Protein AF-W0J1B0-F1 (afdb_monomer)

Structure (mmCIF, N/CA/C/O backbone):
data_AF-W0J1B0-F1
#
_entry.id   AF-W0J1B0-F1
#
loop_
_atom_site.group_PDB
_atom_site.id
_atom_site.type_symbol
_atom_site.label_atom_id
_atom_site.label_alt_id
_atom_site.label_comp_id
_atom_site.label_asym_id
_atom_site.label_entity_id
_atom_site.label_seq_id
_atom_site.pdbx_PDB_ins_code
_atom_site.Cartn_x
_atom_site.Cartn_y
_atom_site.Cartn_z
_atom_site.occupancy
_atom_site.B_iso_or_equiv
_atom_site.auth_seq_id
_atom_site.auth_comp_id
_atom_site.auth_asym_id
_atom_site.auth_atom_id
_atom_site.pdbx_PDB_model_num
ATOM 1 N N . MET A 1 1 ? 92.805 -15.193 -66.911 1.00 45.81 1 MET A N 1
ATOM 2 C CA . MET A 1 1 ? 91.972 -14.082 -67.416 1.00 45.81 1 MET A CA 1
ATOM 3 C C . MET A 1 1 ? 90.665 -14.656 -67.928 1.00 45.81 1 MET A C 1
ATOM 5 O O . MET A 1 1 ? 90.678 -15.283 -68.974 1.00 45.81 1 MET A O 1
ATOM 9 N N . ASN A 1 2 ? 89.613 -14.556 -67.113 1.00 39.78 2 ASN A N 1
ATOM 10 C CA . ASN A 1 2 ? 88.198 -14.383 -67.475 1.00 39.78 2 ASN A CA 1
ATOM 11 C C . ASN A 1 2 ? 87.396 -14.529 -66.177 1.00 39.78 2 ASN A C 1
ATOM 13 O O . ASN A 1 2 ? 87.256 -15.621 -65.632 1.00 39.78 2 ASN A O 1
ATOM 17 N N . ALA A 1 3 ? 87.004 -13.378 -65.630 1.00 42.06 3 ALA A N 1
ATOM 18 C CA . ALA A 1 3 ? 86.254 -13.245 -64.393 1.00 42.06 3 ALA A CA 1
ATOM 19 C C . ALA A 1 3 ? 84.793 -13.644 -64.641 1.00 42.06 3 ALA A C 1
ATOM 21 O O . ALA A 1 3 ? 84.142 -13.102 -65.529 1.00 42.06 3 ALA A O 1
ATOM 22 N N . ILE A 1 4 ? 84.306 -14.613 -63.869 1.00 48.19 4 ILE A N 1
ATOM 23 C CA . ILE A 1 4 ? 82.907 -15.039 -63.855 1.00 48.19 4 ILE A CA 1
ATOM 24 C C . ILE A 1 4 ? 82.183 -14.146 -62.844 1.00 48.19 4 ILE A C 1
ATOM 26 O O . ILE A 1 4 ? 82.417 -14.251 -61.641 1.00 48.19 4 ILE A O 1
ATOM 30 N N . GLU A 1 5 ? 81.340 -13.243 -63.343 1.00 52.22 5 GLU A N 1
ATOM 31 C CA . GLU A 1 5 ? 80.458 -12.395 -62.540 1.00 52.22 5 GLU A CA 1
ATOM 32 C C . GLU A 1 5 ? 79.390 -13.234 -61.826 1.00 52.22 5 GLU A C 1
ATOM 34 O O . GLU A 1 5 ? 78.579 -13.937 -62.432 1.00 52.22 5 GLU A O 1
ATOM 39 N N . THR A 1 6 ? 79.383 -13.142 -60.501 1.00 53.94 6 THR A N 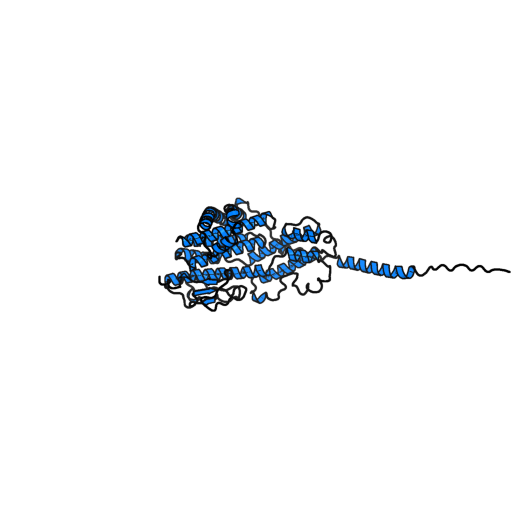1
ATOM 40 C CA . THR A 1 6 ? 78.366 -13.699 -59.611 1.00 53.94 6 THR A CA 1
ATOM 41 C C . THR A 1 6 ? 77.122 -12.805 -59.588 1.00 53.94 6 THR A C 1
ATOM 43 O O . THR A 1 6 ? 77.156 -11.706 -59.039 1.00 53.94 6 THR A O 1
ATOM 46 N N . LEU A 1 7 ? 76.007 -13.294 -60.137 1.00 49.06 7 LEU A N 1
ATOM 47 C CA . LEU A 1 7 ? 74.674 -12.686 -60.007 1.00 49.06 7 LEU A CA 1
ATOM 48 C C . LEU A 1 7 ? 74.146 -12.777 -58.554 1.00 49.06 7 LEU A C 1
ATOM 50 O O . LEU A 1 7 ? 74.234 -13.846 -57.941 1.00 49.06 7 LEU A O 1
ATOM 54 N N . PRO A 1 8 ? 73.530 -11.714 -58.000 1.00 56.38 8 PRO A N 1
ATOM 55 C CA . PRO A 1 8 ? 72.967 -11.737 -56.654 1.00 56.38 8 PRO A CA 1
ATOM 56 C C . PRO A 1 8 ? 71.632 -12.501 -56.613 1.00 56.38 8 PRO A C 1
ATOM 58 O O . PRO A 1 8 ? 70.676 -12.184 -57.320 1.00 56.38 8 PRO A O 1
ATOM 61 N N . ARG A 1 9 ? 71.539 -13.509 -55.735 1.00 53.06 9 ARG A N 1
ATOM 62 C CA . ARG A 1 9 ? 70.280 -14.195 -55.401 1.00 53.06 9 ARG A CA 1
ATOM 63 C C . ARG A 1 9 ? 69.380 -13.252 -54.591 1.00 53.06 9 ARG A C 1
ATOM 65 O O . ARG A 1 9 ? 69.665 -12.966 -53.433 1.00 53.06 9 ARG A O 1
ATOM 72 N N . HIS A 1 10 ? 68.276 -12.797 -55.180 1.00 54.66 10 HIS A N 1
ATOM 73 C CA . HIS A 1 10 ? 67.232 -12.060 -54.463 1.00 54.66 10 HIS A CA 1
ATOM 74 C C . HIS A 1 10 ? 66.500 -12.952 -53.434 1.00 54.66 10 HIS A C 1
ATOM 76 O O . HIS A 1 10 ? 66.081 -14.059 -53.783 1.00 54.66 10 HIS A O 1
ATOM 82 N N . PRO A 1 11 ? 66.236 -12.472 -52.202 1.00 54.06 11 PRO A N 1
ATOM 83 C CA . PRO A 1 11 ? 65.431 -13.185 -51.219 1.00 54.06 11 PRO A CA 1
ATOM 84 C C . PRO A 1 11 ? 63.942 -12.928 -51.496 1.00 54.06 11 PRO A C 1
ATOM 86 O O . PRO A 1 11 ? 63.328 -12.032 -50.925 1.00 54.06 11 PRO A O 1
ATOM 89 N N . ARG A 1 12 ? 63.336 -13.697 -52.405 1.00 53.62 12 ARG A N 1
ATOM 90 C CA . ARG A 1 12 ? 61.883 -13.668 -52.661 1.00 53.62 12 ARG A CA 1
ATOM 91 C C . ARG A 1 12 ? 61.229 -14.976 -52.213 1.00 53.62 12 ARG A C 1
ATOM 93 O O . ARG A 1 12 ? 60.823 -15.772 -53.049 1.00 53.62 12 ARG A O 1
ATOM 100 N N . SER A 1 13 ? 61.133 -15.221 -50.903 1.00 54.44 13 SER A N 1
ATOM 101 C CA . SER A 1 13 ? 60.263 -16.303 -50.386 1.00 54.44 13 SER A CA 1
ATOM 102 C C . SER A 1 13 ? 59.858 -16.227 -48.903 1.00 54.44 13 SER A C 1
ATOM 104 O O . SER A 1 13 ? 59.058 -17.057 -48.476 1.00 54.44 13 SER A O 1
ATOM 106 N N . SER A 1 14 ? 60.308 -15.247 -48.104 1.00 53.47 14 SER A N 1
ATOM 107 C CA . SER A 1 14 ? 59.916 -15.172 -46.680 1.00 53.47 14 SER A CA 1
ATOM 108 C C . SER A 1 14 ? 58.614 -14.400 -46.418 1.00 53.47 14 SER A C 1
ATOM 110 O O . SER A 1 14 ? 57.889 -14.742 -45.489 1.00 53.47 14 SER A O 1
ATOM 112 N N . LEU A 1 15 ? 58.262 -13.421 -47.259 1.00 50.72 15 LEU A N 1
ATOM 113 C CA . LEU A 1 15 ? 57.068 -12.576 -47.077 1.00 50.72 15 LEU A CA 1
ATOM 114 C C . LEU A 1 15 ? 55.738 -13.293 -47.380 1.00 50.72 15 LEU A C 1
ATOM 116 O O . LEU A 1 15 ? 54.710 -12.944 -46.815 1.00 50.72 15 LEU A O 1
ATOM 120 N N . LEU A 1 16 ? 55.743 -14.337 -48.215 1.00 49.34 16 LEU A N 1
ATOM 121 C CA . LEU A 1 16 ? 54.530 -15.099 -48.552 1.00 49.34 16 LEU A CA 1
ATOM 122 C C . LEU A 1 16 ? 54.163 -16.177 -47.513 1.00 49.34 16 LEU A C 1
ATOM 124 O O . LEU A 1 16 ? 53.033 -16.656 -47.522 1.00 49.34 16 LEU A O 1
ATOM 128 N N . ARG A 1 17 ? 55.064 -16.540 -46.583 1.00 54.94 17 ARG A N 1
ATOM 129 C CA . ARG A 1 17 ? 54.768 -17.528 -45.520 1.00 54.94 17 ARG A CA 1
ATOM 130 C C . ARG A 1 17 ? 54.099 -16.931 -44.277 1.00 54.94 17 ARG A C 1
ATOM 132 O O . ARG A 1 17 ? 53.454 -17.669 -43.543 1.00 54.94 17 ARG A O 1
ATOM 139 N N . THR A 1 18 ? 54.213 -15.624 -44.046 1.00 55.19 18 THR A N 1
ATOM 140 C CA . THR A 1 18 ? 53.651 -14.943 -42.862 1.00 55.19 18 THR A CA 1
ATOM 141 C C . THR A 1 18 ? 52.314 -14.245 -43.127 1.00 55.19 18 THR A C 1
ATOM 143 O O . THR A 1 18 ? 51.514 -14.107 -42.205 1.00 55.19 18 THR A O 1
ATOM 146 N N . VAL A 1 19 ? 52.018 -13.870 -44.376 1.00 56.88 19 VAL A N 1
ATOM 147 C CA . VAL A 1 19 ? 50.752 -13.199 -44.739 1.00 56.88 19 VAL A CA 1
ATOM 148 C C . VAL A 1 19 ? 49.554 -14.163 -44.727 1.00 56.88 19 VAL A C 1
ATOM 150 O O . VAL A 1 19 ? 48.464 -13.772 -44.315 1.00 56.88 19 VAL A O 1
ATOM 153 N N . GLY A 1 20 ? 49.747 -15.437 -45.090 1.00 72.44 20 GLY A N 1
ATOM 154 C CA . GLY A 1 20 ? 48.679 -16.452 -45.091 1.00 72.44 20 GLY A CA 1
ATOM 155 C C . GLY A 1 20 ? 48.056 -16.725 -43.708 1.00 72.44 20 GLY A C 1
ATOM 156 O O . GLY A 1 20 ? 46.835 -16.647 -43.577 1.00 72.44 20 GLY A O 1
ATOM 157 N N . PRO A 1 21 ? 48.858 -16.988 -42.655 1.00 82.69 21 PRO A N 1
ATOM 158 C CA . PRO A 1 21 ? 48.343 -17.217 -41.303 1.00 82.69 21 PRO A CA 1
ATOM 159 C C . PRO A 1 21 ? 47.672 -15.983 -40.689 1.00 82.69 21 PRO A C 1
ATOM 161 O O . PRO A 1 21 ? 46.614 -16.105 -40.080 1.00 82.69 21 PRO A O 1
ATOM 164 N N . ALA A 1 22 ? 48.248 -14.789 -40.875 1.00 76.38 22 ALA A N 1
ATOM 165 C CA . ALA A 1 22 ? 47.693 -13.550 -40.330 1.00 76.38 22 ALA A CA 1
ATOM 166 C C . ALA A 1 22 ? 46.339 -13.191 -40.966 1.00 76.38 22 ALA A C 1
ATOM 168 O O . ALA A 1 22 ? 45.399 -12.842 -40.253 1.00 76.38 22 ALA A O 1
ATOM 169 N N . ALA A 1 23 ? 46.208 -13.343 -42.289 1.00 80.06 23 ALA A N 1
ATOM 170 C CA . ALA A 1 23 ? 44.937 -13.158 -42.988 1.00 80.06 23 ALA A CA 1
ATOM 171 C C . ALA A 1 23 ? 43.889 -14.203 -42.563 1.00 80.06 23 ALA A C 1
ATOM 173 O O . ALA A 1 23 ? 42.721 -13.862 -42.378 1.00 80.06 23 ALA A O 1
ATOM 174 N N . GLY A 1 24 ? 44.308 -15.456 -42.343 1.00 83.69 24 GLY A N 1
ATOM 175 C CA . GLY A 1 24 ? 43.445 -16.510 -41.806 1.00 83.69 24 GLY A CA 1
ATOM 176 C C . GLY A 1 24 ? 42.923 -16.191 -40.402 1.00 83.69 24 GLY A C 1
ATOM 177 O O . GLY A 1 24 ? 41.724 -16.298 -40.158 1.00 83.69 24 GLY A O 1
ATOM 178 N N . ILE A 1 25 ? 43.793 -15.729 -39.498 1.00 86.69 25 ILE A N 1
ATOM 179 C CA . ILE A 1 25 ? 43.406 -15.303 -38.143 1.00 86.69 25 ILE A CA 1
ATOM 180 C C . ILE A 1 25 ? 42.449 -14.109 -38.207 1.00 86.69 25 ILE A C 1
ATOM 182 O O . ILE A 1 25 ? 41.410 -14.134 -37.554 1.00 86.69 25 ILE A O 1
ATOM 186 N N . ALA A 1 26 ? 42.744 -13.096 -39.027 1.00 83.81 26 ALA A N 1
ATOM 187 C CA . ALA A 1 26 ? 41.877 -11.928 -39.182 1.00 83.81 26 ALA A CA 1
ATOM 188 C C . ALA A 1 26 ? 40.477 -12.305 -39.696 1.00 83.81 26 ALA A C 1
ATOM 190 O O . ALA A 1 26 ? 39.480 -11.798 -39.185 1.00 83.81 26 ALA A O 1
ATOM 191 N N . LEU A 1 27 ? 40.388 -13.234 -40.655 1.00 85.25 27 LEU A N 1
ATOM 192 C CA . LEU A 1 27 ? 39.114 -13.749 -41.155 1.00 85.25 27 LEU A CA 1
ATOM 193 C C . LEU A 1 27 ? 38.345 -14.518 -40.073 1.00 85.25 27 LEU A C 1
ATOM 195 O O . LEU A 1 27 ? 37.147 -14.302 -39.918 1.00 85.25 27 LEU A O 1
ATOM 199 N N . ILE A 1 28 ? 39.018 -15.377 -39.299 1.00 86.75 28 ILE A N 1
ATOM 200 C CA . ILE A 1 28 ? 38.398 -16.099 -38.177 1.00 86.75 28 ILE A CA 1
ATOM 201 C C . ILE A 1 28 ? 37.880 -15.109 -37.128 1.00 86.75 28 ILE A C 1
ATOM 203 O O . ILE A 1 28 ? 36.744 -15.243 -36.684 1.00 86.75 28 ILE A O 1
ATOM 207 N N . CYS A 1 29 ? 38.661 -14.084 -36.775 1.00 84.00 29 CYS A N 1
ATOM 208 C CA . CYS A 1 29 ? 38.230 -13.029 -35.861 1.00 84.00 29 CYS A CA 1
ATOM 209 C C . CYS A 1 29 ? 37.027 -12.250 -36.414 1.00 84.00 29 CYS A C 1
ATOM 211 O O . CYS A 1 29 ? 36.074 -12.016 -35.678 1.00 84.00 29 CYS A O 1
ATOM 213 N N . ALA A 1 30 ? 37.023 -11.892 -37.701 1.00 83.94 30 ALA A N 1
ATOM 214 C CA . ALA A 1 30 ? 35.901 -11.196 -38.332 1.00 83.94 30 ALA A CA 1
ATOM 215 C C . ALA A 1 30 ? 34.628 -12.057 -38.363 1.00 83.94 30 ALA A C 1
ATOM 217 O O . ALA A 1 30 ? 33.548 -11.572 -38.033 1.00 83.94 30 ALA A O 1
ATOM 218 N N . LEU A 1 31 ? 34.746 -13.346 -38.697 1.00 86.56 31 LEU A N 1
ATOM 219 C CA . LEU A 1 31 ? 33.632 -14.295 -38.660 1.00 86.56 31 LEU A CA 1
ATOM 220 C C . LEU A 1 31 ? 33.129 -14.529 -37.233 1.00 86.56 31 LEU A C 1
ATOM 222 O O . LEU A 1 31 ? 31.922 -14.623 -37.036 1.00 86.56 31 LEU A O 1
ATOM 226 N N . ALA A 1 32 ? 34.023 -14.576 -36.241 1.00 81.56 32 ALA A N 1
ATOM 227 C CA . ALA A 1 32 ? 33.654 -14.671 -34.832 1.00 81.56 32 ALA A CA 1
ATOM 228 C C . ALA A 1 32 ? 32.904 -13.417 -34.361 1.00 81.56 32 ALA A C 1
ATOM 230 O O . ALA A 1 32 ? 31.859 -13.546 -33.733 1.00 81.56 32 ALA A O 1
ATOM 231 N N . VAL A 1 33 ? 33.364 -12.214 -34.732 1.00 81.88 33 VAL A N 1
ATOM 232 C CA . VAL A 1 33 ? 32.655 -10.955 -34.447 1.00 81.88 33 VAL A CA 1
ATOM 233 C C . VAL A 1 33 ? 31.291 -10.938 -35.129 1.00 81.88 33 VAL A C 1
ATOM 235 O O . VAL A 1 33 ? 30.307 -10.612 -34.477 1.00 81.88 33 VAL A O 1
ATOM 238 N N . LEU A 1 34 ? 31.191 -11.341 -36.400 1.00 83.25 34 LEU A N 1
ATOM 239 C CA . LEU A 1 34 ? 29.909 -11.421 -37.106 1.00 83.25 34 LEU A CA 1
ATOM 240 C C . LEU A 1 34 ? 28.963 -12.439 -36.462 1.00 83.25 34 LEU A C 1
ATOM 242 O O . LEU A 1 34 ? 27.782 -12.155 -36.277 1.00 83.25 34 LEU A O 1
ATOM 246 N N . PHE A 1 35 ? 29.474 -13.610 -36.087 1.00 83.81 35 PHE A N 1
ATOM 247 C CA . PHE A 1 35 ? 28.700 -14.640 -35.403 1.00 83.81 35 PHE A CA 1
ATOM 248 C C . PHE A 1 35 ? 28.202 -14.151 -34.036 1.00 83.81 35 PHE A C 1
ATOM 250 O O . PHE A 1 35 ? 27.013 -14.268 -33.750 1.00 83.81 35 PHE A O 1
ATOM 257 N N . TRP A 1 36 ? 29.066 -13.525 -33.233 1.00 81.25 36 TRP A N 1
ATOM 258 C CA . TRP A 1 36 ? 28.705 -12.966 -31.927 1.00 81.25 36 TRP A CA 1
ATOM 259 C C . TRP A 1 36 ? 27.876 -11.685 -32.016 1.00 81.25 36 TRP A C 1
ATOM 261 O O . TRP A 1 36 ? 27.152 -11.384 -31.076 1.00 81.25 36 TRP A O 1
ATOM 271 N N . SER A 1 37 ? 27.917 -10.962 -33.136 1.00 83.81 37 SER A N 1
ATOM 272 C CA . SER A 1 37 ? 27.082 -9.778 -33.382 1.00 83.81 37 SER A CA 1
ATOM 273 C C . SER A 1 37 ? 25.622 -10.106 -33.689 1.00 83.81 37 SER A C 1
ATOM 275 O O . SER A 1 37 ? 24.792 -9.200 -33.720 1.00 83.81 37 SER A O 1
ATOM 277 N N . ARG A 1 38 ? 25.292 -11.382 -33.937 1.00 85.75 38 ARG A N 1
ATOM 278 C CA . ARG A 1 38 ? 23.906 -11.795 -34.170 1.00 85.75 38 ARG A CA 1
ATOM 279 C C . ARG A 1 38 ? 23.091 -11.607 -32.894 1.00 85.75 38 ARG A C 1
ATOM 281 O O . ARG A 1 38 ? 23.412 -12.181 -31.850 1.00 85.75 38 ARG A O 1
ATOM 288 N N . ASP A 1 39 ? 22.050 -10.796 -33.012 1.00 87.62 39 ASP A N 1
ATOM 289 C CA . ASP A 1 39 ? 20.997 -10.678 -32.011 1.00 87.62 39 ASP A CA 1
ATOM 290 C C . ASP A 1 39 ? 19.987 -11.825 -32.177 1.00 87.62 39 ASP A C 1
ATOM 292 O O . ASP A 1 39 ? 19.938 -12.502 -33.211 1.00 87.62 39 ASP A O 1
ATOM 296 N N . GLU A 1 40 ? 19.198 -12.056 -31.140 1.00 87.38 40 GLU A N 1
ATOM 297 C CA . GLU A 1 40 ? 18.112 -13.025 -31.151 1.00 87.38 40 GLU A CA 1
ATOM 298 C C . GLU A 1 40 ? 16.935 -12.534 -32.008 1.00 87.38 40 GLU A C 1
ATOM 300 O O . GLU A 1 40 ? 16.801 -11.353 -32.340 1.00 87.38 40 GLU A O 1
ATOM 305 N N . VAL A 1 41 ? 16.046 -13.457 -32.377 1.00 84.19 41 VAL A N 1
ATOM 306 C CA . VAL A 1 41 ? 14.774 -13.087 -33.003 1.00 84.19 41 VAL A CA 1
ATOM 307 C C . VAL A 1 41 ? 13.876 -12.490 -31.922 1.00 84.19 41 VAL A C 1
ATOM 309 O O . VAL A 1 41 ? 13.729 -13.075 -30.850 1.00 84.19 41 VAL A O 1
ATOM 312 N N . SER A 1 42 ? 13.276 -11.331 -32.205 1.00 74.69 42 SER A N 1
ATOM 313 C CA . SER A 1 42 ? 12.291 -10.720 -31.308 1.00 74.69 42 SER A CA 1
ATOM 314 C C . SER A 1 42 ? 11.128 -11.680 -31.087 1.00 74.69 42 SER A C 1
ATOM 316 O O . SER A 1 42 ? 10.462 -12.062 -32.054 1.00 74.69 42 SER A O 1
ATOM 318 N N . GLY A 1 43 ? 10.832 -12.005 -29.830 1.00 74.44 43 GLY A N 1
ATOM 319 C CA . GLY A 1 43 ? 9.480 -12.413 -29.480 1.00 74.44 43 GLY A CA 1
ATOM 320 C C . GLY A 1 43 ? 8.548 -11.227 -29.724 1.00 74.44 43 GLY A C 1
ATOM 321 O O . GLY A 1 43 ? 8.876 -10.093 -29.381 1.00 74.44 43 GLY A O 1
ATOM 322 N N . ASN A 1 44 ? 7.425 -11.445 -30.402 1.00 80.88 44 ASN A N 1
ATOM 323 C CA . ASN A 1 44 ? 6.308 -10.513 -30.306 1.00 80.88 44 ASN A CA 1
ATOM 324 C C . ASN A 1 44 ? 5.537 -10.911 -29.046 1.00 80.88 44 ASN A C 1
ATOM 326 O O . ASN A 1 44 ? 5.139 -12.071 -28.958 1.00 80.88 44 ASN A O 1
ATOM 330 N N . HIS A 1 45 ? 5.337 -9.978 -28.114 1.00 87.50 45 HIS A N 1
ATOM 331 C CA . HIS A 1 45 ? 4.730 -10.241 -26.803 1.00 87.50 45 HIS A CA 1
ATOM 332 C C . HIS A 1 45 ? 3.379 -9.522 -26.623 1.00 87.50 45 HIS A C 1
ATOM 334 O O . HIS A 1 45 ? 3.237 -8.668 -25.738 1.00 87.50 45 HIS A O 1
ATOM 340 N N . PRO A 1 46 ? 2.363 -9.796 -27.469 1.00 88.38 46 PRO A N 1
ATOM 341 C CA . PRO A 1 46 ? 1.056 -9.144 -27.367 1.00 88.38 46 PRO A CA 1
ATOM 342 C C . PRO A 1 46 ? 0.345 -9.434 -26.036 1.00 88.38 46 PRO A C 1
ATOM 344 O O . PRO A 1 46 ? -0.466 -8.628 -25.589 1.00 88.38 46 PRO A O 1
ATOM 347 N N . GLU A 1 47 ? 0.664 -10.545 -25.372 1.00 89.19 47 GLU A N 1
ATOM 348 C CA . GLU A 1 47 ? 0.150 -10.926 -24.053 1.00 89.19 47 GLU A CA 1
ATOM 349 C C . GLU A 1 47 ? 0.589 -9.984 -22.920 1.00 89.19 47 GLU A C 1
ATOM 351 O O . GLU A 1 47 ? -0.081 -9.903 -21.885 1.00 89.19 47 GLU A O 1
ATOM 356 N N . LEU A 1 48 ? 1.695 -9.258 -23.113 1.00 91.12 48 LEU A N 1
ATOM 357 C CA . LEU A 1 48 ? 2.219 -8.277 -22.162 1.00 91.12 48 LEU A CA 1
ATOM 358 C C . LEU A 1 48 ? 1.718 -6.856 -22.444 1.00 91.12 48 LEU A C 1
ATOM 360 O O . LEU A 1 48 ? 1.943 -5.953 -21.636 1.00 91.12 48 LEU A O 1
ATOM 364 N N . ALA A 1 49 ? 1.033 -6.636 -23.568 1.00 88.94 49 ALA A N 1
ATOM 365 C CA . ALA A 1 49 ? 0.505 -5.328 -23.917 1.00 88.94 49 ALA A CA 1
ATOM 366 C C . ALA A 1 49 ? -0.637 -4.934 -22.968 1.00 88.94 49 ALA A C 1
ATOM 368 O O . ALA A 1 49 ? -1.649 -5.625 -22.846 1.00 88.94 49 ALA A O 1
ATOM 369 N N . VAL A 1 50 ? -0.497 -3.775 -22.322 1.00 91.06 50 VAL A N 1
ATOM 370 C CA . VAL A 1 50 ? -1.541 -3.198 -21.470 1.00 91.06 50 VAL A CA 1
ATOM 371 C C . VAL A 1 50 ? -2.072 -1.932 -22.119 1.00 91.06 50 VAL A C 1
ATOM 373 O O . VAL A 1 50 ? -1.431 -0.883 -22.065 1.00 91.06 50 VAL A O 1
ATOM 376 N N . ALA A 1 51 ? -3.267 -2.015 -22.703 1.00 91.62 51 ALA A N 1
ATOM 377 C CA . ALA A 1 51 ? -3.940 -0.838 -23.236 1.00 91.62 51 ALA A CA 1
ATOM 378 C C . ALA A 1 51 ? -4.250 0.158 -22.095 1.00 91.62 51 ALA A C 1
ATOM 380 O O . ALA A 1 51 ? -4.837 -0.255 -21.077 1.00 91.62 51 ALA A O 1
ATOM 381 N N . PRO A 1 52 ? -3.853 1.439 -22.231 1.00 93.06 52 PRO A N 1
ATOM 382 C CA . PRO A 1 52 ? -4.234 2.472 -21.283 1.00 93.06 52 PRO A CA 1
ATOM 383 C C . PRO A 1 52 ? -5.732 2.753 -21.404 1.00 93.06 52 PRO A C 1
ATOM 385 O O . PRO A 1 52 ? -6.304 2.716 -22.493 1.00 93.06 52 PRO A O 1
ATOM 388 N N . LEU A 1 53 ? -6.363 3.068 -20.280 1.00 93.25 53 LEU A N 1
ATOM 389 C CA . LEU A 1 53 ? -7.644 3.756 -20.297 1.00 93.25 53 LEU A CA 1
ATOM 390 C C . LEU A 1 53 ? -7.395 5.202 -20.734 1.00 93.25 53 LEU A C 1
ATOM 392 O O . LEU A 1 53 ? -6.394 5.810 -20.359 1.00 93.25 53 LEU A O 1
ATOM 396 N N . THR A 1 54 ? -8.321 5.771 -21.493 1.00 95.06 54 THR A N 1
ATOM 397 C CA . THR A 1 54 ? -8.271 7.179 -21.909 1.00 95.06 54 THR A CA 1
ATOM 398 C C . THR A 1 54 ? -9.474 7.944 -21.351 1.00 95.06 54 THR A C 1
ATOM 400 O O . THR A 1 54 ? -10.298 8.414 -22.134 1.00 95.06 54 THR A O 1
ATOM 403 N N . PRO A 1 55 ? -9.648 8.009 -20.015 1.00 96.25 55 PRO A N 1
ATOM 404 C CA . PRO A 1 55 ? -10.726 8.791 -19.425 1.00 96.25 55 PRO A CA 1
ATOM 405 C C . PRO A 1 55 ? -10.464 10.288 -19.605 1.00 96.25 55 PRO A C 1
ATOM 407 O O . PRO A 1 55 ? -9.309 10.727 -19.623 1.00 96.25 55 PRO A O 1
ATOM 410 N N . GLU A 1 56 ? -11.535 11.077 -19.646 1.00 97.50 56 GLU A N 1
ATOM 411 C CA . GLU A 1 56 ? -11.420 12.529 -19.525 1.00 97.50 56 GLU A CA 1
ATOM 412 C C . GLU A 1 56 ? -10.739 12.893 -18.190 1.00 97.50 56 GLU A C 1
ATOM 414 O O . GLU A 1 56 ? -10.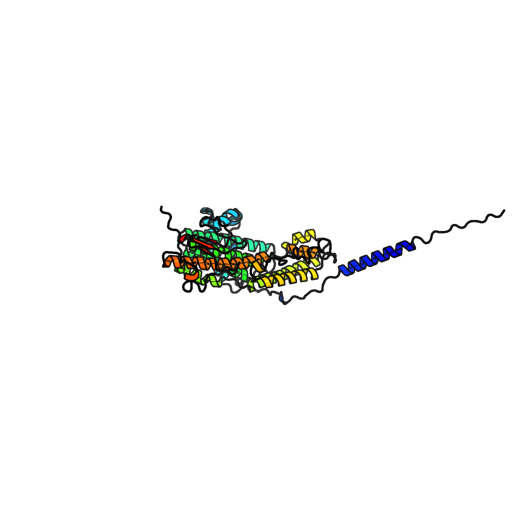979 12.229 -17.175 1.00 97.50 56 GLU A O 1
ATOM 419 N N . PRO A 1 57 ? -9.912 13.956 -18.115 1.00 97.12 57 PRO A N 1
ATOM 420 C CA . PRO A 1 57 ? -9.210 14.315 -16.878 1.00 97.12 57 PRO A CA 1
ATOM 421 C C . PRO A 1 57 ? -10.137 14.508 -15.664 1.00 97.12 57 PRO A C 1
ATOM 423 O O . PRO A 1 57 ? -9.760 14.195 -14.534 1.00 97.12 57 PRO A O 1
ATOM 426 N N . ALA A 1 58 ? -11.365 14.987 -15.890 1.00 97.06 58 ALA A N 1
ATOM 427 C CA . ALA A 1 58 ? -12.396 15.156 -14.862 1.00 97.06 58 ALA A CA 1
ATOM 428 C C . ALA A 1 58 ? -13.003 13.830 -14.359 1.00 97.06 58 ALA A C 1
ATOM 430 O O . ALA A 1 58 ? -13.602 13.798 -13.285 1.00 97.06 58 ALA A O 1
ATOM 431 N N . GLU A 1 59 ? -12.839 12.742 -15.110 1.00 97.69 59 GLU A N 1
ATOM 432 C CA . GLU A 1 59 ? -13.336 11.393 -14.813 1.00 97.69 59 GLU A CA 1
ATOM 433 C C . GLU A 1 59 ? -12.221 10.431 -14.373 1.00 97.69 59 GLU A C 1
ATOM 435 O O . GLU A 1 59 ? -12.485 9.270 -14.058 1.00 97.69 59 GLU A O 1
ATOM 440 N N . ASN A 1 60 ? -10.971 10.904 -14.335 1.00 98.25 60 ASN A N 1
ATOM 441 C CA . ASN A 1 60 ? -9.816 10.128 -13.907 1.00 98.25 60 ASN A CA 1
ATOM 442 C C . ASN A 1 60 ? -9.513 10.359 -12.418 1.00 98.25 60 ASN A C 1
ATOM 444 O O . ASN A 1 60 ? -8.995 11.411 -12.037 1.00 98.25 60 ASN A O 1
ATOM 448 N N . ALA A 1 61 ? -9.776 9.353 -11.585 1.00 98.38 61 ALA A N 1
ATOM 449 C CA . ALA A 1 61 ? -9.493 9.350 -10.152 1.00 98.38 61 ALA A CA 1
ATOM 450 C C . ALA A 1 61 ? -8.044 9.751 -9.849 1.00 98.38 61 ALA A C 1
ATOM 452 O O . ALA A 1 61 ? -7.825 10.612 -9.005 1.00 98.38 61 ALA A O 1
ATOM 453 N N . PHE A 1 62 ? -7.064 9.207 -10.580 1.00 98.31 62 PHE A N 1
ATOM 454 C CA . PHE A 1 62 ? -5.646 9.521 -10.381 1.00 98.31 62 PHE A CA 1
ATOM 455 C C . PHE A 1 62 ? -5.367 11.025 -10.539 1.00 98.31 62 PHE A C 1
ATOM 457 O O . PHE A 1 62 ? -4.726 11.639 -9.690 1.00 98.31 62 PHE A O 1
ATOM 464 N N . VAL A 1 63 ? -5.915 11.651 -11.586 1.00 98.19 63 VAL A N 1
ATOM 465 C CA . VAL A 1 63 ? -5.764 13.099 -11.818 1.00 98.19 63 VAL A CA 1
ATOM 466 C C . VAL A 1 63 ? -6.437 13.904 -10.707 1.00 98.19 63 VAL A C 1
ATOM 468 O O . VAL A 1 63 ? -5.876 14.887 -10.225 1.00 98.19 63 VAL A O 1
ATOM 471 N N . GLN A 1 64 ? -7.619 13.482 -10.256 1.00 98.50 64 GLN A N 1
ATOM 472 C CA . GLN A 1 64 ? -8.318 14.160 -9.163 1.00 98.50 64 GLN A CA 1
ATOM 473 C C . GLN A 1 64 ? -7.599 13.997 -7.812 1.00 98.50 64 GLN A C 1
ATOM 475 O O . GLN A 1 64 ? -7.574 14.936 -7.018 1.00 98.50 64 GLN A O 1
ATOM 480 N N . MET A 1 65 ? -6.923 12.872 -7.574 1.00 98.56 65 MET A N 1
ATOM 481 C CA . MET A 1 65 ? -6.048 12.691 -6.411 1.00 98.56 65 MET A CA 1
ATOM 482 C C . MET A 1 65 ? -4.844 13.635 -6.444 1.00 98.56 65 MET A C 1
ATOM 484 O O . MET A 1 65 ? -4.484 14.198 -5.413 1.00 98.56 65 MET A O 1
ATOM 488 N N . LEU A 1 66 ? -4.256 13.877 -7.620 1.00 98.25 66 LEU A N 1
ATOM 489 C CA . LEU A 1 66 ? -3.206 14.891 -7.772 1.00 98.25 66 LEU A CA 1
ATOM 490 C C . LEU A 1 66 ? -3.731 16.311 -7.524 1.00 98.25 66 LEU A C 1
ATOM 492 O O . LEU A 1 66 ? -3.026 17.159 -6.984 1.00 98.25 66 LEU A O 1
ATOM 496 N N . ASN A 1 67 ? -4.988 16.595 -7.867 1.00 97.81 67 ASN A N 1
ATOM 497 C CA . ASN A 1 67 ? -5.603 17.871 -7.496 1.00 97.81 67 ASN A CA 1
ATOM 498 C C . ASN A 1 67 ? -5.758 18.002 -5.974 1.00 97.81 67 ASN A C 1
ATOM 500 O O . ASN A 1 67 ? -5.488 19.072 -5.427 1.00 97.81 67 ASN A O 1
ATOM 504 N N . ALA A 1 68 ? -6.127 16.919 -5.285 1.00 98.25 68 ALA A N 1
ATOM 505 C CA . ALA A 1 68 ? -6.171 16.887 -3.826 1.00 98.25 68 ALA A CA 1
ATOM 506 C C . ALA A 1 68 ? -4.776 17.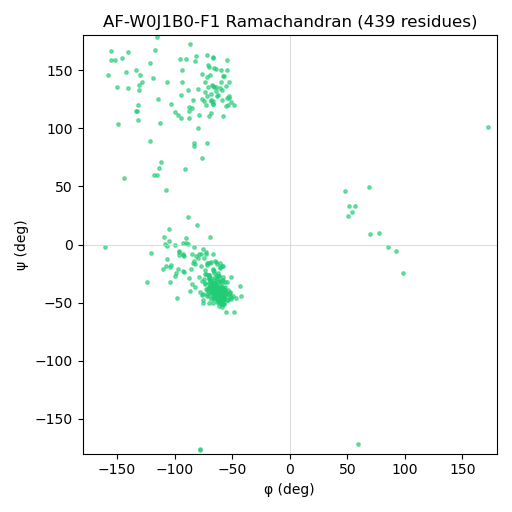077 -3.205 1.00 98.25 68 ALA A C 1
ATOM 508 O O . ALA A 1 68 ? -4.635 17.828 -2.241 1.00 98.25 68 ALA A O 1
ATOM 509 N N . SER A 1 69 ? -3.731 16.461 -3.771 1.00 98.06 69 SER A N 1
ATOM 510 C CA . SER A 1 69 ? -2.370 16.553 -3.226 1.00 98.06 69 SER A CA 1
ATOM 511 C C . SER A 1 69 ? -1.779 17.960 -3.298 1.00 98.06 69 SER A C 1
ATOM 513 O O . SER A 1 69 ? -1.038 18.362 -2.403 1.00 98.06 69 SER A O 1
ATOM 515 N N . ARG A 1 70 ? -2.167 18.751 -4.305 1.00 96.62 70 ARG A N 1
ATOM 516 C CA . ARG A 1 70 ? -1.767 20.162 -4.455 1.00 96.62 70 ARG A CA 1
ATOM 517 C C . ARG A 1 70 ? -2.278 21.070 -3.336 1.00 96.62 70 ARG A C 1
ATOM 519 O O . ARG A 1 70 ? -1.771 22.177 -3.192 1.00 96.62 70 ARG A O 1
ATOM 526 N N . MET A 1 71 ? -3.249 20.619 -2.540 1.00 97.12 71 MET A N 1
ATOM 527 C CA . MET A 1 71 ? -3.693 21.348 -1.347 1.00 97.12 71 MET A CA 1
ATOM 528 C C . MET A 1 71 ? -2.659 21.309 -0.216 1.00 97.12 71 MET A C 1
ATOM 530 O O . MET A 1 71 ? -2.774 22.089 0.727 1.00 97.12 71 MET A O 1
ATOM 534 N N . ILE A 1 72 ? -1.673 20.407 -0.282 1.00 97.62 72 ILE A N 1
ATOM 535 C CA . ILE A 1 72 ? -0.640 20.254 0.741 1.00 97.62 72 ILE A CA 1
ATOM 536 C C . ILE A 1 72 ? 0.617 21.024 0.315 1.00 97.62 72 ILE A C 1
ATOM 538 O O . ILE A 1 72 ? 1.283 20.615 -0.642 1.00 97.62 72 ILE A O 1
ATOM 542 N N . PRO A 1 73 ? 0.979 22.119 1.011 1.00 95.88 73 PRO A N 1
ATOM 543 C CA . PRO A 1 73 ? 2.184 22.877 0.696 1.00 95.88 73 PRO A CA 1
ATOM 544 C C . PRO A 1 73 ? 3.438 22.009 0.839 1.00 95.88 73 PRO A C 1
ATOM 546 O O . PRO A 1 73 ? 3.591 21.279 1.821 1.00 95.88 73 PRO A O 1
ATOM 549 N N . ALA A 1 74 ? 4.340 22.081 -0.143 1.00 94.81 74 ALA A N 1
ATOM 550 C CA . ALA A 1 74 ? 5.544 21.254 -0.159 1.00 94.81 74 ALA A CA 1
ATOM 551 C C . ALA A 1 74 ? 6.465 21.550 1.033 1.00 94.81 74 ALA A C 1
ATOM 553 O O . ALA A 1 74 ? 6.948 20.628 1.682 1.00 94.81 74 ALA A O 1
ATOM 554 N N . ASP A 1 75 ? 6.636 22.827 1.373 1.00 95.44 75 ASP A N 1
ATOM 555 C CA . ASP A 1 75 ? 7.448 23.298 2.497 1.00 95.44 75 ASP A CA 1
ATOM 556 C C . ASP A 1 75 ? 6.951 22.770 3.847 1.00 95.44 75 ASP A C 1
ATOM 558 O O . ASP A 1 75 ? 7.757 22.511 4.741 1.00 95.44 75 ASP A O 1
ATOM 562 N N . LEU A 1 76 ? 5.640 22.555 3.989 1.00 93.62 76 LEU A N 1
ATOM 563 C CA . LEU A 1 76 ? 5.053 22.043 5.222 1.00 93.62 76 LEU A CA 1
ATOM 564 C C . LEU A 1 76 ? 5.511 20.613 5.525 1.00 93.62 76 LEU A C 1
ATOM 566 O O . LEU A 1 76 ? 5.661 20.266 6.694 1.00 93.62 76 LEU A O 1
ATOM 570 N N . VAL A 1 77 ? 5.749 19.806 4.484 1.00 93.56 77 VAL A N 1
ATOM 571 C CA . VAL A 1 77 ? 6.178 18.410 4.631 1.00 93.56 77 VAL A CA 1
ATOM 572 C C . VAL A 1 77 ? 7.692 18.253 4.485 1.00 93.56 77 VAL A C 1
ATOM 574 O O . VAL A 1 77 ? 8.349 17.615 5.308 1.00 93.56 77 VAL A O 1
ATOM 577 N N . ASP A 1 78 ? 8.269 18.887 3.472 1.00 94.06 78 ASP A N 1
ATOM 578 C CA . ASP A 1 78 ? 9.656 18.657 3.072 1.00 94.06 78 ASP A CA 1
ATOM 579 C C . ASP A 1 78 ? 10.668 19.344 3.997 1.00 94.06 78 ASP A C 1
ATOM 581 O O . ASP A 1 78 ? 11.832 18.950 4.023 1.00 94.06 78 ASP A O 1
ATOM 585 N N . SER A 1 79 ? 10.246 20.336 4.792 1.00 93.12 79 SER A N 1
ATOM 586 C CA . SER A 1 79 ? 11.145 21.001 5.747 1.00 93.12 79 SER A CA 1
ATOM 587 C C . SER A 1 79 ? 11.528 20.103 6.927 1.00 93.12 79 SER A C 1
ATOM 589 O O . SER A 1 79 ? 12.580 20.303 7.525 1.00 93.12 79 SER A O 1
ATOM 591 N N . ASN A 1 80 ? 10.685 19.126 7.293 1.00 91.75 80 ASN A N 1
ATOM 592 C CA . ASN A 1 80 ? 10.903 18.257 8.457 1.00 91.75 80 ASN A CA 1
ATOM 593 C C . ASN A 1 80 ? 10.427 16.807 8.211 1.00 91.75 80 ASN A C 1
ATOM 595 O O . ASN A 1 80 ? 9.623 16.281 8.990 1.00 91.75 80 ASN A O 1
ATOM 599 N N . PRO A 1 81 ? 10.929 16.114 7.172 1.00 93.25 81 PRO A N 1
ATOM 600 C CA . PRO A 1 81 ? 10.372 14.837 6.725 1.00 93.25 81 PRO A CA 1
ATOM 601 C C . PRO A 1 81 ? 10.437 13.761 7.814 1.00 93.25 81 PRO A C 1
ATOM 603 O O . PRO A 1 81 ? 9.472 13.027 8.019 1.00 93.25 81 PRO A O 1
ATOM 606 N N . LYS A 1 82 ? 11.536 13.710 8.583 1.00 94.19 82 LYS A N 1
ATOM 607 C CA . LYS A 1 82 ? 11.692 12.731 9.667 1.00 94.19 82 LYS A CA 1
ATOM 608 C C . LYS A 1 82 ? 10.726 12.977 10.823 1.00 94.19 82 LYS A C 1
ATOM 610 O O . LYS A 1 82 ? 10.172 12.031 11.371 1.00 94.19 82 LYS A O 1
ATOM 615 N N . LYS A 1 83 ? 10.505 14.242 11.187 1.00 95.88 83 LYS A N 1
ATOM 616 C CA . LYS A 1 83 ? 9.562 14.603 12.252 1.00 95.88 83 LYS A CA 1
ATOM 617 C C . LYS A 1 83 ? 8.142 14.202 11.868 1.00 95.88 83 LYS A C 1
ATOM 619 O O . LYS A 1 83 ? 7.436 13.624 12.682 1.00 95.88 83 LYS A O 1
ATOM 624 N N . ILE A 1 84 ? 7.760 14.451 10.618 1.00 95.12 84 ILE A N 1
ATOM 625 C CA . ILE A 1 84 ? 6.433 14.106 10.100 1.00 95.12 84 ILE A CA 1
ATOM 626 C C . ILE A 1 84 ? 6.241 12.599 10.012 1.00 95.12 84 ILE A C 1
ATOM 628 O O . ILE A 1 84 ? 5.172 12.112 10.359 1.00 95.12 84 ILE A O 1
ATOM 632 N N . GLU A 1 85 ? 7.269 11.853 9.609 1.00 92.62 85 GLU A N 1
ATOM 633 C CA . GLU A 1 85 ? 7.241 10.391 9.664 1.00 92.62 85 GLU A CA 1
ATOM 634 C C . GLU A 1 85 ? 6.972 9.893 11.094 1.00 92.62 85 GLU A C 1
ATOM 636 O O . GLU A 1 85 ? 6.083 9.073 11.299 1.00 92.62 85 GLU A O 1
ATOM 641 N N . LEU A 1 86 ? 7.668 10.439 12.096 1.00 93.81 86 LEU A N 1
ATOM 642 C CA . LEU A 1 86 ? 7.450 10.076 13.500 1.00 93.81 86 LEU A CA 1
ATOM 643 C C . LEU A 1 86 ? 6.070 10.508 14.022 1.00 93.81 86 LEU A C 1
ATOM 645 O O . LEU A 1 86 ? 5.468 9.786 14.812 1.00 93.81 86 LEU A O 1
ATOM 649 N N . MET A 1 87 ? 5.548 11.655 13.581 1.00 95.19 87 MET A N 1
ATOM 650 C CA . MET A 1 87 ? 4.186 12.092 13.912 1.00 95.19 87 MET A CA 1
ATOM 651 C C . MET A 1 87 ? 3.125 11.181 13.288 1.00 95.19 87 MET A C 1
ATOM 653 O O . MET A 1 87 ? 2.143 10.854 13.949 1.00 95.19 87 MET A O 1
ATOM 657 N N . ALA A 1 88 ? 3.327 10.749 12.041 1.00 90.88 88 ALA A N 1
ATOM 658 C CA . ALA A 1 88 ? 2.433 9.831 11.336 1.00 90.88 88 ALA A CA 1
ATOM 659 C C . ALA A 1 88 ? 2.393 8.433 11.982 1.00 90.88 88 ALA A C 1
ATOM 661 O O . ALA A 1 88 ? 1.389 7.739 11.878 1.00 90.88 88 ALA A O 1
ATOM 662 N N . LEU A 1 89 ? 3.455 8.053 12.699 1.00 88.88 89 LEU A N 1
ATOM 663 C CA . LEU A 1 89 ? 3.533 6.831 13.507 1.00 88.88 89 LEU A CA 1
ATOM 664 C C . LEU A 1 89 ? 3.058 7.022 14.962 1.00 88.88 89 LEU A C 1
ATOM 666 O O . LEU A 1 89 ? 3.203 6.109 15.771 1.00 88.88 89 LEU A O 1
ATOM 670 N N . ASP A 1 90 ? 2.527 8.199 15.318 1.00 92.00 90 ASP A N 1
ATOM 671 C CA . ASP A 1 90 ? 2.117 8.549 16.688 1.00 92.00 90 ASP A CA 1
ATOM 672 C C . ASP A 1 90 ? 3.258 8.411 17.727 1.00 92.00 90 ASP A C 1
ATOM 674 O O . ASP A 1 90 ? 3.028 8.045 18.878 1.00 92.00 90 ASP A O 1
ATOM 67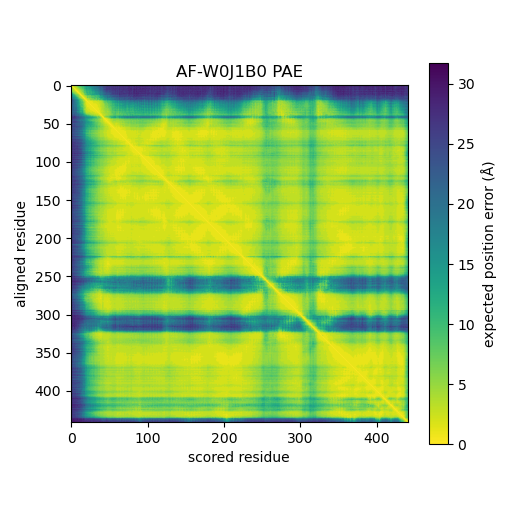8 N N . LEU A 1 91 ? 4.507 8.679 17.318 1.00 91.12 91 LEU A N 1
ATOM 679 C CA . LEU A 1 91 ? 5.706 8.584 18.173 1.00 91.12 91 LEU A CA 1
ATOM 680 C C . LEU A 1 91 ? 6.174 9.941 18.712 1.00 91.12 91 LEU A C 1
ATOM 682 O O . LEU A 1 91 ? 6.814 10.012 19.758 1.00 91.12 91 LEU A O 1
ATOM 686 N N . VAL A 1 92 ? 5.890 11.024 17.988 1.00 94.94 92 VAL A N 1
ATOM 687 C CA . VAL A 1 92 ? 6.261 12.398 18.357 1.00 94.94 92 VAL A CA 1
ATOM 688 C C . VAL A 1 92 ? 5.060 13.315 18.160 1.00 94.94 92 VAL A C 1
ATOM 690 O O . VAL A 1 92 ? 4.231 13.084 17.282 1.00 94.94 92 VAL A O 1
ATOM 693 N N . ARG A 1 93 ? 4.980 14.382 18.963 1.00 93.62 93 ARG A N 1
ATOM 694 C CA . ARG A 1 93 ? 3.955 15.423 18.844 1.00 93.62 93 ARG A CA 1
ATOM 695 C C . ARG A 1 93 ? 4.568 16.789 18.555 1.00 93.62 93 ARG A C 1
ATOM 697 O O . ARG A 1 93 ? 5.622 17.141 19.079 1.00 93.62 93 ARG A O 1
ATOM 704 N N . ASP A 1 94 ? 3.865 17.549 17.727 1.00 96.00 94 ASP A N 1
ATOM 705 C CA . ASP A 1 94 ? 4.098 18.966 17.461 1.00 96.00 94 ASP A CA 1
ATOM 706 C C . ASP A 1 94 ? 2.745 19.596 17.140 1.00 96.00 94 ASP A C 1
ATOM 708 O O . ASP A 1 94 ? 2.189 19.368 16.068 1.00 96.00 94 ASP A O 1
ATOM 712 N N . GLU A 1 95 ? 2.192 20.330 18.103 1.00 95.50 95 GLU A N 1
ATOM 713 C CA . GLU A 1 95 ? 0.828 20.855 18.019 1.00 95.50 95 GLU A CA 1
ATOM 714 C C . GLU A 1 95 ? 0.680 21.925 16.934 1.00 95.50 95 GLU A C 1
ATOM 716 O O . GLU A 1 95 ? -0.356 21.988 16.270 1.00 95.50 95 GLU A O 1
ATOM 721 N N . GLU A 1 96 ? 1.720 22.729 16.698 1.00 96.06 96 GLU A N 1
ATOM 722 C CA . GLU A 1 96 ? 1.699 23.760 15.662 1.00 96.06 96 GLU A CA 1
ATOM 723 C C . GLU A 1 96 ? 1.717 23.119 14.271 1.00 96.06 96 GLU A C 1
ATOM 725 O O . GLU A 1 96 ? 0.877 23.428 13.417 1.00 96.06 96 GLU A O 1
ATOM 730 N N . LEU A 1 97 ? 2.650 22.191 14.044 1.00 95.62 97 LEU A N 1
ATOM 731 C CA . LEU A 1 97 ? 2.767 21.497 12.767 1.00 95.62 97 LEU A CA 1
ATOM 732 C C . LEU A 1 97 ? 1.532 20.631 12.486 1.00 95.62 97 LEU A C 1
ATOM 734 O O . LEU A 1 97 ? 1.028 20.624 11.364 1.00 95.62 97 LEU A O 1
ATOM 738 N N . GLU A 1 98 ? 0.997 19.958 13.505 1.00 95.81 98 GLU A N 1
ATOM 739 C CA . GLU A 1 98 ? -0.243 19.183 13.422 1.00 95.81 98 GLU A CA 1
ATOM 740 C C . GLU A 1 98 ? -1.448 20.058 13.059 1.00 95.81 98 GLU A C 1
ATOM 742 O O . GLU A 1 98 ? -2.228 19.687 12.177 1.00 95.81 98 GLU A O 1
ATOM 747 N N . ALA A 1 99 ? -1.589 21.237 13.676 1.00 96.06 99 ALA A N 1
ATOM 748 C CA . ALA A 1 99 ? -2.659 22.177 13.355 1.00 96.06 99 ALA A CA 1
ATOM 749 C C . ALA A 1 99 ? -2.561 22.676 11.904 1.00 96.06 99 ALA A C 1
ATOM 751 O O . ALA A 1 99 ? -3.573 22.727 11.197 1.00 96.06 99 ALA A O 1
ATOM 752 N N . ARG A 1 100 ? -1.347 22.988 11.431 1.00 96.88 100 ARG A N 1
ATOM 753 C CA . ARG A 1 100 ? -1.095 23.416 10.044 1.00 96.88 100 ARG A CA 1
ATOM 754 C C . ARG A 1 100 ? -1.385 22.301 9.037 1.00 96.88 100 ARG A C 1
ATOM 756 O O . ARG A 1 100 ? -2.100 22.541 8.063 1.00 96.88 100 ARG A O 1
ATOM 763 N N . LEU A 1 101 ? -0.895 21.084 9.287 1.00 95.62 101 LEU A N 1
ATOM 764 C CA . LEU A 1 101 ? -1.162 19.909 8.447 1.00 95.62 101 LEU A CA 1
ATOM 765 C C . LEU A 1 101 ? -2.655 19.580 8.413 1.00 95.62 101 LEU A C 1
ATOM 767 O O . LEU A 1 101 ? -3.211 19.373 7.340 1.00 95.62 101 LEU A O 1
ATOM 771 N N . SER A 1 102 ? -3.335 19.631 9.559 1.00 95.12 102 SER A N 1
ATOM 772 C CA . SER A 1 102 ? -4.781 19.404 9.646 1.00 95.12 102 SER A CA 1
ATOM 773 C C . SER A 1 102 ? -5.590 20.485 8.924 1.00 95.12 102 SER A C 1
ATOM 775 O O . SER A 1 102 ? -6.640 20.202 8.343 1.00 95.12 102 SER A O 1
ATOM 777 N N . ALA A 1 103 ? -5.132 21.740 8.940 1.00 96.06 103 ALA A N 1
ATOM 778 C CA . ALA A 1 103 ? -5.777 22.816 8.198 1.00 96.06 103 ALA A CA 1
ATOM 779 C C . ALA A 1 103 ? -5.694 22.593 6.680 1.00 96.06 103 ALA A C 1
ATOM 781 O O . ALA A 1 103 ? -6.722 22.721 6.015 1.00 96.06 103 ALA A O 1
ATOM 782 N N . ALA A 1 104 ? -4.525 22.198 6.165 1.00 95.75 104 ALA A N 1
ATOM 783 C CA . ALA A 1 104 ? -4.321 21.876 4.751 1.00 95.75 104 ALA A CA 1
ATOM 784 C C . ALA A 1 104 ? -5.005 20.560 4.330 1.00 95.75 104 ALA A C 1
ATOM 786 O O . ALA A 1 104 ? -5.572 20.462 3.242 1.00 95.75 104 ALA A O 1
ATOM 787 N N . GLY A 1 105 ? -5.006 19.554 5.206 1.00 96.62 105 GLY A N 1
ATOM 788 C CA . GLY A 1 105 ? -5.564 18.232 4.932 1.00 96.62 105 GLY A CA 1
ATOM 789 C C . GLY A 1 105 ? -7.092 18.205 4.844 1.00 96.62 105 GLY A C 1
ATOM 790 O O . GLY A 1 105 ? -7.644 17.420 4.080 1.00 96.62 105 GLY A O 1
ATOM 791 N N . ARG A 1 106 ? -7.808 19.102 5.539 1.00 96.50 106 ARG A N 1
ATOM 792 C CA . ARG A 1 106 ? -9.284 19.180 5.481 1.00 96.50 106 ARG A CA 1
ATOM 793 C C . ARG A 1 106 ? -9.853 19.340 4.061 1.00 96.50 106 ARG A C 1
ATOM 795 O O . ARG A 1 106 ? -10.657 18.491 3.673 1.00 96.50 106 ARG A O 1
ATOM 802 N N . PRO A 1 107 ? -9.495 20.380 3.283 1.00 97.88 107 PRO A N 1
ATOM 803 C CA . PRO A 1 107 ? -9.952 20.486 1.898 1.00 97.88 107 PRO A CA 1
ATOM 804 C C . PRO A 1 107 ? -9.405 19.348 1.022 1.00 97.88 107 PRO A C 1
ATOM 806 O O . PRO A 1 107 ? -10.127 18.853 0.160 1.00 97.88 107 PRO A O 1
ATOM 809 N N . ALA A 1 108 ? -8.180 18.878 1.279 1.00 98.31 108 ALA A N 1
ATOM 810 C CA . ALA A 1 108 ? -7.580 17.769 0.541 1.00 98.31 108 ALA A CA 1
ATOM 811 C C . ALA A 1 108 ? -8.378 16.460 0.693 1.00 98.31 108 ALA A C 1
ATOM 813 O O . ALA A 1 108 ? -8.643 15.788 -0.297 1.00 98.31 108 ALA A O 1
ATOM 814 N N . ALA A 1 109 ? -8.830 16.130 1.905 1.00 98.38 109 ALA A N 1
ATOM 815 C CA . ALA A 1 109 ? -9.641 14.947 2.187 1.00 98.38 109 ALA A CA 1
ATOM 816 C C . ALA A 1 109 ? -11.004 14.990 1.474 1.00 98.38 109 ALA A C 1
ATOM 818 O O . ALA A 1 109 ? -11.473 13.971 0.971 1.00 98.38 109 ALA A O 1
ATOM 819 N N . LEU A 1 110 ? -11.631 16.168 1.381 1.00 98.12 110 LEU A N 1
ATOM 820 C CA . LEU A 1 110 ? -12.882 16.335 0.633 1.00 98.12 110 LEU A CA 1
ATOM 821 C C . LEU A 1 110 ? -12.675 16.094 -0.867 1.00 98.12 110 LEU A C 1
ATOM 823 O O . LEU A 1 110 ? -13.452 15.369 -1.484 1.00 98.12 110 LEU A O 1
ATOM 827 N N . LEU A 1 111 ? -11.611 16.660 -1.442 1.00 98.31 111 LEU A N 1
ATOM 828 C CA . LEU A 1 111 ? -11.256 16.428 -2.844 1.00 98.31 111 LEU A CA 1
ATOM 829 C C . LEU A 1 111 ? -10.880 14.968 -3.102 1.00 98.31 111 LEU A C 1
ATOM 831 O O . LEU A 1 111 ? -11.270 14.416 -4.126 1.00 98.31 111 LEU A O 1
ATOM 835 N N . LEU A 1 112 ? -10.174 14.331 -2.165 1.00 98.44 112 LEU A N 1
ATOM 836 C CA . LEU A 1 112 ? -9.825 12.919 -2.254 1.00 98.44 112 LEU A CA 1
ATOM 837 C C . LEU A 1 112 ? -11.081 12.047 -2.289 1.00 98.44 112 LEU A C 1
ATOM 839 O O . LEU A 1 112 ? -11.194 11.194 -3.159 1.00 98.44 112 LEU A O 1
ATOM 843 N N . LYS A 1 113 ? -12.068 12.316 -1.427 1.00 98.38 113 LYS A N 1
ATOM 844 C CA . LYS A 1 113 ? -13.359 11.618 -1.463 1.00 98.38 113 LYS A CA 1
ATOM 845 C C . LYS A 1 113 ? -14.050 11.756 -2.824 1.00 98.38 113 LYS A C 1
ATOM 847 O O . LYS A 1 113 ? -14.451 10.757 -3.408 1.00 98.38 113 LYS A O 1
ATOM 852 N N . LEU A 1 114 ? -14.106 12.970 -3.374 1.00 97.94 114 LEU A N 1
ATOM 853 C CA . LEU A 1 114 ? -14.661 13.204 -4.714 1.00 97.94 114 LEU A CA 1
ATOM 854 C C . LEU A 1 114 ? -13.856 12.507 -5.823 1.00 97.94 114 LEU A C 1
ATOM 856 O O . LEU A 1 114 ? -14.425 12.157 -6.859 1.00 97.94 114 LEU A O 1
ATOM 860 N N . ALA A 1 115 ? -12.546 12.321 -5.637 1.00 98.25 115 ALA A N 1
ATOM 861 C CA . ALA A 1 115 ? -11.683 11.599 -6.566 1.00 98.25 115 ALA A CA 1
ATOM 862 C C . ALA A 1 115 ? -11.982 10.090 -6.589 1.00 98.25 115 ALA A C 1
ATOM 864 O O . ALA A 1 115 ? -11.885 9.470 -7.647 1.00 98.25 115 ALA A O 1
ATOM 865 N N . LEU A 1 116 ? -12.381 9.502 -5.458 1.00 98.06 116 LEU A N 1
ATOM 866 C CA . LEU A 1 116 ? -12.737 8.079 -5.372 1.00 98.06 116 LEU A CA 1
ATOM 867 C C . LEU A 1 116 ? -14.057 7.755 -6.075 1.00 98.06 116 LEU A C 1
ATOM 869 O O . LEU A 1 116 ? -14.213 6.667 -6.615 1.00 98.06 116 LEU A O 1
ATOM 873 N N . GLU A 1 117 ? -14.956 8.733 -6.178 1.00 97.56 117 GLU A N 1
ATOM 874 C CA . GLU A 1 117 ? -16.221 8.606 -6.913 1.00 97.56 117 GLU A CA 1
ATOM 875 C C . GLU A 1 117 ? -16.041 8.607 -8.445 1.00 97.56 117 GLU A C 1
ATOM 877 O O . GLU A 1 117 ? -17.005 8.418 -9.189 1.00 97.56 117 GLU A O 1
ATOM 882 N N . ARG A 1 118 ? -14.824 8.848 -8.954 1.00 97.94 118 ARG A N 1
ATOM 883 C CA . ARG A 1 118 ? -14.570 8.895 -10.400 1.00 97.94 118 ARG A CA 1
ATOM 884 C C . ARG A 1 118 ? -14.594 7.486 -11.006 1.00 97.94 118 ARG A C 1
ATOM 886 O O . ARG A 1 118 ? -14.009 6.571 -10.424 1.00 97.94 118 ARG A O 1
ATOM 893 N N . PRO A 1 119 ? -15.178 7.296 -12.204 1.00 96.31 119 PRO A N 1
ATOM 894 C CA . PRO A 1 119 ? -15.415 5.968 -12.774 1.00 96.31 119 PRO A CA 1
ATOM 895 C C . PRO A 1 119 ? -14.130 5.232 -13.177 1.00 96.31 119 PRO A C 1
ATOM 897 O O . PRO A 1 119 ? -14.060 4.008 -13.061 1.00 96.31 119 PRO A O 1
ATOM 900 N N . ALA A 1 120 ? -13.085 5.955 -13.585 1.00 96.38 120 ALA A N 1
ATOM 901 C CA . ALA A 1 120 ? -11.819 5.377 -14.023 1.00 96.38 120 ALA A CA 1
ATOM 902 C C . ALA A 1 120 ? -10.644 5.869 -13.174 1.00 96.38 120 ALA A C 1
ATOM 904 O O . ALA A 1 120 ? -10.686 6.954 -12.603 1.00 96.38 120 ALA A O 1
ATOM 905 N N . SER A 1 121 ? -9.567 5.089 -13.132 1.00 97.00 121 SER A N 1
ATOM 906 C CA . SER A 1 121 ? -8.279 5.490 -12.564 1.00 97.00 121 SER A CA 1
ATOM 907 C C . SER A 1 121 ? -7.196 5.103 -13.567 1.00 97.00 121 SER A C 1
ATOM 909 O O . SER A 1 121 ? -7.037 3.923 -13.870 1.00 97.00 121 SER A O 1
ATOM 911 N N . GLN A 1 122 ? -6.502 6.089 -14.137 1.00 97.44 122 GLN A N 1
ATOM 912 C CA . GLN A 1 122 ? -5.380 5.866 -15.051 1.00 97.44 122 GLN A CA 1
ATOM 913 C C . GLN A 1 122 ? -4.192 6.736 -14.639 1.00 97.44 122 GLN A C 1
ATOM 915 O O . GLN A 1 122 ? -4.189 7.946 -14.875 1.00 97.44 122 GLN A O 1
ATOM 920 N N . ALA A 1 123 ? -3.169 6.106 -14.073 1.00 96.81 123 ALA A N 1
ATOM 921 C CA . ALA A 1 123 ? -1.857 6.695 -13.873 1.00 96.81 123 ALA A CA 1
ATOM 922 C C . ALA A 1 123 ? -1.021 6.601 -15.161 1.00 96.81 123 ALA A C 1
ATOM 924 O O . ALA A 1 123 ? -1.265 5.741 -16.013 1.00 96.81 123 ALA A O 1
ATOM 925 N N . PRO A 1 124 ? -0.001 7.449 -15.330 1.00 94.12 124 PRO A N 1
ATOM 926 C CA . PRO A 1 124 ? 0.944 7.320 -16.431 1.00 94.12 124 PRO A CA 1
ATOM 927 C C . PRO A 1 124 ? 1.600 5.928 -16.483 1.00 94.12 124 PRO A C 1
ATOM 929 O O . PRO A 1 124 ? 2.056 5.392 -15.477 1.00 94.12 124 PRO A O 1
ATOM 932 N N . GLN A 1 125 ? 1.715 5.343 -17.677 1.00 90.12 125 GLN A N 1
ATOM 933 C CA . GLN A 1 125 ? 2.456 4.084 -17.881 1.00 90.12 125 GLN A CA 1
ATOM 934 C C . GLN A 1 125 ? 3.972 4.296 -18.051 1.00 90.12 125 GLN A C 1
ATOM 936 O O . GLN A 1 125 ? 4.720 3.341 -18.241 1.00 90.12 125 GLN A O 1
ATOM 941 N N . THR A 1 126 ? 4.439 5.547 -18.035 1.00 85.94 126 THR A N 1
ATOM 942 C CA . THR A 1 126 ? 5.861 5.899 -18.161 1.00 85.94 126 THR A CA 1
ATOM 943 C C . THR A 1 126 ? 6.262 6.814 -17.024 1.00 85.94 126 THR A C 1
ATOM 945 O O . THR A 1 126 ? 5.525 7.743 -16.703 1.00 85.94 126 THR A O 1
ATOM 948 N N . ILE A 1 127 ? 7.459 6.598 -16.483 1.00 84.25 127 ILE A N 1
ATOM 949 C CA . ILE A 1 127 ? 8.055 7.504 -15.505 1.00 84.25 127 ILE A CA 1
ATOM 950 C C . ILE A 1 127 ? 8.824 8.613 -16.224 1.00 84.25 127 ILE A C 1
ATOM 952 O O . ILE A 1 127 ? 9.811 8.369 -16.921 1.00 84.25 127 ILE A O 1
ATOM 956 N N . THR A 1 128 ? 8.376 9.842 -16.012 1.00 84.31 128 THR A N 1
ATOM 957 C CA . THR A 1 128 ? 9.032 11.098 -16.392 1.00 84.31 128 THR A CA 1
ATOM 958 C C . THR A 1 128 ? 9.381 11.907 -15.131 1.00 84.31 128 THR A C 1
ATOM 960 O O . THR A 1 128 ? 8.879 11.589 -14.047 1.00 84.31 128 THR A O 1
ATOM 963 N N . PRO A 1 129 ? 10.216 12.959 -15.226 1.00 84.38 129 PRO A N 1
ATOM 964 C CA . PRO A 1 129 ? 10.458 13.866 -14.101 1.00 84.38 129 PRO A CA 1
ATOM 965 C C . PRO A 1 129 ? 9.165 14.416 -13.479 1.00 84.38 129 PRO A C 1
ATOM 967 O O . PRO A 1 129 ? 9.038 14.417 -12.257 1.00 84.38 129 PRO A O 1
ATOM 970 N N . ASP A 1 130 ? 8.178 14.774 -14.304 1.00 86.44 130 ASP A N 1
ATOM 971 C CA . ASP A 1 130 ? 6.884 15.284 -13.831 1.00 86.44 130 ASP A CA 1
ATOM 972 C C . ASP A 1 130 ? 6.141 14.234 -13.002 1.00 86.44 130 ASP A C 1
ATOM 974 O O . ASP A 1 130 ? 5.712 14.512 -11.885 1.00 86.44 130 ASP A O 1
ATOM 978 N N . THR A 1 131 ? 6.095 12.984 -13.477 1.00 89.88 131 THR A N 1
ATOM 979 C CA . THR A 1 131 ? 5.437 11.903 -12.725 1.00 89.88 131 THR A CA 1
ATOM 980 C C . THR A 1 131 ? 6.133 11.577 -11.402 1.00 89.88 131 THR A C 1
ATOM 982 O O . THR A 1 131 ? 5.482 11.141 -10.455 1.00 89.88 131 THR A O 1
ATOM 985 N N . LEU A 1 132 ? 7.450 11.798 -11.297 1.00 89.56 132 LEU A N 1
ATOM 986 C CA . LEU A 1 132 ? 8.159 11.673 -10.019 1.00 89.56 132 LEU A CA 1
ATOM 987 C C . LEU A 1 132 ? 7.728 12.779 -9.048 1.00 89.56 132 LEU A C 1
ATOM 989 O O . LEU A 1 132 ? 7.536 12.502 -7.863 1.00 89.56 132 LEU A O 1
ATOM 993 N N . GLY A 1 133 ? 7.528 14.000 -9.550 1.00 93.12 133 GLY A N 1
ATOM 994 C CA . GLY A 1 133 ? 6.932 15.100 -8.789 1.00 93.12 133 GLY A CA 1
ATOM 995 C C . GLY A 1 133 ? 5.504 14.788 -8.333 1.00 93.12 133 GLY A C 1
ATOM 996 O O . GLY A 1 133 ? 5.166 15.022 -7.171 1.00 93.12 133 GLY A O 1
ATOM 997 N N . ASP A 1 134 ? 4.695 14.176 -9.200 1.00 95.06 134 ASP A N 1
ATOM 998 C CA . ASP A 1 134 ? 3.341 13.724 -8.871 1.00 95.06 134 ASP A CA 1
ATOM 999 C C . ASP A 1 134 ? 3.352 12.700 -7.728 1.00 95.06 134 ASP A C 1
ATOM 1001 O O . ASP A 1 134 ? 2.624 12.864 -6.747 1.00 95.06 134 ASP A O 1
ATOM 1005 N N . ILE A 1 135 ? 4.231 11.693 -7.786 1.00 95.38 135 ILE A N 1
ATOM 1006 C CA . ILE A 1 135 ? 4.389 10.699 -6.712 1.00 95.38 135 ILE A CA 1
ATOM 1007 C C . ILE A 1 135 ? 4.769 11.380 -5.395 1.00 95.38 135 ILE A C 1
ATOM 1009 O O . ILE A 1 135 ? 4.166 11.091 -4.363 1.00 95.38 135 ILE A O 1
ATOM 1013 N N . GLN A 1 136 ? 5.728 12.310 -5.411 1.00 95.38 136 GLN A N 1
ATOM 1014 C CA . GLN A 1 136 ? 6.098 13.062 -4.209 1.00 95.38 136 GLN A CA 1
ATOM 1015 C C . GLN A 1 136 ? 4.914 13.859 -3.653 1.00 95.38 136 GLN A C 1
ATOM 1017 O O . GLN A 1 136 ? 4.694 13.857 -2.445 1.00 95.38 136 GLN A O 1
ATOM 1022 N N . SER A 1 137 ? 4.108 14.488 -4.513 1.00 96.94 137 SER A N 1
ATOM 1023 C CA . SER A 1 137 ? 2.906 15.203 -4.076 1.00 96.94 137 SER A CA 1
ATOM 1024 C C . SER A 1 137 ? 1.910 14.271 -3.373 1.00 96.94 137 SER A C 1
ATOM 1026 O O . SER A 1 137 ? 1.423 14.603 -2.292 1.00 96.94 137 SER A O 1
ATOM 1028 N N . LEU A 1 138 ? 1.677 13.068 -3.914 1.00 98.06 138 LEU A N 1
ATOM 1029 C CA . LEU A 1 138 ? 0.824 12.056 -3.288 1.00 98.06 138 LEU A CA 1
ATOM 1030 C C . LEU A 1 138 ? 1.388 11.623 -1.929 1.00 98.06 138 LEU A C 1
ATOM 1032 O O . LEU A 1 138 ? 0.638 11.512 -0.967 1.00 98.06 138 LEU A O 1
ATOM 1036 N N . ARG A 1 139 ? 2.709 11.464 -1.794 1.00 96.69 139 ARG A N 1
ATOM 1037 C CA . ARG A 1 139 ? 3.338 11.158 -0.495 1.00 96.69 139 ARG A CA 1
ATOM 1038 C C . ARG A 1 139 ? 3.132 12.258 0.544 1.00 96.69 139 ARG A C 1
ATOM 1040 O O . ARG A 1 139 ? 2.920 11.954 1.715 1.00 96.69 139 ARG A O 1
ATOM 1047 N N . ARG A 1 140 ? 3.148 13.530 0.143 1.00 96.50 140 ARG A N 1
ATOM 1048 C CA . ARG A 1 140 ? 2.829 14.641 1.058 1.00 96.50 140 ARG A CA 1
ATOM 1049 C C . ARG A 1 140 ? 1.369 14.594 1.503 1.00 96.50 140 ARG A C 1
ATOM 1051 O O . ARG A 1 140 ? 1.098 14.772 2.689 1.00 96.50 140 ARG A O 1
ATOM 1058 N N . LEU A 1 141 ? 0.454 14.300 0.574 1.00 98.12 141 LEU A N 1
ATOM 1059 C CA . LEU A 1 141 ? -0.961 14.079 0.877 1.00 98.12 141 LEU A CA 1
ATOM 1060 C C . LEU A 1 141 ? -1.149 12.955 1.896 1.00 98.12 141 LEU A C 1
ATOM 1062 O O . LEU A 1 141 ? -1.790 13.177 2.918 1.00 98.12 141 LEU A O 1
ATOM 1066 N N . GLU A 1 142 ? -0.535 11.797 1.649 1.00 97.88 142 GLU A N 1
ATOM 1067 C CA . GLU A 1 142 ? -0.528 10.648 2.558 1.00 97.88 142 GLU A CA 1
ATOM 1068 C C . GLU A 1 142 ? -0.157 11.085 3.981 1.00 97.88 142 GLU A C 1
ATOM 1070 O O . GLU A 1 142 ? -0.953 10.934 4.903 1.00 97.88 142 GLU A O 1
ATOM 1075 N N . LYS A 1 143 ? 1.019 11.699 4.165 1.00 96.06 143 LYS A N 1
ATOM 1076 C CA . LYS A 1 143 ? 1.510 12.104 5.492 1.00 96.06 143 LYS A CA 1
ATOM 1077 C C . LYS A 1 143 ? 0.627 13.147 6.176 1.00 96.06 143 LYS A C 1
ATOM 1079 O O . LYS A 1 143 ? 0.395 13.043 7.379 1.00 96.06 143 LYS A O 1
ATOM 1084 N N . ALA A 1 144 ? 0.117 14.129 5.435 1.00 96.50 144 ALA A N 1
ATOM 1085 C CA . ALA A 1 144 ? -0.763 15.147 6.002 1.00 96.50 144 ALA A CA 1
ATOM 1086 C C . ALA A 1 144 ? -2.075 14.541 6.522 1.00 96.50 144 ALA A C 1
ATOM 1088 O O . ALA A 1 144 ? -2.504 14.864 7.632 1.00 96.50 144 ALA A O 1
ATOM 1089 N N . LEU A 1 145 ? -2.682 13.627 5.758 1.00 98.19 145 LEU A N 1
ATOM 1090 C CA . LEU A 1 145 ? -3.917 12.957 6.165 1.00 98.19 145 LEU A CA 1
ATOM 1091 C C . LEU A 1 145 ? -3.692 11.974 7.319 1.00 98.19 145 LEU A C 1
ATOM 1093 O O . LEU A 1 145 ? -4.559 11.873 8.186 1.00 98.19 145 LEU A O 1
ATOM 1097 N N . GLN A 1 146 ? -2.524 11.324 7.388 1.00 97.62 146 GLN A N 1
ATOM 1098 C CA . GLN A 1 146 ? -2.147 10.485 8.531 1.00 97.62 146 GLN A CA 1
ATOM 1099 C C . GLN A 1 146 ? -2.145 11.276 9.844 1.00 97.62 146 GLN A C 1
ATOM 1101 O O . GLN A 1 146 ? -2.835 10.927 10.804 1.00 97.62 146 GLN A O 1
ATOM 1106 N N . VAL A 1 147 ? -1.411 12.393 9.859 1.00 97.00 147 VAL A N 1
ATOM 1107 C CA . VAL A 1 147 ? -1.321 13.279 11.026 1.00 97.00 147 VAL A CA 1
ATOM 1108 C C . VAL A 1 147 ? -2.698 13.837 11.391 1.00 97.00 147 VAL A C 1
ATOM 1110 O O . VAL A 1 147 ? -3.062 13.856 12.565 1.00 97.00 147 VAL A O 1
ATOM 1113 N N . GLN A 1 148 ? -3.501 14.231 10.401 1.00 97.69 148 GLN A N 1
ATOM 1114 C CA . GLN A 1 148 ? -4.855 14.730 10.637 1.00 97.69 148 GLN A CA 1
ATOM 1115 C C . GLN A 1 148 ? -5.783 13.667 11.251 1.00 97.69 148 GLN A C 1
ATOM 1117 O O . GLN A 1 148 ? -6.573 13.994 12.139 1.00 97.69 148 GLN A O 1
ATOM 1122 N N . ALA A 1 149 ? -5.723 12.413 10.795 1.00 98.38 149 ALA A N 1
ATOM 1123 C CA . ALA A 1 149 ? -6.552 11.332 11.328 1.00 98.38 149 ALA A CA 1
ATOM 1124 C C . ALA A 1 149 ? -6.247 11.068 12.811 1.00 98.38 149 ALA A C 1
ATOM 1126 O O . ALA A 1 149 ? -7.167 10.983 13.629 1.00 98.38 149 ALA A O 1
ATOM 1127 N N . LEU A 1 150 ? -4.962 11.046 13.176 1.00 97.56 150 LEU A N 1
ATOM 1128 C CA . LEU A 1 150 ? -4.526 10.922 14.568 1.00 97.56 150 LEU A CA 1
ATOM 1129 C C . LEU A 1 150 ? -4.925 12.147 15.405 1.00 97.56 150 LEU A C 1
ATOM 1131 O O . LEU A 1 150 ? -5.462 11.991 16.500 1.00 97.56 150 LEU A O 1
ATOM 1135 N N . ALA A 1 151 ? -4.761 13.366 14.882 1.00 96.56 151 ALA A N 1
ATOM 1136 C CA . ALA A 1 151 ? -5.192 14.599 15.553 1.00 96.56 151 ALA A CA 1
ATOM 1137 C C . ALA A 1 151 ? -6.701 14.600 15.867 1.00 96.56 151 ALA A C 1
ATOM 1139 O O . ALA A 1 151 ? -7.143 14.998 16.952 1.00 96.56 151 ALA A O 1
ATOM 1140 N N . LEU A 1 152 ? -7.520 14.105 14.931 1.00 97.62 152 LEU A N 1
ATOM 1141 C CA . LEU A 1 152 ? -8.954 13.909 15.145 1.00 97.62 152 LEU A CA 1
ATOM 1142 C C . LEU A 1 152 ? -9.216 12.924 16.286 1.00 97.62 152 LEU A C 1
ATOM 1144 O O . LEU A 1 152 ? -10.029 13.215 17.162 1.00 97.62 152 LEU A O 1
ATOM 1148 N N . ALA A 1 153 ? -8.514 11.794 16.321 1.00 97.25 153 ALA A N 1
ATOM 1149 C CA . ALA A 1 153 ? -8.702 10.808 17.376 1.00 97.25 153 ALA A CA 1
ATOM 1150 C C . ALA A 1 153 ? -8.292 11.332 18.761 1.00 97.25 153 ALA A C 1
ATOM 1152 O O . ALA A 1 153 ? -9.066 11.205 19.712 1.00 97.25 153 ALA A O 1
ATOM 1153 N N . ARG A 1 154 ? -7.146 12.019 18.863 1.00 95.06 154 ARG A N 1
ATOM 1154 C CA . ARG A 1 154 ? -6.670 12.627 20.120 1.00 95.06 154 ARG A CA 1
ATOM 1155 C C . ARG A 1 154 ? -7.589 13.733 20.643 1.00 95.06 154 ARG A C 1
ATOM 1157 O O . ARG A 1 154 ? -7.729 13.885 21.850 1.00 95.06 154 ARG A O 1
ATOM 1164 N N . SER A 1 155 ? -8.265 14.467 19.758 1.00 95.75 155 SER A N 1
ATOM 1165 C CA . SER A 1 155 ? -9.259 15.488 20.136 1.00 95.75 155 SER A CA 1
ATOM 1166 C C . SER A 1 155 ? -10.643 14.916 20.495 1.00 95.75 155 SER A C 1
ATOM 1168 O O . SER A 1 155 ? -11.633 15.647 20.505 1.00 95.75 155 SER A O 1
ATOM 1170 N N . GLY A 1 156 ? -10.739 13.609 20.770 1.00 96.62 156 GLY A N 1
ATOM 1171 C CA . GLY A 1 156 ? -11.987 12.937 21.143 1.00 96.62 156 GLY A CA 1
ATOM 1172 C C . GLY A 1 156 ? -12.921 12.656 19.963 1.00 96.62 156 GLY A C 1
ATOM 1173 O O . GLY A 1 156 ? -14.063 12.255 20.159 1.00 96.62 156 GLY A O 1
ATOM 1174 N N . ARG A 1 157 ? -12.458 12.846 18.721 1.00 97.94 157 ARG A N 1
ATOM 1175 C CA . ARG A 1 157 ? -13.222 12.593 17.489 1.00 97.94 157 ARG A CA 1
ATOM 1176 C C . ARG A 1 157 ? -12.713 11.343 16.767 1.00 97.94 157 ARG A C 1
ATOM 1178 O O . ARG A 1 157 ? -12.516 11.371 15.550 1.00 97.94 157 ARG A O 1
ATOM 1185 N N . ALA A 1 158 ? -12.517 10.261 17.521 1.00 98.19 158 ALA A N 1
ATOM 1186 C CA . ALA A 1 158 ? -11.974 8.987 17.042 1.00 98.19 158 ALA A CA 1
ATOM 1187 C C . ALA A 1 158 ? -12.721 8.432 15.820 1.00 98.19 158 ALA A C 1
ATOM 1189 O O . ALA A 1 158 ? -12.070 8.069 14.848 1.00 98.19 158 ALA A O 1
ATOM 1190 N N . ASP A 1 159 ? -14.055 8.486 15.800 1.00 98.69 159 ASP A N 1
ATOM 1191 C CA . ASP A 1 159 ? -14.874 8.036 14.663 1.00 98.69 159 ASP A CA 1
ATOM 1192 C C . ASP A 1 159 ? -14.490 8.730 13.351 1.00 98.69 159 ASP A C 1
ATOM 1194 O O . ASP A 1 159 ? -14.310 8.086 12.325 1.00 98.69 159 ASP A O 1
ATOM 1198 N N . ARG A 1 160 ? -14.285 10.052 13.388 1.00 98.38 160 ARG A N 1
ATOM 1199 C CA . ARG A 1 160 ? -13.886 10.810 12.191 1.00 98.38 160 ARG A CA 1
ATOM 1200 C C . ARG A 1 160 ? -12.428 10.574 11.809 1.00 98.38 160 ARG A C 1
ATOM 1202 O O . ARG A 1 160 ? -12.091 10.703 10.637 1.00 98.38 160 ARG A O 1
ATOM 1209 N N . GLY A 1 161 ? -11.566 10.296 12.788 1.00 98.38 161 GLY A N 1
ATOM 1210 C CA . GLY A 1 161 ? -10.197 9.857 12.521 1.00 98.38 161 GLY A CA 1
ATOM 1211 C C . GLY A 1 161 ? -10.191 8.514 11.790 1.00 98.38 161 GLY A C 1
ATOM 1212 O O . GLY A 1 161 ? -9.485 8.365 10.798 1.00 98.38 161 GLY A O 1
ATOM 1213 N N . LEU A 1 162 ? -11.049 7.587 12.222 1.00 98.44 162 LEU A N 1
ATOM 1214 C CA . LEU A 1 162 ? -11.230 6.276 11.609 1.00 98.44 162 LEU A CA 1
ATOM 1215 C C . LEU A 1 162 ? -11.774 6.384 10.177 1.00 98.44 162 LEU A C 1
ATOM 1217 O O . LEU A 1 162 ? -11.206 5.786 9.268 1.00 98.44 162 LEU A O 1
ATOM 1221 N N . ASP A 1 163 ? -12.799 7.212 9.953 1.00 98.50 163 ASP A N 1
ATOM 1222 C CA . ASP A 1 163 ? -13.335 7.469 8.608 1.00 98.50 163 ASP A CA 1
ATOM 1223 C C . ASP A 1 163 ? -12.251 8.025 7.660 1.00 98.50 163 ASP A C 1
ATOM 1225 O O . ASP A 1 163 ? -12.178 7.640 6.493 1.00 98.50 163 ASP A O 1
ATOM 1229 N N . LEU A 1 164 ? -11.377 8.917 8.150 1.00 98.69 164 LEU A N 1
ATOM 1230 C CA . LEU A 1 164 ? -10.275 9.468 7.353 1.00 98.69 164 LEU A CA 1
ATOM 1231 C C . LEU A 1 164 ? -9.178 8.430 7.069 1.00 98.69 164 LEU A C 1
ATOM 1233 O O . LEU A 1 164 ? -8.608 8.427 5.979 1.00 98.69 164 LEU A O 1
ATOM 1237 N N . ALA A 1 165 ? -8.894 7.542 8.021 1.00 98.62 165 ALA A N 1
ATOM 1238 C CA . ALA A 1 165 ? -7.944 6.448 7.839 1.00 98.62 165 ALA A CA 1
ATOM 1239 C C . ALA A 1 165 ? -8.427 5.447 6.774 1.00 98.62 165 ALA A C 1
ATOM 1241 O O . ALA A 1 165 ? -7.652 5.045 5.906 1.00 98.62 165 ALA A O 1
ATOM 1242 N N . LEU A 1 166 ? -9.723 5.117 6.778 1.00 98.62 166 LEU A N 1
ATOM 1243 C CA . LEU A 1 166 ? -10.346 4.282 5.746 1.00 98.62 166 LEU A CA 1
ATOM 1244 C C . LEU A 1 166 ? -10.338 4.966 4.376 1.00 98.62 166 LEU A C 1
ATOM 1246 O O . LEU A 1 166 ? -10.010 4.321 3.386 1.00 98.62 166 LEU A O 1
ATOM 1250 N N . LEU A 1 167 ? -10.614 6.275 4.317 1.00 98.62 167 LEU A N 1
ATOM 1251 C CA . LEU A 1 167 ? -10.515 7.052 3.077 1.00 98.62 167 LEU A CA 1
ATOM 1252 C C . LEU A 1 167 ? -9.096 7.002 2.485 1.00 98.62 167 LEU A C 1
ATOM 1254 O O . LEU A 1 167 ? -8.928 6.886 1.271 1.00 98.62 167 LEU A O 1
ATOM 1258 N N . LEU A 1 168 ? -8.068 7.087 3.337 1.00 98.31 168 LEU A N 1
ATOM 1259 C CA . LEU A 1 168 ? -6.673 6.969 2.914 1.00 98.31 168 LEU A CA 1
ATOM 1260 C C . LEU A 1 168 ? -6.381 5.572 2.346 1.00 98.31 168 LEU A C 1
ATOM 1262 O O . LEU A 1 168 ? -5.747 5.457 1.297 1.00 98.31 168 LEU A O 1
ATOM 1266 N N . ALA A 1 169 ? -6.888 4.529 3.005 1.00 98.44 169 ALA A N 1
ATOM 1267 C CA . ALA A 1 169 ? -6.722 3.154 2.559 1.00 98.44 169 ALA A CA 1
ATOM 1268 C C . ALA A 1 169 ? -7.432 2.877 1.218 1.00 98.44 169 ALA A C 1
ATOM 1270 O O . ALA A 1 169 ? -6.848 2.276 0.315 1.00 98.44 169 ALA A O 1
ATOM 1271 N N . GLU A 1 170 ? -8.652 3.390 1.046 1.00 98.38 170 GLU A N 1
ATOM 1272 C CA . GLU A 1 170 ? -9.420 3.311 -0.202 1.00 98.38 170 GLU A CA 1
ATOM 1273 C C . GLU A 1 170 ? -8.716 4.051 -1.351 1.00 98.38 170 GLU A C 1
ATOM 1275 O O . GLU A 1 170 ? -8.648 3.557 -2.480 1.00 98.38 170 GLU A O 1
ATOM 1280 N N . ALA A 1 171 ? -8.095 5.199 -1.066 1.00 98.44 171 ALA A N 1
ATOM 1281 C CA . ALA A 1 171 ? -7.245 5.880 -2.035 1.00 98.44 171 ALA A CA 1
ATOM 1282 C C . ALA A 1 171 ? -6.024 5.053 -2.442 1.00 98.44 171 ALA A C 1
ATOM 1284 O O . ALA A 1 171 ? -5.685 5.027 -3.627 1.00 98.44 171 ALA A O 1
ATOM 1285 N N . GLY A 1 172 ? -5.408 4.332 -1.503 1.00 98.00 172 GLY A N 1
ATOM 1286 C CA . GLY A 1 172 ? -4.345 3.376 -1.806 1.00 98.00 172 GLY A CA 1
ATOM 1287 C C . GLY A 1 172 ? -4.797 2.297 -2.783 1.00 98.00 172 GLY A C 1
ATOM 1288 O O . GLY A 1 172 ? -4.200 2.141 -3.850 1.00 98.00 172 GLY A O 1
ATOM 1289 N N . ARG A 1 173 ? -5.928 1.648 -2.487 1.00 97.12 173 ARG A N 1
ATOM 1290 C CA . ARG A 1 173 ? -6.567 0.651 -3.360 1.00 97.12 173 ARG A CA 1
ATOM 1291 C C . ARG A 1 173 ? -6.813 1.202 -4.769 1.00 97.12 173 ARG A C 1
ATOM 1293 O O . ARG A 1 173 ? -6.422 0.595 -5.765 1.00 97.12 173 ARG A O 1
ATOM 1300 N N . ARG A 1 174 ? -7.376 2.407 -4.869 1.00 97.38 174 ARG A N 1
ATOM 1301 C CA . ARG A 1 174 ? -7.682 3.052 -6.155 1.00 97.38 174 ARG A CA 1
ATOM 1302 C C . ARG A 1 174 ? -6.435 3.472 -6.949 1.00 97.38 174 ARG A C 1
ATOM 1304 O O . ARG A 1 174 ? -6.481 3.516 -8.184 1.00 97.38 174 ARG A O 1
ATOM 1311 N N . LEU A 1 175 ? -5.325 3.777 -6.272 1.00 97.31 175 LEU A N 1
ATOM 1312 C CA . LEU A 1 175 ? -4.020 4.029 -6.896 1.00 97.31 175 LEU A CA 1
ATOM 1313 C C . LEU A 1 175 ? -3.386 2.743 -7.427 1.00 97.31 175 LEU A C 1
ATOM 1315 O O . LEU A 1 175 ? -2.806 2.757 -8.510 1.00 97.31 175 LEU A O 1
ATOM 1319 N N . GLU A 1 176 ? -3.515 1.625 -6.722 1.00 96.56 176 GLU A N 1
ATOM 1320 C CA . GLU A 1 176 ? -3.037 0.336 -7.226 1.00 96.56 176 GLU A CA 1
ATOM 1321 C C . GLU A 1 176 ? -3.773 -0.101 -8.496 1.00 96.56 176 GLU A C 1
ATOM 1323 O O . GLU A 1 176 ? -3.159 -0.619 -9.428 1.00 96.56 176 GLU A O 1
ATOM 1328 N N . GLU A 1 177 ? -5.072 0.187 -8.575 1.00 95.75 177 GLU A N 1
ATOM 1329 C CA . GLU A 1 177 ? -5.924 -0.091 -9.739 1.00 95.75 177 GLU A CA 1
ATOM 1330 C C . GLU A 1 177 ? -5.707 0.866 -10.910 1.00 95.75 177 GLU A C 1
ATOM 1332 O O . GLU A 1 177 ? -6.293 0.679 -11.976 1.00 95.75 177 GLU A O 1
ATOM 1337 N N . SER A 1 178 ? -4.854 1.881 -10.752 1.00 95.69 178 SER A N 1
ATOM 1338 C CA . SER A 1 178 ? -4.686 2.962 -11.727 1.00 95.69 178 SER A CA 1
ATOM 1339 C C . SER A 1 178 ? -4.022 2.541 -13.046 1.00 95.69 178 SER A C 1
ATOM 1341 O O . SER A 1 178 ? -3.691 3.393 -13.865 1.00 95.69 178 SER A O 1
ATOM 1343 N N . ARG A 1 179 ? -3.776 1.244 -13.276 1.00 94.38 179 ARG A N 1
ATOM 1344 C CA . ARG A 1 179 ? -3.134 0.698 -14.492 1.00 94.38 179 ARG A CA 1
ATOM 1345 C C . ARG A 1 179 ? -1.817 1.400 -14.862 1.00 94.38 179 ARG A C 1
ATOM 1347 O O . ARG A 1 179 ? -1.423 1.414 -16.032 1.00 94.38 179 ARG A O 1
ATOM 1354 N N . GLY A 1 180 ? -1.156 2.003 -13.876 1.00 94.00 180 GLY A N 1
ATOM 1355 C CA . GLY A 1 180 ? 0.201 2.514 -13.980 1.00 94.00 180 GLY A CA 1
ATOM 1356 C C . GLY A 1 180 ? 1.214 1.380 -13.887 1.00 94.00 180 GLY A C 1
ATOM 1357 O O . GLY A 1 180 ? 0.866 0.204 -13.802 1.00 94.00 180 GLY A O 1
ATOM 1358 N N . ASN A 1 181 ? 2.490 1.739 -13.906 1.00 93.94 181 ASN A N 1
ATOM 1359 C CA . ASN A 1 181 ? 3.560 0.790 -13.638 1.00 93.94 181 ASN A CA 1
ATOM 1360 C C . ASN A 1 181 ? 3.715 0.520 -12.121 1.00 93.94 181 ASN A C 1
ATOM 1362 O O . ASN A 1 181 ? 2.952 1.032 -11.295 1.00 93.94 181 ASN A O 1
ATOM 1366 N N . THR A 1 182 ? 4.710 -0.273 -11.718 1.00 95.50 182 THR A N 1
ATOM 1367 C CA . THR A 1 182 ? 4.840 -0.711 -10.315 1.00 95.50 182 THR A CA 1
ATOM 1368 C C . THR A 1 182 ? 5.194 0.393 -9.327 1.00 95.50 182 THR A C 1
ATOM 1370 O O . THR A 1 182 ? 4.993 0.219 -8.125 1.00 95.50 182 THR A O 1
ATOM 1373 N N . VAL A 1 183 ? 5.649 1.558 -9.795 1.00 94.69 183 VAL A N 1
ATOM 1374 C CA . VAL A 1 183 ? 5.875 2.720 -8.924 1.00 94.69 183 VAL A CA 1
ATOM 1375 C C . VAL A 1 183 ? 4.550 3.274 -8.390 1.00 94.69 183 VAL A C 1
ATOM 1377 O O . VAL A 1 183 ? 4.453 3.603 -7.206 1.00 94.69 183 VAL A O 1
ATOM 1380 N N . PHE A 1 184 ? 3.515 3.336 -9.231 1.00 96.12 184 PHE A N 1
ATOM 1381 C CA . PHE A 1 184 ? 2.184 3.780 -8.810 1.00 96.12 184 PHE A CA 1
ATOM 1382 C C . PHE A 1 184 ? 1.501 2.742 -7.927 1.00 96.12 184 PHE A C 1
ATOM 1384 O O . PHE A 1 184 ? 0.946 3.110 -6.895 1.00 96.12 184 PHE A O 1
ATOM 1391 N N . TRP A 1 185 ? 1.655 1.454 -8.251 1.00 96.62 185 TRP A N 1
ATOM 1392 C CA . TRP A 1 185 ? 1.210 0.372 -7.371 1.00 96.62 185 TRP A CA 1
ATOM 1393 C C . TRP A 1 185 ? 1.868 0.464 -5.985 1.00 96.62 185 TRP A C 1
ATOM 1395 O O . TRP A 1 185 ? 1.179 0.497 -4.975 1.00 96.62 185 TRP A O 1
ATOM 1405 N N . SER A 1 186 ? 3.191 0.651 -5.919 1.00 96.12 186 SER A N 1
ATOM 1406 C CA . SER A 1 186 ? 3.913 0.819 -4.642 1.00 96.12 186 SER A CA 1
ATOM 1407 C C . SER A 1 186 ? 3.494 2.076 -3.871 1.00 96.12 186 SER A C 1
ATOM 1409 O O . SER A 1 186 ? 3.624 2.145 -2.650 1.00 96.12 186 SER A O 1
ATOM 1411 N N . THR A 1 187 ? 3.047 3.112 -4.584 1.00 97.25 187 THR A N 1
ATOM 1412 C CA . THR A 1 187 ? 2.505 4.325 -3.962 1.00 97.25 187 THR A CA 1
ATOM 1413 C C . THR A 1 187 ? 1.134 4.047 -3.356 1.00 97.25 187 THR A C 1
ATOM 1415 O O . THR A 1 187 ? 0.904 4.442 -2.218 1.00 97.25 187 THR A O 1
ATOM 1418 N N . GLY A 1 188 ? 0.274 3.307 -4.060 1.00 97.50 188 GLY A N 1
ATOM 1419 C CA . GLY A 1 188 ? -1.008 2.848 -3.531 1.00 97.50 188 GLY A CA 1
ATOM 1420 C C . GLY A 1 188 ? -0.862 1.925 -2.316 1.00 97.50 188 GLY A C 1
ATOM 1421 O O . GLY A 1 188 ? -1.461 2.203 -1.279 1.00 97.50 188 GLY A O 1
ATOM 1422 N N . ASN A 1 189 ? 0.048 0.948 -2.383 1.00 95.75 189 ASN A N 1
ATOM 1423 C CA . ASN A 1 189 ? 0.369 0.037 -1.277 1.00 95.75 189 ASN A CA 1
ATOM 1424 C C . ASN A 1 189 ? 0.725 0.790 0.013 1.00 95.75 189 ASN A C 1
ATOM 1426 O O . ASN A 1 189 ? 0.312 0.413 1.104 1.00 95.75 189 ASN A O 1
ATOM 1430 N N . ALA A 1 190 ? 1.452 1.900 -0.098 1.00 95.31 190 ALA A N 1
ATOM 1431 C CA . ALA A 1 190 ? 1.830 2.675 1.072 1.00 95.31 190 ALA A CA 1
ATOM 1432 C C . ALA A 1 190 ? 0.718 3.581 1.624 1.00 95.31 190 ALA A C 1
ATOM 1434 O O . ALA A 1 190 ? 0.702 3.847 2.821 1.00 95.31 190 ALA A O 1
ATOM 1435 N N . PHE A 1 191 ? -0.218 4.041 0.788 1.00 97.94 191 PHE A N 1
ATOM 1436 C CA . PHE A 1 191 ? -1.452 4.676 1.266 1.00 97.94 191 PHE A CA 1
ATOM 1437 C C . PHE A 1 191 ? -2.318 3.670 2.033 1.00 97.94 191 PHE A C 1
ATOM 1439 O O . PHE A 1 191 ? -2.851 3.994 3.094 1.00 97.94 191 PHE A O 1
ATOM 1446 N N . LEU A 1 192 ? -2.423 2.446 1.511 1.00 97.00 192 LEU A N 1
ATOM 1447 C CA . LEU A 1 192 ? -3.158 1.349 2.133 1.00 97.00 192 LEU A CA 1
ATOM 1448 C C . LEU A 1 192 ? -2.547 0.945 3.484 1.00 97.00 192 LEU A C 1
ATOM 1450 O O . LEU A 1 192 ? -3.258 0.903 4.490 1.00 97.00 192 LEU A O 1
ATOM 1454 N N . ASP A 1 193 ? -1.231 0.737 3.535 1.00 95.50 193 ASP A N 1
ATOM 1455 C CA . ASP A 1 193 ? -0.484 0.468 4.772 1.00 95.50 193 ASP A CA 1
ATOM 1456 C C . ASP A 1 193 ? -0.638 1.612 5.791 1.00 95.50 193 ASP A C 1
ATOM 1458 O O . ASP A 1 193 ? -0.971 1.379 6.950 1.00 95.50 193 ASP A O 1
ATOM 1462 N N . ALA A 1 194 ? -0.505 2.868 5.356 1.00 96.44 194 ALA A N 1
ATOM 1463 C CA . ALA A 1 194 ? -0.713 4.029 6.218 1.00 96.44 194 ALA A CA 1
ATOM 1464 C C . ALA A 1 194 ? -2.129 4.086 6.818 1.00 96.44 194 ALA A C 1
ATOM 1466 O O . ALA A 1 194 ? -2.291 4.298 8.021 1.00 96.44 194 ALA A O 1
ATOM 1467 N N . GLY A 1 195 ? -3.160 3.906 5.987 1.00 98.12 195 GLY A N 1
ATOM 1468 C CA . GLY A 1 195 ? -4.553 3.949 6.430 1.00 98.12 195 GLY A CA 1
ATOM 1469 C C . GLY A 1 195 ? -4.876 2.836 7.425 1.00 98.12 195 GLY A C 1
ATOM 1470 O O . GLY A 1 195 ? -5.430 3.104 8.488 1.00 98.12 195 GLY A O 1
ATOM 1471 N N . THR A 1 196 ? -4.467 1.602 7.126 1.00 97.69 196 THR A N 1
ATOM 1472 C CA . THR A 1 196 ? -4.701 0.433 7.994 1.00 97.69 196 THR A CA 1
ATOM 1473 C C . THR A 1 196 ? -3.960 0.532 9.328 1.00 97.69 196 THR A C 1
ATOM 1475 O O . THR A 1 196 ? -4.572 0.332 10.374 1.00 97.69 196 THR A O 1
ATOM 1478 N N . ARG A 1 197 ? -2.700 0.980 9.339 1.00 96.44 197 ARG A N 1
ATOM 1479 C CA . ARG A 1 197 ? -1.966 1.237 10.592 1.00 96.44 197 ARG A CA 1
ATOM 1480 C C . ARG A 1 197 ? -2.636 2.290 11.469 1.00 96.44 197 ARG A C 1
ATOM 1482 O O . ARG A 1 197 ? -2.639 2.167 12.691 1.00 96.44 197 ARG A O 1
ATOM 1489 N N . ILE A 1 198 ? -3.214 3.336 10.879 1.00 98.00 198 ILE A N 1
ATOM 1490 C CA . ILE A 1 198 ? -3.951 4.334 11.666 1.00 98.00 198 ILE A CA 1
ATOM 1491 C C . ILE A 1 198 ? -5.255 3.762 12.204 1.00 98.00 198 ILE A C 1
ATOM 1493 O O . ILE A 1 198 ? -5.610 4.080 13.338 1.00 98.00 198 ILE A O 1
ATOM 1497 N N . VAL A 1 199 ? -5.955 2.918 11.440 1.00 98.50 199 VAL A N 1
ATOM 1498 C CA . VAL A 1 199 ? -7.106 2.173 11.970 1.00 98.50 199 VAL A CA 1
ATOM 1499 C C . VAL A 1 199 ? -6.684 1.394 13.217 1.00 98.50 199 VAL A C 1
ATOM 1501 O O . VAL A 1 199 ? -7.346 1.530 14.247 1.00 98.50 199 VAL A O 1
ATOM 1504 N N . ASP A 1 200 ? -5.561 0.671 13.163 1.00 97.81 200 ASP A N 1
ATOM 1505 C CA . ASP A 1 200 ? -5.033 -0.077 14.309 1.00 97.81 200 ASP A CA 1
ATOM 1506 C C . ASP A 1 200 ? -4.755 0.846 15.495 1.00 97.81 200 ASP A C 1
ATOM 1508 O O . ASP A 1 200 ? -5.248 0.609 16.593 1.00 97.81 200 ASP A O 1
ATOM 1512 N N . LEU A 1 201 ? -4.012 1.937 15.279 1.00 96.62 201 LEU A N 1
ATOM 1513 C CA . LEU A 1 201 ? -3.678 2.901 16.330 1.00 96.62 201 LEU A CA 1
ATOM 1514 C C . LEU A 1 201 ? -4.934 3.500 16.975 1.00 96.62 201 LEU A C 1
ATOM 1516 O O . LEU A 1 201 ? -5.009 3.588 18.203 1.00 96.62 201 LEU A O 1
ATOM 1520 N N . ILE A 1 202 ? -5.936 3.875 16.174 1.00 98.19 202 ILE A N 1
ATOM 1521 C CA . ILE A 1 202 ? -7.190 4.454 16.666 1.00 98.19 202 ILE A CA 1
ATOM 1522 C C . ILE A 1 202 ? -8.015 3.425 17.433 1.00 98.19 202 ILE A C 1
ATOM 1524 O O . ILE A 1 202 ? -8.478 3.723 18.536 1.00 98.19 202 ILE A O 1
ATOM 1528 N N . ALA A 1 203 ? -8.179 2.219 16.894 1.00 98.00 203 ALA A N 1
ATOM 1529 C CA . ALA A 1 203 ? -8.899 1.144 17.568 1.00 98.00 203 ALA A CA 1
ATOM 1530 C C . ALA A 1 203 ? -8.204 0.727 18.875 1.00 98.00 203 ALA A C 1
ATOM 1532 O O . ALA A 1 203 ? -8.882 0.450 19.869 1.00 98.00 203 ALA A O 1
ATOM 1533 N N . SER A 1 204 ? -6.867 0.742 18.886 1.00 96.31 204 SER A N 1
ATOM 1534 C CA . SER A 1 204 ? -6.040 0.349 20.022 1.00 96.31 204 SER A CA 1
ATOM 1535 C C . SER A 1 204 ? -6.001 1.376 21.151 1.00 96.31 204 SER A C 1
ATOM 1537 O O . SER A 1 204 ? -6.120 0.997 22.314 1.00 96.31 204 SER A O 1
ATOM 1539 N N . ARG A 1 205 ? -5.785 2.659 20.836 1.00 95.38 205 ARG A N 1
ATOM 1540 C CA . ARG A 1 205 ? -5.422 3.700 21.822 1.00 95.38 205 ARG A CA 1
ATOM 1541 C C . ARG A 1 205 ? -6.538 4.687 22.126 1.00 95.38 205 ARG A C 1
ATOM 1543 O O . ARG A 1 205 ? -6.476 5.402 23.124 1.00 95.38 205 ARG A O 1
ATOM 1550 N N . HIS A 1 206 ? -7.537 4.764 21.259 1.00 96.00 206 HIS A N 1
ATOM 1551 C CA . HIS A 1 206 ? -8.618 5.727 21.380 1.00 96.00 206 HIS A CA 1
ATOM 1552 C C . HIS A 1 206 ? -9.954 5.015 21.623 1.00 96.00 206 HIS A C 1
ATOM 1554 O O . HIS A 1 206 ? -10.039 3.787 21.729 1.00 96.00 206 HIS A O 1
ATOM 1560 N N . ALA A 1 207 ? -11.013 5.803 21.787 1.00 94.81 207 ALA A N 1
ATOM 1561 C CA . ALA A 1 207 ? -12.358 5.313 22.067 1.00 94.81 207 ALA A CA 1
ATOM 1562 C C . ALA A 1 207 ? -13.302 5.601 20.884 1.00 94.81 207 ALA A C 1
ATOM 1564 O O . ALA A 1 207 ? -14.198 6.435 21.025 1.00 94.81 207 ALA A O 1
ATOM 1565 N N . PRO A 1 208 ? -13.092 4.982 19.702 1.00 97.56 208 PRO A N 1
ATOM 1566 C CA . PRO A 1 208 ? -14.091 5.036 18.642 1.00 97.56 208 PRO A CA 1
ATOM 1567 C C . PRO A 1 208 ? -15.370 4.323 19.095 1.00 97.56 208 PRO A C 1
ATOM 1569 O O . PRO A 1 208 ? -15.325 3.384 19.894 1.00 97.56 208 PRO A O 1
ATOM 1572 N N . SER A 1 209 ? -16.510 4.761 18.573 1.00 98.44 209 SER A N 1
ATOM 1573 C CA . SER A 1 209 ? -17.789 4.107 18.825 1.00 98.44 209 SER A CA 1
ATOM 1574 C C . SER A 1 209 ? -17.830 2.706 18.210 1.00 98.44 209 SER A C 1
ATOM 1576 O O . SER A 1 209 ? -17.218 2.433 17.173 1.00 98.44 209 SER A O 1
ATOM 1578 N N . ASP A 1 210 ? -18.623 1.815 18.809 1.00 98.62 210 ASP A N 1
ATOM 1579 C CA . ASP A 1 210 ? -18.881 0.489 18.243 1.00 98.62 210 ASP A CA 1
ATOM 1580 C C . ASP A 1 210 ? -19.452 0.565 16.818 1.00 98.62 210 ASP A C 1
ATOM 1582 O O . ASP A 1 210 ? -19.208 -0.317 15.998 1.00 98.62 210 ASP A O 1
ATOM 1586 N N . GLU A 1 211 ? -20.231 1.604 16.508 1.00 98.62 211 GLU A N 1
ATOM 1587 C CA . GLU A 1 211 ? -20.772 1.805 15.165 1.00 98.62 211 GLU A CA 1
ATOM 1588 C C . GLU A 1 211 ? -19.655 2.105 14.159 1.00 98.62 211 GLU A C 1
ATOM 1590 O O . GLU A 1 211 ? -19.602 1.482 13.099 1.00 98.62 211 GLU A O 1
ATOM 1595 N N . ALA A 1 212 ? -18.726 3.000 14.508 1.00 98.62 212 ALA A N 1
ATOM 1596 C CA . ALA A 1 212 ? -17.575 3.313 13.668 1.00 98.62 212 ALA A CA 1
ATOM 1597 C C . ALA A 1 212 ? -16.673 2.087 13.459 1.00 98.62 212 ALA A C 1
ATOM 1599 O O . ALA A 1 212 ? -16.273 1.810 12.329 1.00 98.62 212 ALA A O 1
ATOM 1600 N N . LEU A 1 213 ? -16.427 1.302 14.512 1.00 98.75 213 LEU A N 1
ATOM 1601 C CA . LEU A 1 213 ? -15.671 0.051 14.419 1.00 98.75 213 LEU A CA 1
ATOM 1602 C C . LEU A 1 213 ? -16.360 -0.977 13.510 1.00 98.75 213 LEU A C 1
ATOM 1604 O O . LEU A 1 213 ? -15.698 -1.585 12.674 1.00 98.75 213 LEU A O 1
ATOM 1608 N N . ARG A 1 214 ? -17.687 -1.147 13.609 1.00 98.62 214 ARG A N 1
ATOM 1609 C CA . ARG A 1 214 ? -18.437 -2.047 12.710 1.00 98.62 214 ARG A CA 1
ATOM 1610 C C . ARG A 1 214 ? -18.390 -1.579 11.256 1.00 98.62 214 ARG A C 1
ATOM 1612 O O . ARG A 1 214 ? -18.233 -2.413 10.370 1.00 98.62 214 ARG A O 1
ATOM 1619 N N . ARG A 1 215 ? -18.487 -0.267 10.999 1.00 98.06 215 ARG A N 1
ATOM 1620 C CA . ARG A 1 215 ? -18.322 0.288 9.643 1.00 98.06 215 ARG A CA 1
ATOM 1621 C C . ARG A 1 215 ? -16.920 0.027 9.098 1.00 98.06 215 ARG A C 1
ATOM 1623 O O . ARG A 1 215 ? -16.801 -0.401 7.955 1.00 98.06 215 ARG A O 1
ATOM 1630 N N . ALA A 1 216 ? -15.883 0.231 9.912 1.00 98.25 216 ALA A N 1
ATOM 1631 C CA . ALA A 1 216 ? -14.511 -0.082 9.524 1.00 98.25 216 ALA A CA 1
ATOM 1632 C C . ALA A 1 216 ? -14.358 -1.567 9.187 1.00 98.25 216 ALA A C 1
ATOM 1634 O O . ALA A 1 216 ? -13.907 -1.897 8.095 1.00 98.25 216 ALA A O 1
ATOM 1635 N N . LEU A 1 217 ? -14.823 -2.456 10.068 1.00 98.25 217 LEU A N 1
ATOM 1636 C CA . LEU A 1 217 ? -14.747 -3.901 9.861 1.00 98.25 217 LEU A CA 1
ATOM 1637 C C . LEU A 1 217 ? -15.473 -4.357 8.588 1.00 98.25 217 LEU A C 1
ATOM 1639 O O . LEU A 1 217 ? -14.982 -5.232 7.884 1.00 98.25 217 LEU A O 1
ATOM 1643 N N . ALA A 1 218 ? -16.607 -3.732 8.259 1.00 98.00 218 ALA A N 1
ATOM 1644 C CA . ALA A 1 218 ? -17.340 -4.004 7.025 1.00 98.00 218 ALA A CA 1
ATOM 1645 C C . ALA A 1 218 ? -16.623 -3.493 5.760 1.00 98.00 218 ALA A C 1
ATOM 1647 O O . ALA A 1 218 ? -16.815 -4.058 4.684 1.00 98.00 218 ALA A O 1
ATOM 1648 N N . ALA A 1 219 ? -15.808 -2.439 5.869 1.00 97.31 219 ALA A N 1
ATOM 1649 C CA . ALA A 1 219 ? -15.082 -1.855 4.742 1.00 97.31 219 ALA A CA 1
ATOM 1650 C C . ALA A 1 219 ? -13.779 -2.606 4.411 1.00 97.31 219 ALA A C 1
ATOM 1652 O O . ALA A 1 219 ? -13.445 -2.752 3.233 1.00 97.31 219 ALA A O 1
ATOM 1653 N N . LEU A 1 220 ? -13.061 -3.113 5.423 1.00 97.50 220 LEU A N 1
ATOM 1654 C CA . LEU A 1 220 ? -11.737 -3.742 5.272 1.00 97.50 220 LEU A CA 1
ATOM 1655 C C . LEU A 1 220 ? -11.661 -4.849 4.198 1.00 97.50 220 LEU A C 1
ATOM 1657 O O . LEU A 1 220 ? -10.704 -4.822 3.421 1.00 97.50 220 LEU A O 1
ATOM 1661 N N . PRO A 1 221 ? -12.645 -5.765 4.048 1.00 95.75 221 PRO A N 1
ATOM 1662 C CA . PRO A 1 221 ? -12.574 -6.810 3.025 1.00 95.75 221 PRO A CA 1
ATOM 1663 C C . PRO A 1 221 ? -12.465 -6.270 1.593 1.00 95.75 221 PRO A C 1
ATOM 1665 O O . PRO A 1 221 ? -11.795 -6.876 0.759 1.00 95.75 221 PRO A O 1
ATOM 1668 N N . SER A 1 222 ? -13.084 -5.117 1.309 1.00 95.38 222 SER A N 1
ATOM 1669 C CA . SER A 1 222 ? -13.045 -4.484 -0.020 1.00 95.38 222 SER A CA 1
ATOM 1670 C C . SER A 1 222 ? -11.685 -3.871 -0.369 1.00 95.38 222 SER A C 1
ATOM 1672 O O . SER A 1 222 ? -11.409 -3.603 -1.535 1.00 95.38 222 SER A O 1
ATOM 1674 N N . LEU A 1 223 ? -10.816 -3.681 0.628 1.00 96.50 223 LEU A N 1
ATOM 1675 C CA . LEU A 1 223 ? -9.480 -3.117 0.446 1.00 96.50 223 LEU A CA 1
ATOM 1676 C C . LEU A 1 223 ? -8.441 -4.172 0.050 1.00 96.50 223 LEU A C 1
ATOM 1678 O O . LEU A 1 223 ? -7.313 -3.818 -0.290 1.00 96.50 223 LEU A O 1
ATOM 1682 N N . ARG A 1 224 ? -8.793 -5.464 0.083 1.00 93.81 224 ARG A N 1
ATOM 1683 C CA . ARG A 1 224 ? -7.874 -6.544 -0.284 1.00 93.81 224 ARG A CA 1
ATOM 1684 C C . ARG A 1 224 ? -7.568 -6.511 -1.780 1.00 93.81 224 ARG A C 1
ATOM 1686 O O . ARG A 1 224 ? -8.449 -6.621 -2.626 1.00 93.81 224 ARG A O 1
ATOM 1693 N N . THR A 1 225 ? -6.282 -6.420 -2.093 1.00 86.62 225 THR A N 1
ATOM 1694 C CA . THR A 1 225 ? -5.762 -6.404 -3.460 1.00 86.62 225 THR A CA 1
ATOM 1695 C C . THR A 1 225 ? -5.854 -7.759 -4.167 1.00 86.62 225 THR A C 1
ATOM 1697 O O . THR A 1 225 ? -5.323 -8.766 -3.690 1.00 86.62 225 THR A O 1
ATOM 1700 N N . ASP A 1 226 ? -6.453 -7.753 -5.363 1.00 90.12 226 ASP A N 1
ATOM 1701 C CA . ASP A 1 226 ? -6.426 -8.872 -6.311 1.00 90.12 226 ASP A CA 1
ATOM 1702 C C . ASP A 1 226 ? -4.998 -9.064 -6.873 1.00 90.12 226 ASP A C 1
ATOM 1704 O O . ASP A 1 226 ? -4.416 -8.088 -7.374 1.00 90.12 226 ASP A O 1
ATOM 1708 N N . PRO A 1 227 ? -4.439 -10.293 -6.857 1.00 93.50 227 PRO A N 1
ATOM 1709 C CA . PRO A 1 227 ? -3.191 -10.649 -7.545 1.00 93.50 227 PRO A CA 1
ATOM 1710 C C . PRO A 1 227 ? -3.068 -10.080 -8.969 1.00 93.50 227 PRO A C 1
ATOM 1712 O O . PRO A 1 227 ? -1.980 -9.668 -9.390 1.00 93.50 227 PRO A O 1
ATOM 1715 N N . ALA A 1 228 ? -4.182 -10.008 -9.705 1.00 95.12 228 ALA A N 1
ATOM 1716 C CA . ALA A 1 228 ? -4.232 -9.469 -11.058 1.00 95.12 228 ALA A CA 1
ATOM 1717 C C . ALA A 1 228 ? -3.827 -7.986 -11.135 1.00 95.12 228 ALA A C 1
ATOM 1719 O O . ALA A 1 228 ? -3.306 -7.549 -12.162 1.00 95.12 228 ALA A O 1
ATOM 1720 N N . THR A 1 229 ? -4.006 -7.216 -10.057 1.00 94.81 229 THR A N 1
ATOM 1721 C CA . THR A 1 229 ? -3.623 -5.796 -9.999 1.00 94.81 229 THR A CA 1
ATOM 1722 C C . THR A 1 229 ? -2.107 -5.630 -10.070 1.00 94.81 229 THR A C 1
ATOM 1724 O O . THR A 1 229 ? -1.602 -4.876 -10.904 1.00 94.81 229 THR A O 1
ATOM 1727 N N . LEU A 1 230 ? -1.364 -6.371 -9.239 1.00 95.81 230 LEU A N 1
ATOM 1728 C CA . LEU A 1 230 ? 0.099 -6.346 -9.276 1.00 95.81 230 LEU A CA 1
ATOM 1729 C C . LEU A 1 230 ? 0.611 -6.911 -10.607 1.00 95.81 230 LEU A C 1
ATOM 1731 O O . LEU A 1 230 ? 1.509 -6.327 -11.213 1.00 95.81 230 LEU A O 1
ATOM 1735 N N . ALA A 1 231 ? -0.002 -7.990 -11.108 1.00 95.88 231 ALA A N 1
ATOM 1736 C CA . ALA A 1 231 ? 0.336 -8.552 -12.414 1.00 95.88 231 ALA A CA 1
ATOM 1737 C C . ALA A 1 231 ? 0.191 -7.517 -13.541 1.00 95.88 231 ALA A C 1
ATOM 1739 O O . ALA A 1 231 ? 1.067 -7.396 -14.398 1.00 95.88 231 ALA A O 1
ATOM 1740 N N . LEU A 1 232 ? -0.894 -6.738 -13.524 1.00 95.31 232 LEU A N 1
ATOM 1741 C CA . LEU A 1 232 ? -1.131 -5.667 -14.485 1.00 95.31 232 LEU A CA 1
ATOM 1742 C C . LEU A 1 232 ? -0.059 -4.576 -14.392 1.00 95.31 232 LEU A C 1
ATOM 1744 O O . LEU A 1 232 ? 0.493 -4.184 -15.419 1.00 95.31 232 LEU A O 1
ATOM 1748 N N . ALA A 1 233 ? 0.280 -4.129 -13.179 1.00 95.75 233 ALA A N 1
ATOM 1749 C CA . ALA A 1 233 ? 1.322 -3.128 -12.964 1.00 95.75 233 ALA A CA 1
ATOM 1750 C C . ALA A 1 233 ? 2.705 -3.614 -13.436 1.00 95.75 233 ALA A C 1
ATOM 1752 O O . ALA A 1 233 ? 3.454 -2.850 -14.045 1.00 95.75 233 ALA A O 1
ATOM 1753 N N . MET A 1 234 ? 3.028 -4.893 -13.218 1.00 95.19 234 MET A N 1
ATOM 1754 C CA . MET A 1 234 ? 4.259 -5.518 -13.715 1.00 95.19 234 MET A CA 1
ATOM 1755 C C . MET A 1 234 ? 4.277 -5.619 -15.248 1.00 95.19 234 MET A C 1
ATOM 1757 O O . MET A 1 234 ? 5.314 -5.384 -15.863 1.00 95.19 234 MET A O 1
ATOM 1761 N N . ARG A 1 235 ? 3.138 -5.891 -15.898 1.00 95.19 235 ARG A N 1
ATOM 1762 C CA . ARG A 1 235 ? 3.032 -5.859 -17.370 1.00 95.19 235 ARG A CA 1
ATOM 1763 C C . ARG A 1 235 ? 3.184 -4.446 -17.938 1.00 95.19 235 ARG A C 1
ATOM 1765 O O . ARG A 1 235 ? 3.840 -4.273 -18.960 1.00 95.19 235 ARG A O 1
ATOM 1772 N N . CYS A 1 236 ? 2.673 -3.417 -17.258 1.00 93.75 236 CYS A N 1
ATOM 1773 C CA . CYS A 1 236 ? 2.917 -2.022 -17.647 1.00 93.75 236 CYS A CA 1
ATOM 1774 C C . CYS A 1 236 ? 4.417 -1.664 -17.677 1.00 93.75 236 CYS A C 1
ATOM 1776 O O . CYS A 1 236 ? 4.826 -0.812 -18.468 1.00 93.75 236 CYS A O 1
ATOM 1778 N N . GLU A 1 237 ? 5.253 -2.330 -16.872 1.00 92.94 237 GLU A N 1
ATOM 1779 C CA . GLU A 1 237 ? 6.707 -2.109 -16.868 1.00 92.94 237 GLU A CA 1
ATOM 1780 C C . GLU A 1 237 ? 7.378 -2.627 -18.141 1.00 92.94 237 GLU A C 1
ATOM 1782 O O . GLU A 1 237 ? 8.346 -2.022 -18.594 1.00 92.94 237 GLU A O 1
ATOM 1787 N N . TYR A 1 238 ? 6.832 -3.666 -18.785 1.00 92.19 238 TYR A N 1
ATOM 1788 C CA . TYR A 1 238 ? 7.326 -4.122 -20.087 1.00 92.19 238 TYR A CA 1
ATOM 1789 C C . TYR A 1 238 ? 7.187 -3.032 -21.156 1.00 92.19 238 TYR A C 1
ATOM 1791 O O . TYR A 1 238 ? 8.134 -2.769 -21.893 1.00 92.19 238 TYR A O 1
ATOM 1799 N N . ALA A 1 239 ? 6.056 -2.320 -21.201 1.00 87.38 239 ALA A N 1
ATOM 1800 C CA . ALA A 1 239 ? 5.871 -1.232 -22.161 1.00 87.38 239 ALA A CA 1
ATOM 1801 C C . ALA A 1 239 ? 6.884 -0.090 -21.945 1.00 87.38 239 ALA A C 1
ATOM 1803 O O . ALA A 1 239 ? 7.407 0.471 -22.910 1.00 87.38 239 ALA A O 1
ATOM 1804 N N . ALA A 1 240 ? 7.179 0.255 -20.687 1.00 86.31 240 ALA A N 1
ATOM 1805 C CA . ALA A 1 240 ? 8.222 1.228 -20.359 1.00 86.31 240 ALA A CA 1
ATOM 1806 C C . ALA A 1 240 ? 9.616 0.717 -20.748 1.00 86.31 240 ALA A C 1
ATOM 1808 O O . ALA A 1 240 ? 10.402 1.450 -21.351 1.00 86.31 240 ALA A O 1
ATOM 1809 N N . PHE A 1 241 ? 9.898 -0.551 -20.462 1.00 89.62 241 PHE A N 1
ATOM 1810 C CA . PHE A 1 241 ? 11.156 -1.202 -20.786 1.00 89.62 241 PHE A CA 1
ATOM 1811 C C . PHE A 1 241 ? 11.425 -1.277 -22.294 1.00 89.62 241 PHE A C 1
ATOM 1813 O O . PHE A 1 241 ? 12.504 -0.887 -22.738 1.00 89.62 241 PHE A O 1
ATOM 1820 N N . ALA A 1 242 ? 10.444 -1.696 -23.094 1.00 88.62 242 ALA A N 1
ATOM 1821 C CA . ALA A 1 242 ? 10.568 -1.782 -24.547 1.00 88.62 242 ALA A CA 1
ATOM 1822 C C . ALA A 1 242 ? 10.960 -0.425 -25.163 1.00 88.62 242 ALA A C 1
ATOM 1824 O O . ALA A 1 242 ? 11.854 -0.359 -26.007 1.00 88.62 242 ALA A O 1
ATOM 1825 N N . ARG A 1 243 ? 10.388 0.683 -24.659 1.00 84.56 243 ARG A N 1
ATOM 1826 C CA . ARG A 1 243 ? 10.783 2.047 -25.059 1.00 84.56 243 ARG A CA 1
ATOM 1827 C C . ARG A 1 243 ? 12.231 2.377 -24.688 1.00 84.56 243 ARG A C 1
ATOM 1829 O O . ARG A 1 243 ? 12.913 3.056 -25.452 1.00 84.56 243 ARG A O 1
ATOM 1836 N N . HIS A 1 244 ? 12.716 1.913 -23.535 1.00 84.19 244 HIS A N 1
ATOM 1837 C CA . HIS A 1 244 ? 14.117 2.089 -23.139 1.00 84.19 244 HIS A CA 1
ATOM 1838 C C . HIS A 1 244 ? 15.078 1.319 -24.049 1.00 84.19 244 HIS A C 1
ATOM 1840 O O . HIS A 1 244 ? 16.102 1.873 -24.449 1.00 84.19 244 HIS A O 1
ATOM 1846 N N . VAL A 1 245 ? 14.741 0.075 -24.398 1.00 86.62 245 VAL A N 1
ATOM 1847 C CA . VAL A 1 245 ? 15.523 -0.754 -25.326 1.00 86.62 245 VAL A CA 1
ATOM 1848 C C . VAL A 1 245 ? 15.575 -0.109 -26.713 1.00 86.62 245 VAL A C 1
ATOM 1850 O O . VAL A 1 245 ? 16.656 0.024 -27.289 1.00 86.62 245 VAL A O 1
ATOM 1853 N N . GLU A 1 246 ? 14.435 0.362 -27.222 1.00 85.44 246 GLU A N 1
ATOM 1854 C CA . GLU A 1 246 ? 14.359 1.056 -28.509 1.00 85.44 246 GLU A CA 1
ATOM 1855 C C . GLU A 1 246 ? 15.191 2.351 -28.513 1.00 85.44 246 GLU A C 1
ATOM 1857 O O . GLU A 1 246 ? 16.005 2.565 -29.416 1.00 85.44 246 GLU A O 1
ATOM 1862 N N . ALA A 1 247 ? 15.042 3.196 -27.487 1.00 81.00 247 ALA A N 1
ATOM 1863 C CA . ALA A 1 247 ? 15.788 4.449 -27.372 1.00 81.00 247 ALA A CA 1
ATOM 1864 C C . ALA A 1 247 ? 17.306 4.216 -27.291 1.00 81.00 247 ALA A C 1
ATOM 1866 O O . ALA A 1 247 ? 18.074 4.942 -27.928 1.00 81.00 247 ALA A O 1
ATOM 1867 N N . ALA A 1 248 ? 17.736 3.183 -26.557 1.00 79.00 248 ALA A N 1
ATOM 1868 C CA . ALA A 1 248 ? 19.139 2.788 -26.469 1.00 79.00 248 ALA A CA 1
ATOM 1869 C C . ALA A 1 248 ? 19.695 2.333 -27.829 1.00 79.00 248 ALA A C 1
ATOM 1871 O O . ALA A 1 248 ? 20.801 2.731 -28.191 1.00 79.00 248 ALA A O 1
ATOM 1872 N N . GLY A 1 249 ? 18.917 1.573 -28.609 1.00 78.06 249 GLY A N 1
ATOM 1873 C CA . GLY A 1 249 ? 19.319 1.115 -29.945 1.00 78.06 249 GLY A CA 1
ATOM 1874 C C . GLY A 1 249 ? 19.386 2.233 -30.987 1.00 78.06 249 GLY A C 1
ATOM 1875 O O . GLY A 1 249 ? 20.147 2.146 -31.944 1.00 78.06 249 GLY A O 1
ATOM 1876 N N . GLN A 1 250 ? 18.619 3.306 -30.789 1.00 78.88 250 GLN A N 1
ATOM 1877 C CA . GLN A 1 250 ? 18.610 4.485 -31.661 1.00 78.88 250 GLN A CA 1
ATOM 1878 C C . GLN A 1 250 ? 19.581 5.588 -31.200 1.00 78.88 250 GLN A C 1
ATOM 1880 O O . GLN A 1 250 ? 19.623 6.651 -31.821 1.00 78.88 250 GLN A O 1
ATOM 1885 N N . ASN A 1 251 ? 20.329 5.372 -30.110 1.00 69.00 251 ASN A N 1
ATOM 1886 C CA . ASN A 1 251 ? 21.189 6.372 -29.466 1.00 69.00 251 ASN A CA 1
ATOM 1887 C C . ASN A 1 251 ? 20.454 7.700 -29.159 1.00 69.00 251 ASN A C 1
ATOM 1889 O O . ASN A 1 251 ? 21.027 8.788 -29.247 1.00 69.00 251 ASN A O 1
ATOM 1893 N N . ARG A 1 252 ? 19.155 7.619 -28.842 1.00 64.56 252 ARG A N 1
ATOM 1894 C CA . ARG A 1 252 ? 18.302 8.766 -28.485 1.00 64.56 252 ARG A CA 1
ATOM 1895 C C . ARG A 1 252 ? 18.283 8.949 -26.980 1.00 64.56 252 ARG A C 1
ATOM 1897 O O . ARG A 1 252 ? 18.341 7.958 -26.267 1.00 64.56 252 ARG A O 1
ATOM 1904 N N . ALA A 1 253 ? 18.121 10.180 -26.493 1.00 59.12 253 ALA A N 1
ATOM 1905 C CA . ALA A 1 253 ? 17.940 10.440 -25.064 1.00 59.12 253 ALA A CA 1
ATOM 1906 C C . ALA A 1 253 ? 16.791 9.587 -24.492 1.00 59.12 253 ALA A C 1
ATOM 1908 O O . ALA A 1 253 ? 15.681 9.579 -25.024 1.00 59.12 253 ALA A O 1
ATOM 1909 N N . ALA A 1 254 ? 17.077 8.835 -23.434 1.00 58.44 254 ALA A N 1
ATOM 1910 C CA . ALA A 1 254 ? 16.127 7.962 -22.770 1.00 58.44 254 ALA A CA 1
ATOM 1911 C C . ALA A 1 254 ? 15.399 8.721 -21.647 1.00 58.44 254 ALA A C 1
ATOM 1913 O O . ALA A 1 254 ? 15.900 9.733 -21.149 1.00 58.44 254 ALA A O 1
ATOM 1914 N N . PRO A 1 255 ? 14.228 8.226 -21.208 1.00 58.06 255 PRO A N 1
ATOM 1915 C CA . PRO A 1 255 ? 13.523 8.767 -20.049 1.00 58.06 255 PRO A CA 1
ATOM 1916 C C . PRO A 1 255 ? 14.399 8.807 -18.785 1.00 58.06 255 PRO A C 1
ATOM 1918 O O . PRO A 1 255 ? 15.357 8.043 -18.654 1.00 58.06 255 PRO A O 1
ATOM 1921 N N . ALA A 1 256 ? 14.026 9.657 -17.822 1.00 57.56 256 ALA A N 1
ATOM 1922 C CA . ALA A 1 256 ? 14.835 10.068 -16.665 1.00 57.56 256 ALA A CA 1
ATOM 1923 C C . ALA A 1 256 ? 15.635 8.955 -15.955 1.00 57.56 256 ALA A C 1
ATOM 1925 O O . ALA A 1 256 ? 16.818 9.152 -15.681 1.00 57.56 256 ALA A O 1
ATOM 1926 N N . ARG A 1 257 ? 15.043 7.777 -15.701 1.00 54.47 257 ARG A N 1
ATOM 1927 C CA . ARG A 1 257 ? 15.726 6.643 -15.039 1.00 54.47 257 ARG A CA 1
ATOM 1928 C C . ARG A 1 257 ? 16.921 6.072 -15.816 1.00 54.47 257 ARG A C 1
ATOM 1930 O O . ARG A 1 257 ? 17.835 5.537 -15.201 1.00 54.47 257 ARG A O 1
ATOM 1937 N N . ALA A 1 258 ? 16.944 6.211 -17.139 1.00 56.53 258 ALA A N 1
ATOM 1938 C CA . ALA A 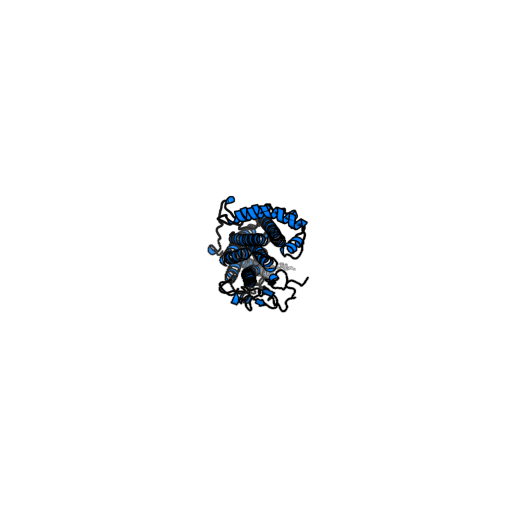1 258 ? 18.002 5.688 -18.004 1.00 56.53 258 ALA A CA 1
ATOM 1939 C C . ALA A 1 258 ? 19.083 6.731 -18.359 1.00 56.53 258 ALA A C 1
ATOM 1941 O O . ALA A 1 258 ? 20.096 6.373 -18.956 1.00 56.53 258 ALA A O 1
ATOM 1942 N N . SER A 1 259 ? 18.914 8.000 -17.967 1.00 59.78 259 SER A N 1
ATOM 1943 C CA . SER A 1 259 ? 19.862 9.093 -18.260 1.00 59.78 259 SER A CA 1
ATOM 1944 C C . SER A 1 259 ? 21.278 8.850 -17.707 1.00 59.78 259 SER A C 1
ATOM 1946 O O . SER A 1 259 ? 22.273 9.128 -18.380 1.00 59.78 259 SER A O 1
ATOM 1948 N N . LEU A 1 260 ? 21.385 8.251 -16.515 1.00 58.06 260 LEU A N 1
ATOM 1949 C CA . LEU A 1 260 ? 22.670 7.868 -15.923 1.00 58.06 260 LEU A CA 1
ATOM 1950 C C . LEU A 1 260 ? 23.340 6.737 -16.723 1.00 58.06 260 LEU A C 1
ATOM 1952 O O . LEU A 1 260 ? 24.543 6.776 -16.966 1.00 58.06 260 LEU A O 1
ATOM 1956 N N . TRP A 1 261 ? 22.554 5.760 -17.189 1.00 61.41 261 TRP A N 1
ATOM 1957 C CA . TRP A 1 261 ? 23.056 4.635 -17.982 1.00 61.41 261 TRP A CA 1
ATOM 1958 C C . TRP A 1 261 ? 23.512 5.052 -19.381 1.00 61.41 261 TRP A C 1
ATOM 1960 O O . TRP A 1 261 ? 24.509 4.547 -19.898 1.00 61.41 261 TRP A O 1
ATOM 1970 N N . GLN A 1 262 ? 22.823 6.012 -19.994 1.00 63.59 262 GLN A N 1
ATOM 1971 C CA . GLN A 1 262 ? 23.212 6.542 -21.297 1.00 63.59 262 GLN A CA 1
ATOM 1972 C C . GLN A 1 262 ? 24.566 7.230 -21.273 1.00 63.59 262 GLN A C 1
ATOM 1974 O O . GLN A 1 262 ? 25.365 7.009 -22.175 1.00 63.59 262 GLN A O 1
ATOM 1979 N N . SER A 1 263 ? 24.860 7.988 -20.217 1.00 65.19 263 SER A N 1
ATOM 1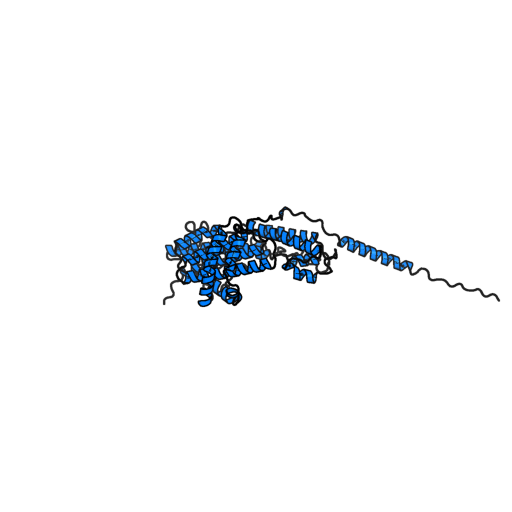980 C CA . SER A 1 263 ? 26.174 8.614 -20.047 1.00 65.19 263 SER A CA 1
ATOM 1981 C C . SER A 1 263 ? 27.310 7.582 -19.974 1.00 65.19 263 SER A C 1
ATOM 1983 O O . SER A 1 263 ? 28.413 7.859 -20.432 1.00 65.19 263 SER A O 1
ATOM 1985 N N . ILE A 1 264 ? 27.041 6.384 -19.437 1.00 62.00 264 ILE A N 1
ATOM 1986 C CA . ILE A 1 264 ? 28.028 5.301 -19.280 1.00 62.00 264 ILE A CA 1
ATOM 1987 C C . ILE A 1 264 ? 28.161 4.455 -20.559 1.00 62.00 264 ILE A C 1
ATOM 1989 O O . ILE A 1 264 ? 29.245 3.972 -20.872 1.00 62.00 264 ILE A O 1
ATOM 1993 N N . SER A 1 265 ? 27.070 4.270 -21.304 1.00 64.69 265 SER A N 1
ATOM 1994 C CA . SER A 1 265 ? 27.025 3.411 -22.501 1.00 64.69 265 SER A CA 1
ATOM 1995 C C . SER A 1 265 ? 27.220 4.160 -23.826 1.00 64.69 265 SER A C 1
ATOM 1997 O O . SER A 1 265 ? 27.343 3.521 -24.878 1.00 64.69 265 SER A O 1
ATOM 1999 N N . ALA A 1 266 ? 27.283 5.497 -23.790 1.00 66.06 266 ALA A N 1
ATOM 2000 C CA . ALA A 1 266 ? 27.499 6.345 -24.955 1.00 66.06 266 ALA A CA 1
ATOM 2001 C C . ALA A 1 266 ? 28.762 5.922 -25.728 1.00 66.06 266 ALA A C 1
ATOM 2003 O O . ALA A 1 266 ? 29.873 5.927 -25.204 1.00 66.06 266 ALA A O 1
ATOM 2004 N N . GLY A 1 267 ? 28.580 5.545 -26.996 1.00 64.31 267 GLY A N 1
ATOM 2005 C CA . GLY A 1 267 ? 29.660 5.149 -27.908 1.00 64.31 267 GLY A CA 1
ATOM 2006 C C . GLY A 1 267 ? 29.872 3.639 -28.052 1.00 64.31 267 GLY A C 1
ATOM 2007 O O . GLY A 1 267 ? 30.319 3.209 -29.112 1.00 64.31 267 GLY A O 1
ATOM 2008 N N . VAL A 1 268 ? 29.486 2.825 -27.061 1.00 68.88 268 VAL A N 1
ATOM 2009 C CA . VAL A 1 268 ? 29.581 1.349 -27.137 1.00 68.88 268 VAL A CA 1
ATOM 2010 C C . VAL A 1 268 ? 28.237 0.666 -27.388 1.00 68.88 268 VAL A C 1
ATOM 2012 O O . VAL A 1 268 ? 28.216 -0.457 -27.881 1.00 68.88 268 VAL A O 1
ATOM 2015 N N . SER A 1 269 ? 27.112 1.342 -27.132 1.00 70.62 269 SER A N 1
ATOM 2016 C CA . SER A 1 269 ? 25.758 0.831 -27.412 1.00 70.62 269 SER A CA 1
ATOM 2017 C C . SER A 1 269 ? 25.490 0.554 -28.896 1.00 70.62 269 SER A C 1
ATOM 2019 O O . SER A 1 269 ? 24.698 -0.324 -29.220 1.00 70.62 269 SER A O 1
ATOM 2021 N N . ASN A 1 270 ? 26.176 1.256 -29.803 1.00 72.25 270 ASN A N 1
ATOM 2022 C CA . ASN A 1 270 ? 26.061 1.041 -31.251 1.00 72.25 270 ASN A CA 1
ATOM 2023 C C . ASN A 1 270 ? 26.849 -0.180 -31.746 1.00 72.25 270 ASN A C 1
ATOM 2025 O O . ASN A 1 270 ? 26.757 -0.534 -32.919 1.00 72.25 270 ASN A O 1
ATOM 2029 N N . LEU A 1 271 ? 27.668 -0.796 -30.888 1.00 76.75 271 LEU A N 1
ATOM 2030 C CA . LEU A 1 271 ? 28.442 -1.976 -31.240 1.00 76.75 271 LEU A CA 1
ATOM 2031 C C . LEU A 1 271 ? 27.585 -3.229 -30.972 1.00 76.75 271 LEU A C 1
ATOM 2033 O O . LEU A 1 271 ? 27.318 -3.532 -29.806 1.00 76.75 271 LEU A O 1
ATOM 2037 N N . PRO A 1 272 ? 27.216 -4.009 -32.009 1.00 81.00 272 PRO A N 1
ATOM 2038 C CA . PRO A 1 272 ? 26.306 -5.159 -31.881 1.00 81.00 272 PRO A CA 1
ATOM 2039 C C . PRO A 1 272 ? 26.768 -6.257 -30.913 1.00 81.00 272 PRO A C 1
ATOM 2041 O O . PRO A 1 272 ? 25.986 -7.101 -30.488 1.00 81.00 272 PRO A O 1
ATOM 2044 N N . LEU A 1 273 ? 28.063 -6.280 -30.585 1.00 82.56 273 LEU A N 1
ATOM 2045 C CA . LEU A 1 273 ? 28.617 -7.203 -29.601 1.00 82.56 273 LEU A CA 1
ATOM 2046 C C . LEU A 1 273 ? 28.162 -6.848 -28.178 1.00 82.56 273 LEU A C 1
ATOM 2048 O O . LEU A 1 273 ? 27.845 -7.735 -27.391 1.00 82.56 273 LEU A O 1
ATOM 2052 N N . PHE A 1 274 ? 28.126 -5.557 -27.851 1.00 83.81 274 PHE A N 1
ATOM 2053 C CA . PHE A 1 274 ? 27.906 -5.078 -26.488 1.00 83.81 274 PHE A CA 1
ATOM 2054 C C . PHE A 1 274 ? 26.438 -4.796 -26.189 1.00 83.81 274 PHE A C 1
ATOM 2056 O O . PHE A 1 274 ? 26.056 -4.835 -25.020 1.00 83.81 274 PHE A O 1
ATOM 2063 N N . PHE A 1 275 ? 25.614 -4.548 -27.209 1.00 88.31 275 PHE A N 1
ATOM 2064 C CA . PHE A 1 275 ? 24.178 -4.356 -27.050 1.00 88.31 275 PHE A CA 1
ATOM 2065 C C . PHE A 1 275 ? 23.388 -5.200 -28.048 1.00 88.31 275 PHE A C 1
ATOM 2067 O O . PHE A 1 275 ? 23.519 -5.040 -29.260 1.00 88.31 275 PHE A O 1
ATOM 2074 N N . LYS A 1 276 ? 22.547 -6.079 -27.505 1.00 89.75 276 LYS A N 1
ATOM 2075 C CA . LYS A 1 276 ? 21.644 -6.966 -28.237 1.00 89.75 276 LYS A CA 1
ATOM 2076 C C . LYS A 1 276 ? 20.213 -6.673 -27.784 1.00 89.75 276 LYS A C 1
ATOM 2078 O O . LYS A 1 276 ? 19.773 -7.232 -26.772 1.00 89.75 276 LYS A O 1
ATOM 2083 N N . PRO A 1 277 ? 19.516 -5.721 -28.432 1.00 90.00 277 PRO A N 1
ATOM 2084 C CA . PRO A 1 277 ? 18.176 -5.297 -28.041 1.00 90.00 277 PRO A CA 1
ATOM 2085 C C . PRO A 1 277 ? 17.197 -6.454 -27.828 1.00 90.00 277 PRO A C 1
ATOM 2087 O O . PRO A 1 277 ? 16.487 -6.463 -26.826 1.00 90.00 277 PRO A O 1
ATOM 2090 N N . ARG A 1 278 ? 17.178 -7.450 -28.724 1.00 90.12 278 ARG A N 1
ATOM 2091 C CA . ARG A 1 278 ? 16.205 -8.553 -28.664 1.00 90.12 278 ARG A CA 1
ATOM 2092 C C . ARG A 1 278 ? 16.537 -9.554 -27.581 1.00 90.12 278 ARG A C 1
ATOM 2094 O O . ARG A 1 278 ? 15.652 -9.922 -26.818 1.00 90.12 278 ARG A O 1
ATOM 2101 N N . GLN A 1 279 ? 17.808 -9.911 -27.431 1.00 88.94 279 GLN A N 1
ATOM 2102 C CA . GLN A 1 279 ? 18.233 -10.706 -26.281 1.00 88.94 279 GLN A CA 1
ATOM 2103 C C . GLN A 1 279 ? 17.897 -10.002 -24.954 1.00 88.94 279 GLN A C 1
ATOM 2105 O O . GLN A 1 279 ? 17.430 -10.628 -24.007 1.00 88.94 279 GLN A O 1
ATOM 2110 N N . THR A 1 280 ? 18.105 -8.686 -24.881 1.00 89.69 280 THR A N 1
ATOM 2111 C CA . THR A 1 280 ? 17.779 -7.868 -23.699 1.00 89.69 280 THR A CA 1
ATOM 2112 C C . THR A 1 280 ? 16.280 -7.883 -23.391 1.00 89.69 280 THR A C 1
ATOM 2114 O O . THR A 1 280 ? 15.886 -8.018 -22.233 1.00 89.69 280 THR A O 1
ATOM 2117 N N . GLU A 1 281 ? 15.452 -7.792 -24.430 1.00 90.94 281 GLU A N 1
ATOM 2118 C CA . GLU A 1 281 ? 13.997 -7.917 -24.365 1.00 90.94 281 GLU A CA 1
ATOM 2119 C C . GLU A 1 281 ? 13.544 -9.292 -23.866 1.00 90.94 281 GLU A C 1
ATOM 2121 O O . GLU A 1 281 ? 12.837 -9.375 -22.860 1.00 90.94 281 GLU A O 1
ATOM 2126 N N . ASN A 1 282 ? 14.029 -10.365 -24.489 1.00 88.44 282 ASN A N 1
ATOM 2127 C CA . ASN A 1 282 ? 13.706 -11.741 -24.115 1.00 88.44 282 ASN A CA 1
ATOM 2128 C C . ASN A 1 282 ? 14.102 -12.049 -22.660 1.00 88.44 282 ASN A C 1
ATOM 2130 O O . ASN A 1 282 ? 13.359 -12.717 -21.940 1.00 88.44 282 ASN A O 1
ATOM 2134 N N . LEU A 1 283 ? 15.246 -11.527 -22.196 1.00 87.88 283 LEU A N 1
ATOM 2135 C CA . LEU A 1 283 ? 15.680 -11.653 -20.802 1.00 87.88 283 LEU A CA 1
ATOM 2136 C C . LEU A 1 283 ? 14.720 -10.953 -19.831 1.00 87.88 283 LEU A C 1
ATOM 2138 O O . LEU A 1 283 ? 14.391 -11.522 -18.789 1.00 87.88 283 LEU A O 1
ATOM 2142 N N . PHE A 1 284 ? 14.248 -9.746 -20.161 1.00 90.31 284 PHE A N 1
ATOM 2143 C CA . PHE A 1 284 ? 13.257 -9.047 -19.339 1.00 90.31 284 PHE A CA 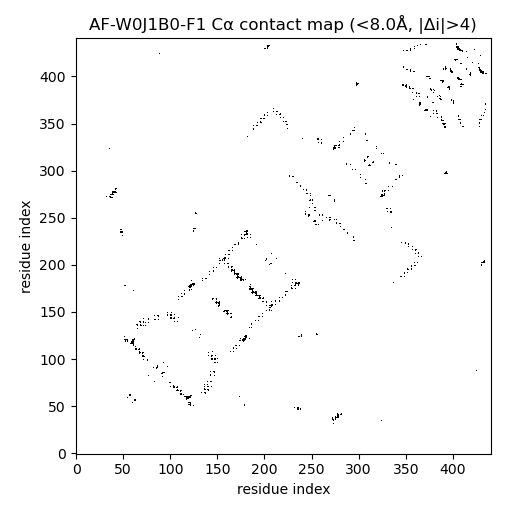1
ATOM 2144 C C . PHE A 1 284 ? 11.940 -9.818 -19.272 1.00 90.31 284 PHE A C 1
ATOM 2146 O O . PHE A 1 284 ? 11.386 -9.978 -18.187 1.00 90.31 284 PHE A O 1
ATOM 2153 N N . VAL A 1 285 ? 11.453 -10.324 -20.408 1.00 91.25 285 VAL A N 1
ATOM 2154 C CA . VAL A 1 285 ? 10.201 -11.090 -20.473 1.00 91.25 285 VAL A CA 1
ATOM 2155 C C . VAL A 1 285 ? 10.300 -12.381 -19.670 1.00 91.25 285 VAL A C 1
ATOM 2157 O O . VAL A 1 285 ? 9.434 -12.647 -18.842 1.00 91.25 285 VAL A O 1
ATOM 2160 N N . ALA A 1 286 ? 11.386 -13.142 -19.822 1.00 87.50 286 ALA A N 1
ATOM 2161 C CA . ALA A 1 286 ? 11.603 -14.356 -19.038 1.00 87.50 286 ALA A CA 1
ATOM 2162 C C . ALA A 1 286 ? 11.600 -14.072 -17.525 1.00 87.50 286 ALA A C 1
ATOM 2164 O O . ALA A 1 286 ? 11.051 -14.848 -16.737 1.00 87.50 286 ALA A O 1
ATOM 2165 N N . TYR A 1 287 ? 12.190 -12.943 -17.125 1.00 86.25 287 TYR A N 1
ATOM 2166 C CA . TYR A 1 287 ? 12.216 -12.496 -15.739 1.00 86.25 287 TYR A CA 1
ATOM 2167 C C . TYR A 1 287 ? 10.832 -12.046 -15.241 1.00 86.25 287 TYR A C 1
ATOM 2169 O O . TYR A 1 287 ? 10.408 -12.443 -14.154 1.00 86.25 287 TYR A O 1
ATOM 2177 N N . LEU A 1 288 ? 10.095 -11.280 -16.048 1.00 91.31 288 LEU A N 1
ATOM 2178 C CA . LEU A 1 288 ? 8.721 -10.872 -15.769 1.00 91.31 288 LEU A CA 1
ATOM 2179 C C . LEU A 1 288 ? 7.799 -12.090 -15.606 1.00 91.31 288 LEU A C 1
ATOM 2181 O O . LEU A 1 288 ? 7.126 -12.201 -14.585 1.00 91.31 288 LEU A O 1
ATOM 2185 N N . ASP A 1 289 ? 7.819 -13.035 -16.545 1.00 90.94 289 ASP A N 1
ATOM 2186 C CA . ASP A 1 289 ? 7.017 -14.263 -16.504 1.00 90.94 289 ASP A CA 1
ATOM 2187 C C . ASP A 1 289 ? 7.304 -15.109 -15.266 1.00 90.94 289 ASP A C 1
ATOM 2189 O O . ASP A 1 289 ? 6.397 -15.692 -14.666 1.00 90.94 289 ASP A O 1
ATOM 2193 N N . HIS A 1 290 ? 8.578 -15.200 -14.877 1.00 88.31 290 HIS A N 1
ATOM 2194 C CA . HIS A 1 290 ? 8.956 -15.880 -13.650 1.00 88.31 290 HIS A CA 1
ATOM 2195 C C . HIS A 1 290 ? 8.340 -15.201 -12.426 1.00 88.31 290 HIS A C 1
ATOM 2197 O O . HIS A 1 290 ? 7.692 -15.880 -11.630 1.00 88.31 290 HIS A O 1
ATOM 2203 N N . SER A 1 291 ? 8.459 -13.879 -12.308 1.00 90.50 291 SER A N 1
ATOM 2204 C CA . SER A 1 291 ? 7.894 -13.141 -11.178 1.00 90.50 291 SER A CA 1
ATOM 2205 C C . SER A 1 291 ? 6.365 -13.139 -11.156 1.00 90.50 291 SER A C 1
ATOM 2207 O O . SER A 1 291 ? 5.783 -13.228 -10.078 1.00 90.50 291 SER A O 1
ATOM 2209 N N . LEU A 1 292 ? 5.699 -13.111 -12.316 1.00 92.31 292 LEU A N 1
ATOM 2210 C CA . LEU A 1 292 ? 4.239 -13.221 -12.412 1.00 92.31 292 LEU A CA 1
ATOM 2211 C C . LEU A 1 292 ? 3.723 -14.542 -11.814 1.00 92.31 292 LEU A C 1
ATOM 2213 O O . LEU A 1 292 ? 2.692 -14.549 -11.146 1.00 92.31 292 LEU A O 1
ATOM 2217 N N . ARG A 1 293 ? 4.458 -15.651 -11.982 1.00 91.31 293 ARG A N 1
ATOM 2218 C CA . ARG A 1 293 ? 4.113 -16.951 -11.370 1.00 91.31 293 ARG A CA 1
ATOM 2219 C C . ARG A 1 293 ? 4.276 -16.980 -9.848 1.00 91.31 293 ARG A C 1
ATOM 2221 O O . ARG A 1 293 ? 3.756 -17.889 -9.208 1.00 91.31 293 ARG A O 1
ATOM 2228 N N . LEU A 1 294 ? 4.994 -16.017 -9.270 1.00 91.44 294 LEU A N 1
ATOM 2229 C CA . LEU A 1 294 ? 5.304 -15.967 -7.840 1.00 91.44 294 LEU A CA 1
ATOM 2230 C C . LEU A 1 294 ? 4.399 -15.018 -7.039 1.00 91.44 294 LEU A C 1
ATOM 2232 O O . LEU A 1 294 ? 4.569 -14.935 -5.821 1.00 91.44 294 LEU A O 1
ATOM 2236 N N . ILE A 1 295 ? 3.445 -14.326 -7.680 1.00 91.50 295 ILE A N 1
ATOM 2237 C CA . ILE A 1 295 ? 2.627 -13.273 -7.046 1.00 91.50 295 ILE A CA 1
ATOM 2238 C C . ILE A 1 295 ? 1.971 -13.729 -5.737 1.00 91.50 295 ILE A C 1
ATOM 2240 O O . ILE A 1 295 ? 2.100 -13.029 -4.733 1.00 91.50 295 ILE A O 1
ATOM 2244 N N . ASP A 1 296 ? 1.379 -14.923 -5.713 1.00 86.00 296 ASP A N 1
ATOM 2245 C CA . ASP A 1 296 ? 0.753 -15.497 -4.509 1.00 86.00 296 ASP A CA 1
ATOM 2246 C C . ASP A 1 296 ? 1.525 -16.685 -3.924 1.00 86.00 296 ASP A C 1
ATOM 2248 O O . ASP A 1 296 ? 1.062 -17.349 -2.998 1.00 86.00 296 ASP A O 1
ATOM 2252 N N . ALA A 1 297 ? 2.711 -16.979 -4.459 1.00 87.31 297 ALA A N 1
ATOM 2253 C CA . ALA A 1 297 ? 3.544 -18.036 -3.910 1.00 87.31 297 ALA A CA 1
ATOM 2254 C C . ALA A 1 297 ? 4.012 -17.636 -2.491 1.00 87.31 297 ALA A C 1
ATOM 2256 O O . ALA A 1 297 ? 4.438 -16.488 -2.322 1.00 87.31 297 ALA A O 1
ATOM 2257 N N . PRO A 1 298 ? 3.976 -18.535 -1.485 1.00 81.25 298 PRO A N 1
ATOM 2258 C CA . PRO A 1 298 ? 4.422 -18.236 -0.120 1.00 81.25 298 PRO A CA 1
ATOM 2259 C C . PRO A 1 298 ? 5.852 -17.690 -0.081 1.00 81.25 298 PRO A C 1
ATOM 2261 O O . PRO A 1 298 ? 6.675 -18.089 -0.910 1.00 81.25 298 PRO A O 1
ATOM 2264 N N . VAL A 1 299 ? 6.197 -16.847 0.900 1.00 81.88 299 VAL A N 1
ATOM 2265 C CA . VAL A 1 299 ? 7.552 -16.261 0.990 1.00 81.88 299 VAL A CA 1
ATOM 2266 C C . VAL A 1 299 ? 8.640 -17.340 1.031 1.00 81.88 299 VAL A C 1
ATOM 2268 O O . VAL A 1 299 ? 9.651 -17.220 0.338 1.00 81.88 299 VAL A O 1
ATOM 2271 N N . SER A 1 300 ? 8.401 -18.445 1.742 1.00 76.81 300 SER A N 1
ATOM 2272 C CA . SER A 1 300 ? 9.318 -19.592 1.826 1.00 76.81 300 SER A CA 1
ATOM 2273 C C . SER A 1 300 ? 9.658 -20.201 0.458 1.00 76.81 300 SER A C 1
ATOM 2275 O O . SER A 1 300 ? 10.813 -20.543 0.201 1.00 76.81 300 SER A O 1
ATOM 2277 N N . SER A 1 301 ? 8.688 -20.256 -0.459 1.00 73.94 301 SER A N 1
ATOM 2278 C CA . SER A 1 301 ? 8.855 -20.805 -1.814 1.00 73.94 301 SER A CA 1
ATOM 2279 C C . SER A 1 301 ? 9.670 -19.912 -2.760 1.00 73.94 301 SER A C 1
ATOM 2281 O O . SER A 1 301 ? 10.018 -20.335 -3.861 1.00 73.94 301 SER A O 1
ATOM 2283 N N . ARG A 1 302 ? 9.995 -18.681 -2.340 1.00 75.38 302 ARG A N 1
ATOM 2284 C CA . ARG A 1 302 ? 10.758 -17.700 -3.131 1.00 75.38 302 ARG A CA 1
ATOM 2285 C C . ARG A 1 302 ? 12.264 -17.763 -2.861 1.00 75.38 302 ARG A C 1
ATOM 2287 O O . ARG A 1 302 ? 13.043 -17.124 -3.566 1.00 75.38 302 ARG A O 1
ATOM 2294 N N . THR A 1 303 ? 12.692 -18.529 -1.857 1.00 63.53 303 THR A N 1
ATOM 2295 C CA . THR A 1 303 ? 14.109 -18.686 -1.510 1.00 63.53 303 THR A CA 1
ATOM 2296 C C . THR A 1 303 ? 14.868 -19.418 -2.627 1.00 63.53 303 THR A C 1
ATOM 2298 O O . THR A 1 303 ? 14.494 -20.505 -3.055 1.00 63.53 303 THR A O 1
ATOM 2301 N N . GLY A 1 304 ? 15.932 -18.800 -3.151 1.00 58.66 304 GLY A N 1
ATOM 2302 C CA . GLY A 1 304 ? 16.799 -19.402 -4.177 1.00 58.66 304 GLY A CA 1
ATOM 2303 C C . GLY A 1 304 ? 16.341 -19.247 -5.634 1.00 58.66 304 GLY A C 1
ATOM 2304 O O . GLY A 1 304 ? 17.073 -19.650 -6.538 1.00 58.66 304 GLY A O 1
ATOM 2305 N N . ALA A 1 305 ? 15.187 -18.627 -5.895 1.00 57.19 305 ALA A N 1
ATOM 2306 C CA . ALA A 1 305 ? 14.858 -18.181 -7.243 1.00 57.19 305 ALA A CA 1
ATOM 2307 C C . ALA A 1 305 ? 15.863 -17.092 -7.676 1.00 57.19 305 ALA A C 1
ATOM 2309 O O . ALA A 1 305 ? 16.173 -16.207 -6.878 1.00 57.19 305 ALA A O 1
ATOM 2310 N N . PRO A 1 306 ? 16.416 -17.114 -8.899 1.00 55.34 306 PRO A N 1
ATOM 2311 C CA . PRO A 1 306 ? 17.246 -16.020 -9.378 1.00 55.34 306 PRO A CA 1
ATOM 2312 C C . PRO A 1 306 ? 16.361 -14.808 -9.669 1.00 55.34 306 PRO A C 1
ATOM 2314 O O . PRO A 1 306 ? 15.880 -14.609 -10.781 1.00 55.34 306 PRO A O 1
ATOM 2317 N N . ILE A 1 307 ? 16.123 -13.995 -8.641 1.00 56.66 307 ILE A N 1
ATOM 2318 C CA . ILE A 1 307 ? 15.202 -12.855 -8.714 1.00 56.66 307 ILE A CA 1
ATOM 2319 C C . ILE A 1 307 ? 15.912 -11.578 -9.202 1.00 56.66 307 ILE A C 1
ATOM 2321 O O . ILE A 1 307 ? 15.511 -10.468 -8.890 1.00 56.66 307 ILE A O 1
ATOM 2325 N N . HIS A 1 308 ? 17.019 -11.708 -9.934 1.00 61.66 308 HIS A N 1
ATOM 2326 C CA . HIS A 1 308 ? 17.644 -10.585 -10.628 1.00 61.66 308 HIS A CA 1
ATOM 2327 C C . HIS A 1 308 ? 18.522 -11.108 -11.771 1.00 61.66 308 HIS A C 1
ATOM 2329 O O . HIS A 1 308 ? 19.201 -12.121 -11.575 1.00 61.66 308 HIS A O 1
ATOM 2335 N N . PRO A 1 309 ? 18.632 -10.393 -12.906 1.00 54.69 309 PRO A N 1
ATOM 2336 C CA . PRO A 1 309 ? 19.556 -10.741 -13.993 1.00 54.69 309 PRO A CA 1
ATOM 2337 C C . PRO A 1 309 ? 21.010 -10.971 -13.537 1.00 54.69 309 PRO A C 1
ATOM 2339 O O . PRO A 1 309 ? 21.751 -11.741 -14.137 1.00 54.69 309 PRO A O 1
ATOM 2342 N N . HIS A 1 310 ? 21.429 -10.326 -12.444 1.00 55.25 310 HIS A N 1
ATOM 2343 C CA . HIS A 1 310 ? 22.770 -10.484 -11.863 1.00 55.25 310 HIS A CA 1
ATOM 2344 C C . HIS A 1 310 ? 22.933 -11.703 -10.950 1.00 55.25 310 HIS A C 1
ATOM 2346 O O . HIS A 1 310 ? 24.063 -12.092 -10.651 1.00 55.25 310 HIS A O 1
ATOM 2352 N N . HIS A 1 311 ? 21.825 -12.285 -10.496 1.00 53.16 311 HIS A N 1
ATOM 2353 C CA . HIS A 1 311 ? 21.794 -13.416 -9.574 1.00 53.16 311 HIS A CA 1
ATOM 2354 C C . HIS A 1 311 ? 21.364 -14.718 -10.249 1.00 53.16 311 HIS A C 1
ATOM 2356 O O . HIS A 1 311 ? 21.338 -15.744 -9.577 1.00 53.16 311 HIS A O 1
ATOM 2362 N N . ASP A 1 312 ? 21.077 -14.715 -11.556 1.00 54.31 312 ASP A N 1
ATOM 2363 C CA . ASP A 1 312 ? 20.917 -15.961 -12.301 1.00 54.31 312 ASP A CA 1
ATOM 2364 C C . ASP A 1 312 ? 22.272 -16.681 -12.401 1.00 54.31 312 ASP A C 1
ATOM 2366 O O . ASP A 1 312 ? 23.180 -16.180 -13.070 1.00 54.31 312 ASP A O 1
ATOM 2370 N N . PRO A 1 313 ? 22.454 -17.858 -11.772 1.00 47.62 313 PRO A N 1
ATOM 2371 C CA . PRO A 1 313 ? 23.688 -18.628 -11.895 1.00 47.62 313 PRO A CA 1
ATOM 2372 C C . PRO A 1 313 ? 23.980 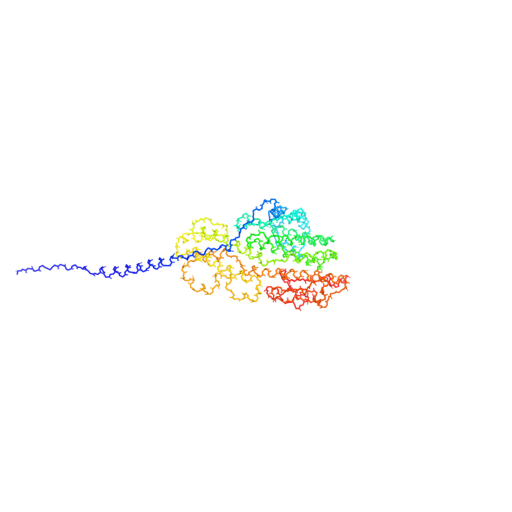-19.056 -13.345 1.00 47.62 313 PRO A C 1
ATOM 2374 O O . PRO A 1 313 ? 25.140 -19.302 -13.675 1.00 47.62 313 PRO A O 1
ATOM 2377 N N . ARG A 1 314 ? 22.976 -19.075 -14.239 1.00 49.47 314 ARG A N 1
ATOM 2378 C CA . ARG A 1 314 ? 23.169 -19.258 -15.689 1.00 49.47 314 ARG A CA 1
ATOM 2379 C C . ARG A 1 314 ? 23.859 -18.053 -16.335 1.00 49.47 314 ARG A C 1
ATOM 2381 O O . ARG A 1 314 ? 24.627 -18.234 -17.278 1.00 49.47 314 ARG A O 1
ATOM 2388 N N . LEU A 1 315 ? 23.643 -16.851 -15.796 1.00 50.53 315 LEU A N 1
ATOM 2389 C CA . LEU A 1 315 ? 24.295 -15.604 -16.215 1.00 50.53 315 LEU A CA 1
ATOM 2390 C C . LEU A 1 315 ? 25.595 -15.318 -15.408 1.00 50.53 315 LEU A C 1
ATOM 2392 O O . LEU A 1 315 ? 26.509 -14.642 -15.882 1.00 50.53 315 LEU A O 1
ATOM 2396 N N . GLY A 1 316 ? 25.730 -15.874 -14.200 1.00 48.00 316 GLY A N 1
ATOM 2397 C CA . GLY A 1 316 ? 26.652 -15.421 -13.145 1.00 48.00 316 GLY A CA 1
ATOM 2398 C C . GLY A 1 316 ? 28.147 -15.764 -13.251 1.00 48.00 316 GLY A C 1
ATOM 2399 O O . GLY A 1 316 ? 28.932 -15.224 -12.472 1.00 48.00 316 GLY A O 1
ATOM 2400 N N . GLN A 1 317 ? 28.595 -16.594 -14.199 1.00 47.38 317 GLN A N 1
ATOM 2401 C CA . GLN A 1 317 ? 30.041 -16.824 -14.421 1.00 47.38 317 GLN A CA 1
ATOM 2402 C C . GLN A 1 317 ? 30.513 -16.545 -15.848 1.00 47.38 317 GLN A C 1
ATOM 2404 O O . GLN A 1 317 ? 31.635 -16.077 -16.030 1.00 47.38 317 GLN A O 1
ATOM 2409 N N . ARG A 1 318 ? 29.672 -16.760 -16.865 1.00 47.75 318 ARG A N 1
ATOM 2410 C CA . ARG A 1 318 ? 30.066 -16.538 -18.265 1.00 47.75 318 ARG A CA 1
ATOM 2411 C C . ARG A 1 318 ? 30.090 -15.055 -18.653 1.00 47.75 318 ARG A C 1
ATOM 2413 O O . ARG A 1 318 ? 30.954 -14.670 -19.428 1.00 47.75 318 ARG A O 1
ATOM 2420 N N . HIS A 1 319 ? 29.235 -14.207 -18.076 1.00 52.31 319 HIS A N 1
ATOM 2421 C CA . HIS A 1 319 ? 29.112 -12.796 -18.486 1.00 52.31 319 HIS A CA 1
ATOM 2422 C C . HIS A 1 319 ? 30.118 -11.836 -17.844 1.00 52.31 319 HIS A C 1
ATOM 2424 O O . HIS A 1 319 ? 30.334 -10.752 -18.370 1.00 52.31 319 HIS A O 1
ATOM 2430 N N . ARG A 1 320 ? 30.800 -12.216 -16.752 1.00 51.75 320 ARG A N 1
ATOM 2431 C CA . ARG A 1 320 ? 31.855 -11.357 -16.170 1.00 51.75 320 ARG A CA 1
ATOM 2432 C C . ARG A 1 320 ? 33.077 -11.209 -17.085 1.00 51.75 320 ARG A C 1
ATOM 2434 O O . ARG A 1 320 ? 33.832 -10.258 -16.928 1.00 51.75 320 ARG A O 1
ATOM 2441 N N . LEU A 1 321 ? 33.262 -12.145 -18.020 1.00 51.06 321 LEU A N 1
ATOM 2442 C CA . LEU A 1 321 ? 34.351 -12.158 -19.003 1.00 51.06 321 LEU A CA 1
ATOM 2443 C C . LEU A 1 321 ? 33.847 -12.141 -20.460 1.00 51.06 321 LEU A C 1
ATOM 2445 O O . LEU A 1 321 ? 34.661 -12.012 -21.370 1.00 51.06 321 LEU A O 1
ATOM 2449 N N . ASN A 1 322 ? 32.533 -12.273 -20.693 1.00 61.31 322 ASN A N 1
ATOM 2450 C CA . ASN A 1 322 ? 31.929 -12.231 -22.026 1.00 61.31 322 ASN A CA 1
ATOM 2451 C C . ASN A 1 322 ? 31.327 -10.833 -22.280 1.00 61.31 322 ASN A C 1
ATOM 2453 O O . ASN A 1 322 ? 30.349 -10.485 -21.616 1.00 61.31 322 ASN A O 1
ATOM 2457 N N . PRO A 1 323 ? 31.865 -10.044 -23.234 1.00 70.69 323 PRO A N 1
ATOM 2458 C CA . PRO A 1 323 ? 31.335 -8.721 -23.581 1.00 70.69 323 PRO A CA 1
ATOM 2459 C C . PRO A 1 323 ? 29.936 -8.764 -24.217 1.00 70.69 323 PRO A C 1
ATOM 2461 O O . PRO A 1 323 ? 29.322 -7.717 -24.429 1.00 70.69 323 PRO A O 1
ATOM 2464 N N . GLU A 1 324 ? 29.431 -9.958 -24.538 1.00 80.38 324 GLU A N 1
ATOM 2465 C CA . GLU A 1 324 ? 28.124 -10.155 -25.145 1.00 80.38 324 GLU A CA 1
ATOM 2466 C C . GLU A 1 324 ? 27.002 -9.526 -24.313 1.00 80.38 324 GLU A C 1
ATOM 2468 O O . GLU A 1 324 ? 26.764 -9.888 -23.157 1.00 80.38 324 GLU A O 1
ATOM 2473 N N . ASN A 1 325 ? 26.312 -8.570 -24.936 1.00 85.38 325 ASN A N 1
ATOM 2474 C CA . ASN A 1 325 ? 25.160 -7.864 -24.385 1.00 85.38 325 ASN A CA 1
ATOM 2475 C C . ASN A 1 325 ? 25.390 -7.206 -23.007 1.00 85.38 325 ASN A C 1
ATOM 2477 O O . ASN A 1 325 ? 24.451 -7.026 -22.228 1.00 85.38 325 ASN A O 1
ATOM 2481 N N . THR A 1 326 ? 26.628 -6.816 -22.679 1.00 84.06 326 THR A N 1
ATOM 2482 C CA . THR A 1 326 ? 26.931 -6.136 -21.405 1.00 84.06 326 THR A CA 1
ATOM 2483 C C . THR A 1 326 ? 26.098 -4.861 -21.222 1.00 84.06 326 THR A C 1
ATOM 2485 O O . THR A 1 326 ? 25.643 -4.576 -20.113 1.00 84.06 326 THR A O 1
ATOM 2488 N N . VAL A 1 327 ? 25.836 -4.119 -22.307 1.00 84.12 327 VAL A N 1
ATOM 2489 C CA . VAL A 1 327 ? 24.996 -2.915 -22.269 1.00 84.12 327 VAL A CA 1
ATOM 2490 C C . VAL A 1 327 ? 23.547 -3.263 -21.916 1.00 84.12 327 VAL A C 1
ATOM 2492 O O . VAL A 1 327 ? 22.918 -2.567 -21.122 1.00 84.12 327 VAL A O 1
ATOM 2495 N N . GLY A 1 328 ? 23.020 -4.353 -22.475 1.00 86.50 328 GLY A N 1
ATOM 2496 C CA . GLY A 1 328 ? 21.665 -4.821 -22.194 1.00 86.50 328 GLY A CA 1
ATOM 2497 C C . GLY A 1 328 ? 21.498 -5.318 -20.763 1.00 86.50 328 GLY A C 1
ATOM 2498 O O . GLY A 1 328 ? 20.530 -4.965 -20.095 1.00 86.50 328 GLY A O 1
ATOM 2499 N N . ILE A 1 329 ? 22.481 -6.062 -20.249 1.00 84.81 329 ILE A N 1
ATOM 2500 C CA . ILE A 1 329 ? 22.504 -6.527 -18.854 1.00 84.81 329 ILE A CA 1
ATOM 2501 C C . ILE A 1 329 ? 22.548 -5.343 -17.880 1.00 84.81 329 ILE A C 1
ATOM 2503 O O . ILE A 1 329 ? 21.820 -5.334 -16.888 1.00 84.81 329 ILE A O 1
ATOM 2507 N N . GLY A 1 330 ? 23.370 -4.329 -18.161 1.00 82.75 330 GLY A N 1
ATOM 2508 C CA . GLY A 1 330 ? 23.411 -3.119 -17.342 1.00 82.75 330 GLY A CA 1
ATOM 2509 C C . GLY A 1 330 ? 22.115 -2.310 -17.418 1.00 82.75 330 GLY A C 1
ATOM 2510 O O . GLY A 1 330 ? 21.632 -1.844 -16.389 1.00 82.75 330 GLY A O 1
ATOM 2511 N N . LEU A 1 331 ? 21.490 -2.221 -18.600 1.00 84.12 331 LEU A N 1
ATOM 2512 C CA . LEU A 1 331 ? 20.170 -1.607 -18.741 1.00 84.12 331 LEU A CA 1
ATOM 2513 C C . LEU A 1 331 ? 19.144 -2.332 -17.867 1.00 84.12 331 LEU A C 1
ATOM 2515 O O . LEU A 1 331 ? 18.480 -1.673 -17.071 1.00 84.12 331 LEU A O 1
ATOM 2519 N N . LEU A 1 332 ? 19.061 -3.668 -17.966 1.00 85.81 332 LEU A N 1
ATOM 2520 C CA . LEU A 1 332 ? 18.187 -4.497 -17.131 1.00 85.81 332 LEU A CA 1
ATOM 2521 C C . LEU A 1 332 ? 18.389 -4.180 -15.649 1.00 85.81 332 LEU A C 1
ATOM 2523 O O . LEU A 1 332 ? 17.412 -3.947 -14.952 1.00 85.81 332 LEU A O 1
ATOM 2527 N N . ALA A 1 333 ? 19.628 -4.090 -15.175 1.00 82.00 333 ALA A N 1
ATOM 2528 C CA . ALA A 1 333 ? 19.923 -3.806 -13.773 1.00 82.00 333 ALA A CA 1
ATOM 2529 C C . ALA A 1 333 ? 19.386 -2.462 -13.261 1.00 82.00 333 ALA A C 1
ATOM 2531 O O . ALA A 1 333 ? 19.062 -2.333 -12.085 1.00 82.00 333 ALA A O 1
ATOM 2532 N N . VAL A 1 334 ? 19.324 -1.457 -14.136 1.00 81.75 334 VAL A N 1
ATOM 2533 C CA . VAL A 1 334 ? 18.916 -0.092 -13.783 1.00 81.75 334 VAL A CA 1
ATOM 2534 C C . VAL A 1 334 ? 17.402 0.078 -13.848 1.00 81.75 334 VAL A C 1
ATOM 2536 O O . VAL A 1 334 ? 16.813 0.778 -13.024 1.00 81.75 334 VAL A O 1
ATOM 2539 N N . VAL A 1 335 ? 16.769 -0.514 -14.859 1.00 83.69 335 VAL A N 1
ATOM 2540 C CA . VAL A 1 335 ? 15.352 -0.261 -15.163 1.00 83.69 335 VAL A CA 1
ATOM 2541 C C . VAL A 1 335 ? 14.419 -1.307 -14.577 1.00 83.69 335 VAL A C 1
ATOM 2543 O O . VAL A 1 335 ? 13.235 -1.027 -14.421 1.00 83.69 335 VAL A O 1
ATOM 2546 N N . THR A 1 336 ? 14.934 -2.495 -14.259 1.00 85.56 336 THR A N 1
ATOM 2547 C CA . THR A 1 336 ? 14.141 -3.580 -13.691 1.00 85.56 336 THR A CA 1
ATOM 2548 C C . THR A 1 336 ? 13.785 -3.249 -12.243 1.00 85.56 336 THR A C 1
ATOM 2550 O O . THR A 1 336 ? 14.681 -3.073 -11.417 1.00 85.56 336 THR A O 1
ATOM 2553 N N . PRO A 1 337 ? 12.494 -3.164 -11.895 1.00 88.06 337 PRO A N 1
ATOM 2554 C CA . PRO A 1 337 ? 12.088 -2.929 -10.519 1.00 88.06 337 PRO A CA 1
ATOM 2555 C C . PRO A 1 337 ? 12.435 -4.110 -9.596 1.00 88.06 337 PRO A C 1
ATOM 2557 O O . PRO A 1 337 ? 12.625 -5.243 -10.053 1.00 88.06 337 PRO A O 1
ATOM 2560 N N . PRO A 1 338 ? 12.471 -3.878 -8.272 1.00 88.06 338 PRO A N 1
ATOM 2561 C CA . PRO A 1 338 ? 12.766 -4.916 -7.295 1.00 88.06 338 PRO A CA 1
ATOM 2562 C C . PRO A 1 338 ? 11.550 -5.838 -7.098 1.00 88.06 338 PRO A C 1
ATOM 2564 O O . PRO A 1 338 ? 10.871 -5.774 -6.072 1.00 88.06 338 PRO A O 1
ATOM 2567 N N . TRP A 1 339 ? 11.278 -6.722 -8.068 1.00 89.06 339 TRP A N 1
ATOM 2568 C CA . TRP A 1 339 ? 10.184 -7.701 -7.997 1.00 89.06 339 TRP A CA 1
ATOM 2569 C C . TRP A 1 339 ? 10.097 -8.465 -6.674 1.00 89.06 339 TRP A C 1
ATOM 2571 O O . TRP A 1 339 ? 8.989 -8.527 -6.152 1.00 89.06 339 TRP A O 1
ATOM 2581 N N . PRO A 1 340 ? 11.181 -9.004 -6.074 1.00 86.88 340 PRO A N 1
ATOM 2582 C CA . PRO A 1 340 ? 11.027 -9.759 -4.832 1.00 86.88 340 PRO A CA 1
ATOM 2583 C C . PRO A 1 340 ? 10.440 -8.903 -3.711 1.00 86.88 340 PRO A C 1
ATOM 2585 O O . PRO A 1 340 ? 9.527 -9.343 -3.017 1.00 86.88 340 PRO A O 1
ATOM 2588 N N . SER A 1 341 ? 10.892 -7.654 -3.588 1.00 88.88 341 SER A N 1
ATOM 2589 C CA . SER A 1 341 ? 10.335 -6.711 -2.621 1.00 88.88 341 SER A CA 1
ATOM 2590 C C . SER A 1 341 ? 8.866 -6.415 -2.909 1.00 88.88 341 SER A C 1
ATOM 2592 O O . SER A 1 341 ? 8.073 -6.388 -1.980 1.00 88.88 341 SER A O 1
ATOM 2594 N N . LEU A 1 342 ? 8.473 -6.250 -4.175 1.00 92.00 342 LEU A N 1
ATOM 2595 C CA . LEU A 1 342 ? 7.076 -6.000 -4.553 1.00 92.00 342 LEU A CA 1
ATOM 2596 C C . LEU A 1 342 ? 6.166 -7.191 -4.224 1.00 92.00 342 LEU A C 1
ATOM 2598 O O . LEU A 1 342 ? 5.103 -7.013 -3.631 1.00 92.00 342 LEU A O 1
ATOM 2602 N N . LEU A 1 343 ? 6.615 -8.409 -4.529 1.00 92.31 343 LEU A N 1
ATOM 2603 C CA . LEU A 1 343 ? 5.893 -9.635 -4.197 1.00 92.31 343 LEU A CA 1
ATOM 2604 C C . LEU A 1 343 ? 5.761 -9.825 -2.679 1.00 92.31 343 LEU A C 1
ATOM 2606 O O . LEU A 1 343 ? 4.736 -10.309 -2.200 1.00 92.31 343 LEU A O 1
ATOM 2610 N N . THR A 1 344 ? 6.796 -9.488 -1.906 1.00 90.56 344 THR A N 1
ATOM 2611 C CA . THR A 1 344 ? 6.761 -9.562 -0.437 1.00 90.56 344 THR A CA 1
ATOM 2612 C C . THR A 1 344 ? 5.875 -8.469 0.153 1.00 90.56 344 THR A C 1
ATOM 2614 O O . THR A 1 344 ? 5.041 -8.773 0.999 1.00 90.56 344 THR A O 1
ATOM 2617 N N . ASN A 1 345 ? 5.974 -7.227 -0.337 1.00 91.44 345 ASN A N 1
ATOM 2618 C CA . ASN A 1 345 ? 5.116 -6.113 0.080 1.00 91.44 345 ASN A CA 1
ATOM 2619 C C . ASN A 1 345 ? 3.633 -6.468 -0.069 1.00 91.44 345 ASN A C 1
ATOM 2621 O O . ASN A 1 345 ? 2.851 -6.196 0.834 1.00 91.44 345 ASN A O 1
ATOM 2625 N N . ARG A 1 346 ? 3.265 -7.129 -1.172 1.00 93.50 346 ARG A N 1
ATOM 2626 C CA . ARG A 1 346 ? 1.891 -7.558 -1.453 1.00 93.50 346 ARG A CA 1
ATOM 2627 C C . ARG A 1 346 ? 1.363 -8.593 -0.450 1.00 93.50 346 ARG A C 1
ATOM 2629 O O . ARG A 1 346 ? 0.174 -8.583 -0.153 1.00 93.50 346 ARG A O 1
ATOM 2636 N N . LEU A 1 347 ? 2.210 -9.487 0.068 1.00 93.44 347 LEU A N 1
ATOM 2637 C CA . LEU A 1 347 ? 1.814 -10.425 1.131 1.00 93.44 347 LEU A CA 1
ATOM 2638 C C . LEU A 1 347 ? 1.750 -9.725 2.492 1.00 93.44 347 LEU A C 1
ATOM 2640 O O . LEU A 1 347 ? 0.775 -9.899 3.217 1.00 93.44 347 LEU A O 1
ATOM 2644 N N . CYS A 1 348 ? 2.737 -8.878 2.799 1.00 92.94 348 CYS A N 1
ATOM 2645 C CA . CYS A 1 348 ? 2.740 -8.046 4.002 1.00 92.94 348 CYS A CA 1
ATOM 2646 C C . CYS A 1 348 ? 1.476 -7.181 4.105 1.00 92.94 348 CYS A C 1
ATOM 2648 O O . CYS A 1 348 ? 0.876 -7.109 5.167 1.00 92.94 348 CYS A O 1
ATOM 2650 N N . GLU A 1 349 ? 1.034 -6.574 3.007 1.00 94.38 349 GLU A N 1
ATOM 2651 C CA . GLU A 1 349 ? -0.210 -5.801 2.942 1.00 94.38 349 GLU A CA 1
ATOM 2652 C C . GLU A 1 349 ? -1.444 -6.642 3.303 1.00 94.38 349 GLU A C 1
ATOM 2654 O O . GLU A 1 349 ? -2.295 -6.206 4.076 1.00 94.38 349 GLU A O 1
ATOM 2659 N N . GLN A 1 350 ? -1.540 -7.875 2.795 1.00 95.50 350 GLN A N 1
ATOM 2660 C CA . GLN A 1 350 ? -2.655 -8.770 3.127 1.00 95.50 350 GLN A CA 1
ATOM 2661 C C . GLN A 1 350 ? -2.629 -9.215 4.592 1.00 95.50 350 GLN A C 1
ATOM 2663 O O . GLN A 1 350 ? -3.691 -9.350 5.209 1.00 95.50 350 GLN A O 1
ATOM 2668 N N . SER A 1 351 ? -1.439 -9.433 5.157 1.00 96.38 351 SER A N 1
ATOM 2669 C CA . SER A 1 351 ? -1.270 -9.696 6.589 1.00 96.38 351 SER A CA 1
ATOM 2670 C C . SER A 1 351 ? -1.630 -8.474 7.430 1.00 96.38 351 SER A C 1
ATOM 2672 O O . SER A 1 351 ? -2.320 -8.629 8.432 1.00 96.38 351 SER A O 1
ATOM 2674 N N . GLN A 1 352 ? -1.248 -7.269 7.000 1.00 97.12 352 GLN A N 1
ATOM 2675 C CA . GLN A 1 352 ? -1.604 -6.014 7.661 1.00 97.12 352 GLN A CA 1
ATOM 2676 C C . GLN A 1 352 ? -3.125 -5.810 7.686 1.00 97.12 352 GLN A C 1
ATOM 2678 O O . GLN A 1 352 ? -3.679 -5.551 8.746 1.00 97.12 352 GLN A O 1
ATOM 2683 N N . LEU A 1 353 ? -3.829 -6.026 6.569 1.00 97.62 353 LEU A N 1
ATOM 2684 C CA . LEU A 1 353 ? -5.299 -5.978 6.540 1.00 97.62 353 LEU A CA 1
ATOM 2685 C C . LEU A 1 353 ? -5.937 -7.003 7.488 1.00 97.62 353 LEU A C 1
ATOM 2687 O O . LEU A 1 353 ? -6.872 -6.671 8.212 1.00 97.62 353 LEU A O 1
ATOM 2691 N N . SER A 1 354 ? -5.414 -8.231 7.518 1.00 98.12 354 SER A N 1
ATOM 2692 C CA . SER A 1 354 ? -5.905 -9.277 8.430 1.00 98.12 354 SER A CA 1
ATOM 2693 C C . SER A 1 354 ? -5.659 -8.913 9.896 1.00 98.12 354 SER A C 1
ATOM 2695 O O . SER A 1 354 ? -6.484 -9.206 10.760 1.00 98.12 354 SER A O 1
ATOM 2697 N N . LEU A 1 355 ? -4.534 -8.254 10.182 1.00 98.44 355 LEU A N 1
ATOM 2698 C CA . LEU A 1 355 ? -4.216 -7.744 11.509 1.00 98.44 355 LEU A CA 1
ATOM 2699 C C . LEU A 1 355 ? -5.187 -6.633 11.899 1.00 98.44 355 LEU A C 1
ATOM 2701 O O . LEU A 1 355 ? -5.736 -6.678 12.996 1.00 98.44 355 LEU A O 1
ATOM 2705 N N . THR A 1 356 ? -5.479 -5.706 10.991 1.00 98.69 356 THR A N 1
ATOM 2706 C CA . THR A 1 356 ? -6.454 -4.639 11.221 1.00 98.69 356 THR A CA 1
ATOM 2707 C C . THR A 1 356 ? -7.865 -5.178 11.460 1.00 98.69 356 THR A C 1
ATOM 2709 O O . THR A 1 356 ? -8.540 -4.743 12.396 1.00 98.69 356 THR A O 1
ATOM 2712 N N . GLU A 1 357 ? -8.298 -6.186 10.697 1.00 98.69 357 GLU A N 1
ATOM 2713 C CA . GLU A 1 357 ? -9.553 -6.911 10.948 1.00 98.69 357 GLU A CA 1
ATOM 2714 C C . GLU A 1 357 ? -9.570 -7.512 12.367 1.00 98.69 357 GLU A C 1
ATOM 2716 O O . GLU A 1 357 ? -10.545 -7.342 13.105 1.00 98.69 357 GLU A O 1
ATOM 2721 N N . ALA A 1 358 ? -8.471 -8.153 12.784 1.00 98.75 358 ALA A N 1
ATOM 2722 C CA . ALA A 1 358 ? -8.333 -8.731 14.117 1.00 98.75 358 ALA A CA 1
ATOM 2723 C C . ALA A 1 358 ? -8.386 -7.665 15.224 1.00 98.75 358 ALA A C 1
ATOM 2725 O O . ALA A 1 358 ? -9.122 -7.839 16.193 1.00 98.75 358 ALA A O 1
ATOM 2726 N N . VAL A 1 359 ? -7.652 -6.555 15.092 1.00 98.75 359 VAL A N 1
ATOM 2727 C CA . VAL A 1 359 ? -7.615 -5.467 16.087 1.00 98.75 359 VAL A CA 1
ATOM 2728 C C . VAL A 1 359 ? -9.005 -4.860 16.283 1.00 98.75 359 VAL A C 1
ATOM 2730 O O . VAL A 1 359 ? -9.462 -4.715 17.420 1.00 98.75 359 VAL A O 1
ATOM 2733 N N . VAL A 1 360 ? -9.708 -4.549 15.191 1.00 98.75 360 VAL A N 1
ATOM 2734 C CA . VAL A 1 360 ? -11.061 -3.974 15.244 1.00 98.75 360 VAL A CA 1
ATOM 2735 C C . VAL A 1 360 ? -12.057 -4.963 15.861 1.00 98.75 360 VAL A C 1
ATOM 2737 O O . VAL A 1 360 ? -12.847 -4.577 16.728 1.00 98.75 360 VAL A O 1
ATOM 2740 N N . ALA A 1 361 ? -11.998 -6.243 15.483 1.00 98.75 361 ALA A N 1
ATOM 2741 C CA . ALA A 1 361 ? -12.850 -7.284 16.059 1.00 98.75 361 ALA A CA 1
ATOM 2742 C C . ALA A 1 361 ? -12.565 -7.514 17.555 1.00 98.75 361 ALA A C 1
ATOM 2744 O O . ALA A 1 361 ? -13.498 -7.603 18.352 1.00 98.75 361 ALA A O 1
ATOM 2745 N N . LEU A 1 362 ? -11.293 -7.533 17.967 1.00 98.75 362 LEU A N 1
ATOM 2746 C CA . LEU A 1 362 ? -10.886 -7.635 19.373 1.00 98.75 362 LEU A CA 1
ATOM 2747 C C . LEU A 1 362 ? -11.380 -6.442 20.195 1.00 98.75 362 LEU A C 1
ATOM 2749 O O . LEU A 1 362 ? -11.807 -6.622 21.336 1.00 98.75 362 LEU A O 1
ATOM 2753 N N . ARG A 1 363 ? -11.366 -5.234 19.619 1.00 98.50 363 ARG A N 1
ATOM 2754 C CA . ARG A 1 363 ? -11.916 -4.037 20.263 1.00 98.50 363 ARG A CA 1
ATOM 2755 C C . ARG A 1 363 ? -13.425 -4.156 20.472 1.00 98.50 363 ARG A C 1
ATOM 2757 O O . ARG A 1 363 ? -13.897 -3.897 21.577 1.00 98.50 363 ARG A O 1
ATOM 2764 N N . LEU A 1 364 ? -14.172 -4.594 19.457 1.00 98.69 364 LEU A N 1
ATOM 2765 C CA . LEU A 1 364 ? -15.617 -4.837 19.566 1.00 98.69 364 LEU A CA 1
ATOM 2766 C C . LEU A 1 364 ? -15.945 -5.933 20.590 1.00 98.69 364 LEU A C 1
ATOM 2768 O O . LEU A 1 364 ? -16.847 -5.755 21.409 1.00 98.69 364 LEU A O 1
ATOM 2772 N N . TYR A 1 365 ? -15.190 -7.036 20.585 1.00 98.56 365 TYR A N 1
ATOM 2773 C CA . TYR A 1 365 ? -15.311 -8.099 21.582 1.00 98.56 365 TYR A CA 1
ATOM 2774 C C . TYR A 1 365 ? -15.099 -7.541 22.993 1.00 98.56 365 TYR A C 1
ATOM 2776 O O . TYR A 1 365 ? -15.926 -7.740 23.882 1.00 98.56 365 TYR A O 1
ATOM 2784 N N . HIS A 1 366 ? -14.015 -6.792 23.200 1.00 98.19 366 HIS A N 1
ATOM 2785 C CA . HIS A 1 366 ? -13.695 -6.205 24.495 1.00 98.19 366 HIS A CA 1
ATOM 2786 C C . HIS A 1 366 ? -14.770 -5.222 24.966 1.00 98.19 366 HIS A C 1
ATOM 2788 O O . HIS A 1 366 ? -15.155 -5.260 26.131 1.00 98.19 366 HIS A O 1
ATOM 2794 N N . ASN A 1 367 ? -15.305 -4.378 24.081 1.00 97.50 367 ASN A N 1
ATOM 2795 C CA . ASN A 1 367 ? -16.384 -3.452 24.430 1.00 97.50 367 ASN A CA 1
ATOM 2796 C C . ASN A 1 367 ? -17.651 -4.194 24.893 1.00 97.50 367 ASN A C 1
ATOM 2798 O O . ASN A 1 367 ? -18.324 -3.738 25.815 1.00 97.50 367 ASN A O 1
ATOM 2802 N N . ARG A 1 368 ? -17.949 -5.360 24.302 1.00 97.88 368 ARG A N 1
ATOM 2803 C CA . ARG A 1 368 ? -19.106 -6.190 24.671 1.00 97.88 368 ARG A CA 1
ATOM 2804 C C . ARG A 1 368 ? -18.892 -6.998 25.954 1.00 97.88 368 ARG A C 1
ATOM 2806 O O . ARG A 1 368 ? -19.824 -7.144 26.741 1.00 97.88 368 ARG A O 1
ATOM 2813 N N . HIS A 1 369 ? -17.701 -7.563 26.142 1.00 97.19 369 HIS A N 1
ATOM 2814 C CA . HIS A 1 369 ? -17.431 -8.556 27.189 1.00 97.19 369 HIS A CA 1
ATOM 2815 C C . HIS A 1 369 ? -16.608 -8.024 28.369 1.00 97.19 369 HIS A C 1
ATOM 2817 O O . HIS A 1 369 ? -16.502 -8.704 29.386 1.00 97.19 369 HIS A O 1
ATOM 2823 N N . GLY A 1 370 ? -16.007 -6.839 28.244 1.00 96.38 370 GLY A N 1
ATOM 2824 C CA . GLY A 1 370 ? -15.117 -6.247 29.248 1.00 96.38 370 GLY A CA 1
ATOM 2825 C C . GLY A 1 370 ? -13.764 -6.952 29.397 1.00 96.38 370 GLY A C 1
ATOM 2826 O O . GLY A 1 370 ? -13.029 -6.665 30.336 1.00 96.38 370 GLY A O 1
ATOM 2827 N N . ALA A 1 371 ? -13.440 -7.899 28.512 1.00 96.75 371 ALA A N 1
ATOM 2828 C CA . ALA A 1 371 ? -12.194 -8.657 28.526 1.00 96.75 371 ALA A CA 1
ATOM 2829 C C . ALA A 1 371 ? -11.820 -9.110 27.111 1.00 96.75 371 ALA A C 1
ATOM 2831 O O . ALA A 1 371 ? -12.674 -9.205 26.232 1.00 96.75 371 ALA A O 1
ATOM 2832 N N . LEU A 1 372 ? -10.541 -9.421 26.898 1.00 98.06 372 LEU A N 1
ATOM 2833 C CA . LEU A 1 372 ? -10.059 -10.041 25.664 1.00 98.06 372 LEU A CA 1
ATOM 2834 C C . LEU A 1 372 ? -10.404 -11.546 25.607 1.00 98.06 372 LEU A C 1
ATOM 2836 O O . LEU A 1 372 ? -10.392 -12.213 26.652 1.00 98.06 372 LEU A O 1
ATOM 2840 N N . PRO A 1 373 ? -10.667 -12.106 24.410 1.00 98.19 373 PRO A N 1
ATOM 2841 C CA . PRO A 1 373 ? -10.943 -13.530 24.260 1.00 98.19 373 PRO A CA 1
ATOM 2842 C C . PRO A 1 373 ? -9.708 -14.385 24.576 1.00 98.19 373 PRO A C 1
ATOM 2844 O O . PRO A 1 373 ? -8.576 -13.911 24.561 1.00 98.19 373 PRO A O 1
ATOM 2847 N N . ALA A 1 374 ? -9.915 -15.673 24.863 1.00 97.69 374 ALA A N 1
ATOM 2848 C CA . ALA A 1 374 ? -8.803 -16.598 25.089 1.00 97.69 374 ALA A CA 1
ATOM 2849 C C . ALA A 1 374 ? -8.010 -16.891 23.800 1.00 97.69 374 ALA A C 1
ATOM 2851 O O . ALA A 1 374 ? -6.789 -17.012 23.858 1.00 97.69 374 ALA A O 1
ATOM 2852 N N . THR A 1 375 ? -8.694 -16.978 22.653 1.00 98.19 375 THR A N 1
ATOM 2853 C CA . THR A 1 375 ? -8.107 -17.214 21.322 1.00 98.19 375 THR A CA 1
ATOM 2854 C C . THR A 1 375 ? -8.819 -16.368 20.263 1.00 98.19 375 THR A C 1
ATOM 2856 O O . THR A 1 375 ? -9.908 -15.844 20.514 1.00 98.19 375 THR A O 1
ATOM 2859 N N . LEU A 1 376 ? -8.227 -16.243 19.068 1.00 98.38 376 LEU A N 1
ATOM 2860 C CA . LEU A 1 376 ? -8.856 -15.535 17.945 1.00 98.38 376 LEU A CA 1
ATOM 2861 C C . LEU A 1 376 ? -10.111 -16.250 17.408 1.00 98.38 376 LEU A C 1
ATOM 2863 O O . LEU A 1 376 ? -10.969 -15.588 16.832 1.00 98.38 376 LEU A O 1
ATOM 2867 N N . ASP A 1 377 ? -10.272 -17.559 17.636 1.00 98.44 377 ASP A N 1
ATOM 2868 C CA . ASP A 1 377 ? -11.463 -18.324 17.225 1.00 98.44 377 ASP A CA 1
ATOM 2869 C C . ASP A 1 377 ? -12.756 -17.783 17.833 1.00 98.44 377 ASP A C 1
ATOM 2871 O O . ASP A 1 377 ? -13.810 -17.846 17.208 1.00 98.44 377 ASP A O 1
ATOM 2875 N N . ALA A 1 378 ? -12.680 -17.199 19.031 1.00 98.38 378 ALA A N 1
ATOM 2876 C CA . ALA A 1 378 ? -13.836 -16.604 19.694 1.00 98.38 378 ALA A CA 1
ATOM 2877 C C . ALA A 1 378 ? -14.408 -15.392 18.939 1.00 98.38 378 ALA A C 1
ATOM 2879 O O . ALA A 1 378 ? -15.515 -14.960 19.244 1.00 98.38 378 ALA A O 1
ATOM 2880 N N . LEU A 1 379 ? -13.673 -14.838 17.965 1.00 98.56 379 LEU A N 1
ATOM 2881 C CA . LEU A 1 379 ? -14.151 -13.754 17.106 1.00 98.56 379 LEU A CA 1
ATOM 2882 C C . LEU A 1 379 ? -15.073 -14.256 15.976 1.00 98.56 379 LEU A C 1
ATOM 2884 O O . LEU A 1 379 ? -15.728 -13.450 15.310 1.00 98.56 379 LEU A O 1
ATOM 2888 N N . VAL A 1 380 ? -15.135 -15.572 15.755 1.00 98.31 380 VAL A N 1
ATOM 2889 C CA . VAL A 1 380 ? -15.873 -16.224 14.667 1.00 98.31 380 VAL A CA 1
ATOM 2890 C C . VAL A 1 380 ? -17.133 -16.914 15.215 1.00 98.31 380 VAL A C 1
ATOM 2892 O O . VAL A 1 380 ? -17.072 -17.550 16.266 1.00 98.31 380 VAL A O 1
ATOM 2895 N N . PRO A 1 381 ? -18.288 -16.856 14.521 1.00 97.62 381 PRO A N 1
ATOM 2896 C CA . PRO A 1 381 ? -18.555 -16.111 13.287 1.00 97.62 381 PRO A CA 1
ATOM 2897 C C . PRO A 1 381 ? -19.070 -14.683 13.531 1.00 97.62 381 PRO A C 1
ATOM 2899 O O . PRO A 1 381 ? -19.434 -14.000 12.579 1.00 97.62 381 PRO A O 1
ATOM 2902 N N . GLU A 1 382 ? -19.190 -14.252 14.793 1.00 97.75 382 GLU A N 1
ATOM 2903 C CA . GLU A 1 382 ? -19.935 -13.034 15.136 1.00 97.75 382 GLU A CA 1
ATOM 2904 C C . GLU A 1 382 ? -19.293 -11.756 14.574 1.00 97.75 382 GLU A C 1
ATOM 2906 O O . GLU A 1 382 ? -20.002 -10.914 14.023 1.00 97.75 382 GLU A O 1
ATOM 2911 N N . TRP A 1 383 ? -17.973 -11.605 14.703 1.00 97.88 383 TRP A N 1
ATOM 2912 C CA . TRP A 1 383 ? -17.258 -10.415 14.229 1.00 97.88 383 TRP A CA 1
ATOM 2913 C C . TRP A 1 383 ? -16.490 -10.677 12.937 1.00 97.88 383 TRP A C 1
ATOM 2915 O O . TRP A 1 383 ? -16.355 -9.773 12.117 1.00 97.88 383 TRP A O 1
ATOM 2925 N N . LEU A 1 384 ? -15.989 -11.899 12.745 1.00 98.31 384 LEU A N 1
ATOM 2926 C CA . LEU A 1 384 ? -15.172 -12.278 11.596 1.00 98.31 384 LEU A CA 1
ATOM 2927 C C . LEU A 1 384 ? -15.689 -13.561 10.933 1.00 98.31 384 LEU A C 1
ATOM 2929 O O . LEU A 1 384 ? -16.139 -14.470 11.631 1.00 98.31 384 LEU A O 1
ATOM 2933 N N . PRO A 1 385 ? -15.575 -13.688 9.598 1.00 97.75 385 PRO A N 1
ATOM 2934 C CA . PRO A 1 385 ? -16.029 -14.881 8.881 1.00 97.75 385 PRO A CA 1
ATOM 2935 C C . PRO A 1 385 ? -15.129 -16.108 9.106 1.00 97.75 385 PRO A C 1
ATOM 2937 O O . PRO A 1 385 ? -15.584 -17.239 8.955 1.00 97.75 385 PRO A O 1
ATOM 2940 N N . ALA A 1 386 ? -13.854 -15.895 9.436 1.00 98.19 386 ALA A N 1
ATOM 2941 C CA . ALA A 1 386 ? -12.860 -16.927 9.709 1.00 98.19 386 ALA A CA 1
ATOM 2942 C C . ALA A 1 386 ? -11.752 -16.355 10.608 1.00 98.19 386 ALA A C 1
ATOM 2944 O O . ALA A 1 386 ? -11.647 -15.137 10.769 1.00 98.19 386 ALA A O 1
ATOM 2945 N N . VAL A 1 387 ? -10.915 -17.229 11.174 1.00 98.44 387 VAL A N 1
ATOM 2946 C CA . VAL A 1 387 ? -9.742 -16.804 11.950 1.00 98.44 387 VAL A CA 1
ATOM 2947 C C . VAL A 1 387 ? -8.790 -16.018 11.033 1.00 98.44 387 VAL A C 1
ATOM 2949 O O . VAL A 1 387 ? -8.449 -16.524 9.959 1.00 98.44 387 VAL A O 1
ATOM 2952 N N . PRO A 1 388 ? -8.355 -14.802 11.421 1.00 98.00 388 PRO A N 1
ATOM 2953 C CA . PRO A 1 388 ? -7.437 -13.991 10.629 1.00 98.00 388 PRO A CA 1
ATOM 2954 C C . PRO A 1 388 ? -6.153 -14.731 10.262 1.00 98.00 388 PRO A C 1
ATOM 2956 O O . PRO A 1 388 ? -5.441 -15.243 11.128 1.00 98.00 388 PRO A O 1
ATOM 2959 N N . ARG A 1 389 ? -5.854 -14.754 8.964 1.00 96.81 389 ARG A N 1
ATOM 2960 C CA . ARG A 1 389 ? -4.683 -15.419 8.392 1.00 96.81 389 ARG A CA 1
ATOM 2961 C C . ARG A 1 389 ? -3.517 -14.447 8.239 1.00 96.81 389 ARG A C 1
ATOM 2963 O O . ARG A 1 389 ? -3.694 -13.326 7.772 1.00 96.81 389 ARG A O 1
ATOM 2970 N N . ASP A 1 390 ? -2.319 -14.914 8.541 1.00 96.31 390 ASP A N 1
ATOM 2971 C CA . ASP A 1 390 ? -1.065 -14.321 8.113 1.00 96.31 390 ASP A CA 1
ATOM 2972 C C . ASP A 1 390 ? -0.700 -14.830 6.709 1.00 96.31 390 ASP A C 1
ATOM 2974 O O . ASP A 1 390 ? -0.517 -16.020 6.469 1.00 96.31 390 ASP A O 1
ATOM 2978 N N . TYR A 1 391 ? -0.623 -13.930 5.735 1.00 94.19 391 TYR A N 1
ATOM 2979 C CA . TYR A 1 391 ? -0.300 -14.261 4.348 1.00 94.19 391 TYR A CA 1
ATOM 2980 C C . TYR A 1 391 ? 1.201 -14.429 4.096 1.00 94.19 391 TYR A C 1
ATOM 2982 O O . TYR A 1 391 ? 1.583 -14.879 3.014 1.00 94.19 391 TYR A O 1
ATOM 2990 N N . VAL A 1 392 ? 2.055 -14.071 5.057 1.00 92.31 392 VAL A N 1
ATOM 2991 C CA . VAL A 1 392 ? 3.507 -14.189 4.906 1.00 92.31 392 VAL A CA 1
ATOM 2992 C C . VAL A 1 392 ? 3.956 -15.645 5.037 1.00 92.31 392 VAL A C 1
ATOM 2994 O O . VAL A 1 392 ? 4.663 -16.148 4.158 1.00 92.31 392 VAL A O 1
ATOM 2997 N N . ASP A 1 393 ? 3.514 -16.326 6.093 1.00 92.38 393 ASP A N 1
ATOM 2998 C CA . ASP A 1 393 ? 3.796 -17.743 6.350 1.00 92.38 393 ASP A CA 1
ATOM 2999 C C . ASP A 1 393 ? 2.609 -18.669 6.028 1.00 92.38 393 ASP A C 1
ATOM 3001 O O . ASP A 1 393 ? 2.806 -19.860 5.793 1.00 92.38 393 ASP A O 1
ATOM 3005 N N . GLY A 1 394 ? 1.400 -18.117 5.912 1.00 92.75 394 GLY A N 1
ATOM 3006 C CA . GLY A 1 394 ? 0.175 -18.840 5.593 1.00 92.75 394 GLY A CA 1
ATOM 3007 C C . GLY A 1 394 ? -0.618 -19.318 6.811 1.00 92.75 394 GLY A C 1
ATOM 3008 O O . GLY A 1 394 ? -1.722 -19.826 6.596 1.00 92.75 394 GLY A O 1
ATOM 3009 N N . GLU A 1 395 ? -0.093 -19.140 8.023 1.00 94.94 395 GLU A N 1
ATOM 3010 C CA . GLU A 1 395 ? -0.665 -19.592 9.298 1.00 94.94 395 GLU A CA 1
ATOM 3011 C C . GLU A 1 395 ? -1.665 -18.567 9.871 1.00 94.94 395 GLU A C 1
ATOM 3013 O O . GLU A 1 395 ? -1.815 -17.474 9.328 1.00 94.94 395 GLU A O 1
ATOM 3018 N N . PRO A 1 396 ? -2.406 -18.868 10.952 1.00 97.75 396 PRO A N 1
ATOM 3019 C CA . PRO A 1 396 ? -3.169 -17.850 11.673 1.00 97.75 396 PRO A CA 1
ATOM 3020 C C . PRO A 1 396 ? -2.275 -16.733 12.236 1.00 97.75 396 PRO A C 1
ATOM 3022 O O . PRO A 1 396 ? -1.126 -16.974 12.614 1.00 97.75 396 PRO A O 1
ATOM 3025 N N . LEU A 1 397 ? -2.817 -15.515 12.359 1.00 98.12 397 LEU A N 1
ATOM 3026 C CA . LEU A 1 397 ? -2.117 -14.433 13.056 1.00 98.12 397 LEU A CA 1
ATOM 3027 C C . LEU A 1 397 ? -1.768 -14.834 14.489 1.00 98.12 397 LEU A C 1
ATOM 3029 O O . LEU A 1 397 ? -2.535 -15.500 15.190 1.00 98.12 397 LEU A O 1
ATOM 3033 N N . ARG A 1 398 ? -0.612 -14.360 14.949 1.00 97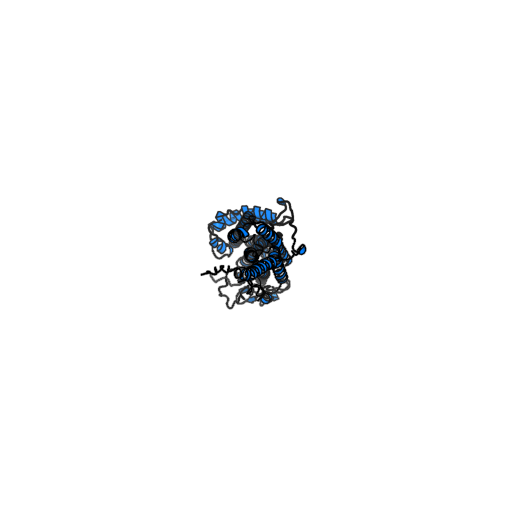.88 398 ARG A N 1
ATOM 3034 C CA . ARG A 1 398 ? -0.142 -14.616 16.306 1.00 97.88 398 ARG A CA 1
ATOM 3035 C C . ARG A 1 398 ? -0.858 -13.671 17.248 1.00 97.88 398 ARG A C 1
ATOM 3037 O O . ARG A 1 398 ? -0.975 -12.477 16.983 1.00 97.88 398 ARG A O 1
ATOM 3044 N N . TYR A 1 399 ? -1.343 -14.217 18.350 1.00 98.12 399 TYR A N 1
ATOM 3045 C CA . TYR A 1 399 ? -2.125 -13.487 19.330 1.00 98.12 399 TYR A CA 1
ATOM 3046 C C . TYR A 1 399 ? -1.724 -13.916 20.731 1.00 98.12 399 TYR A C 1
ATOM 3048 O O . TYR A 1 399 ? -1.619 -15.106 21.025 1.00 98.12 399 TYR A O 1
ATOM 3056 N N . SER A 1 400 ? -1.536 -12.935 21.606 1.00 97.25 400 SER A N 1
ATOM 3057 C CA . SER A 1 400 ? -1.319 -13.175 23.024 1.00 97.25 400 SER A CA 1
ATOM 3058 C C . SER A 1 400 ? -2.195 -12.241 23.837 1.00 97.25 400 SER A C 1
ATOM 3060 O O . SER A 1 400 ? -2.003 -11.022 23.850 1.00 97.25 400 SER A O 1
ATOM 3062 N N . ARG A 1 401 ? -3.144 -12.840 24.562 1.00 96.00 401 ARG A N 1
ATOM 3063 C CA . ARG A 1 401 ? -3.931 -12.140 25.577 1.00 96.00 401 ARG A CA 1
ATOM 3064 C C . ARG A 1 401 ? -3.040 -11.604 26.698 1.00 96.00 401 ARG A C 1
ATOM 3066 O O . ARG A 1 401 ? -3.285 -10.510 27.183 1.00 96.00 401 ARG A O 1
ATOM 3073 N N . GLU A 1 402 ? -2.013 -12.360 27.086 1.00 93.94 402 GLU A N 1
ATOM 3074 C CA . GLU A 1 402 ? -1.070 -11.981 28.145 1.00 93.94 402 GLU A CA 1
ATOM 3075 C C . GLU A 1 402 ? -0.209 -10.780 27.739 1.00 93.94 402 GLU A C 1
ATOM 3077 O O . GLU A 1 402 ? 0.001 -9.866 28.532 1.00 93.94 402 GLU A O 1
ATOM 3082 N N . PHE A 1 403 ? 0.247 -10.742 26.484 1.00 94.75 403 PHE A N 1
ATOM 3083 C CA . PHE A 1 403 ? 1.068 -9.640 25.974 1.00 94.75 403 PHE A CA 1
ATOM 3084 C C . PHE A 1 403 ? 0.236 -8.488 25.408 1.00 94.75 403 PHE A C 1
ATOM 3086 O O . PHE A 1 403 ? 0.807 -7.514 24.917 1.00 94.75 403 PHE A O 1
ATOM 3093 N N . PHE A 1 404 ? -1.097 -8.596 25.442 1.00 95.88 404 PHE A N 1
ATOM 3094 C CA . PHE A 1 404 ? -2.027 -7.641 24.840 1.00 95.88 404 PHE A CA 1
ATOM 3095 C C . PHE A 1 404 ? -1.630 -7.285 23.404 1.00 95.88 404 PHE A C 1
ATOM 3097 O O . PHE A 1 404 ? -1.547 -6.110 23.056 1.00 95.88 404 PHE A O 1
ATOM 3104 N N . SER A 1 405 ? -1.299 -8.288 22.589 1.00 96.69 405 SER A N 1
ATOM 3105 C CA . SER A 1 405 ? -0.699 -8.059 21.271 1.00 96.69 405 SER A CA 1
ATOM 3106 C C . SER A 1 405 ? -1.208 -9.040 20.219 1.00 96.69 405 SER A C 1
ATOM 3108 O O . SER A 1 405 ? -1.507 -10.198 20.520 1.00 96.69 405 SER A O 1
ATOM 3110 N N . VAL A 1 406 ? -1.267 -8.564 18.976 1.00 97.88 406 VAL A N 1
ATOM 3111 C CA . VAL A 1 406 ? -1.510 -9.356 17.763 1.00 97.88 406 VAL A CA 1
ATOM 3112 C C . VAL A 1 406 ? -0.458 -8.991 16.719 1.00 97.88 406 VAL A C 1
ATOM 3114 O O . VAL A 1 406 ? -0.107 -7.817 16.591 1.00 97.88 406 VAL A O 1
ATOM 3117 N N . TRP A 1 407 ? 0.099 -9.979 16.019 1.00 97.69 407 TRP A N 1
ATOM 3118 C CA . TRP A 1 407 ? 1.191 -9.749 15.073 1.00 97.69 407 TRP A CA 1
ATOM 3119 C C . TRP A 1 407 ? 1.290 -10.805 13.976 1.00 97.69 407 TRP A C 1
ATOM 3121 O O . TRP A 1 407 ? 0.799 -11.929 14.102 1.00 97.69 407 TRP A O 1
ATOM 3131 N N . SER A 1 408 ? 1.946 -10.418 12.888 1.00 96.69 408 SER A N 1
ATOM 3132 C CA . SER A 1 408 ? 2.373 -11.314 11.813 1.00 96.69 408 SER A CA 1
ATOM 3133 C C . SER A 1 408 ? 3.821 -11.753 12.039 1.00 96.69 408 SER A C 1
ATOM 3135 O O . SER A 1 408 ? 4.580 -11.075 12.731 1.00 96.69 408 SER A O 1
ATOM 3137 N N . SER A 1 409 ? 4.234 -12.863 11.422 1.00 92.81 409 SER A N 1
ATOM 3138 C CA . SER A 1 409 ? 5.649 -13.240 11.338 1.00 92.81 409 SER A CA 1
ATOM 3139 C C . SER A 1 409 ? 6.503 -12.168 10.663 1.00 92.81 409 SER A C 1
ATOM 3141 O O . SER A 1 409 ? 7.719 -12.220 10.770 1.00 92.81 409 SER A O 1
ATOM 3143 N N . GLY A 1 410 ? 5.915 -11.231 9.913 1.00 86.88 410 GLY A N 1
ATOM 3144 C CA . GLY A 1 410 ? 6.673 -10.195 9.218 1.00 86.88 410 GLY A CA 1
ATOM 3145 C C . GLY A 1 410 ? 7.690 -10.768 8.223 1.00 86.88 410 GLY A C 1
ATOM 3146 O O . GLY A 1 410 ? 7.718 -11.964 7.929 1.00 86.88 410 GLY A O 1
ATOM 3147 N N . ARG A 1 411 ? 8.538 -9.899 7.668 1.00 81.44 411 ARG A N 1
ATOM 3148 C CA . ARG A 1 411 ? 9.520 -10.293 6.635 1.00 81.44 411 ARG A CA 1
ATOM 3149 C C . ARG A 1 411 ? 10.686 -11.090 7.202 1.00 81.44 411 ARG A C 1
ATOM 3151 O O . ARG A 1 411 ? 11.206 -11.968 6.525 1.00 81.44 411 ARG A O 1
ATOM 3158 N N . GLU A 1 412 ? 11.061 -10.762 8.431 1.00 82.12 412 GLU A N 1
ATOM 3159 C CA . GLU A 1 412 ? 12.261 -11.261 9.103 1.00 82.12 412 GLU A CA 1
ATOM 3160 C C . GLU A 1 412 ? 11.935 -12.314 10.176 1.00 82.12 412 GLU A C 1
ATOM 3162 O O . GLU A 1 412 ? 12.785 -12.642 10.999 1.00 82.12 412 GLU A O 1
ATOM 3167 N N . GLY A 1 413 ? 10.708 -12.852 10.192 1.00 83.75 413 GLY A N 1
ATOM 3168 C CA . GLY A 1 413 ? 10.307 -13.865 11.170 1.00 83.75 413 GLY A CA 1
ATOM 3169 C C . GLY A 1 413 ? 10.198 -13.309 12.593 1.00 83.75 413 GLY A C 1
ATOM 3170 O O . GLY A 1 413 ? 10.755 -13.886 13.521 1.00 83.75 413 GLY A O 1
ATOM 3171 N N . LEU A 1 414 ? 9.493 -12.189 12.764 1.00 89.69 414 LEU A N 1
ATOM 3172 C CA . LEU A 1 414 ? 9.194 -11.557 14.041 1.00 89.69 414 LEU A CA 1
ATOM 3173 C C . LEU A 1 414 ? 8.656 -12.569 15.064 1.00 89.69 414 LEU A C 1
ATOM 3175 O O . LEU A 1 414 ? 7.581 -13.158 14.911 1.00 89.69 414 LEU A O 1
ATOM 3179 N N . GLU A 1 415 ? 9.385 -12.679 16.170 1.00 90.38 415 GLU A N 1
ATOM 3180 C CA . GLU A 1 415 ? 8.978 -13.396 17.370 1.00 90.38 415 GLU A CA 1
ATOM 3181 C C . GLU A 1 415 ? 8.807 -12.406 18.522 1.00 90.38 415 GLU A C 1
ATOM 3183 O O . GLU A 1 415 ? 9.742 -11.688 18.872 1.00 90.38 415 GLU A O 1
ATOM 3188 N N . VAL A 1 416 ? 7.627 -12.407 19.143 1.00 90.50 416 VAL A N 1
ATOM 3189 C CA . VAL A 1 416 ? 7.352 -11.632 20.360 1.00 90.50 416 VAL A CA 1
ATOM 3190 C C . VAL A 1 416 ? 7.372 -12.590 21.545 1.00 90.50 416 VAL A C 1
ATOM 3192 O O . VAL A 1 416 ? 6.618 -13.563 21.588 1.00 90.50 416 VAL A O 1
ATOM 3195 N N . ARG A 1 417 ? 8.263 -12.325 22.496 1.00 91.56 417 ARG A N 1
ATOM 3196 C CA . ARG A 1 417 ? 8.555 -13.151 23.674 1.00 91.56 417 ARG A CA 1
ATOM 3197 C C . ARG A 1 417 ? 8.082 -12.507 24.972 1.00 91.56 417 ARG A C 1
ATOM 3199 O O . ARG A 1 417 ? 7.907 -13.217 25.959 1.00 91.56 417 ARG A O 1
ATOM 3206 N N . SER A 1 418 ? 7.879 -11.191 24.986 1.00 89.75 418 SER A N 1
ATOM 3207 C CA . SER A 1 418 ? 7.359 -10.472 26.146 1.00 89.75 418 SER A CA 1
ATOM 3208 C C . SER A 1 418 ? 6.459 -9.298 25.761 1.00 89.75 418 SER A C 1
ATOM 3210 O O . SER A 1 418 ? 6.545 -8.740 24.668 1.00 89.75 418 SER A O 1
ATOM 3212 N N . ALA A 1 419 ? 5.634 -8.853 26.712 1.00 84.75 419 ALA A N 1
ATOM 3213 C CA . ALA A 1 419 ? 4.818 -7.649 26.562 1.00 84.75 419 ALA A CA 1
ATOM 3214 C C . ALA A 1 419 ? 5.652 -6.362 26.398 1.00 84.75 419 ALA A C 1
ATOM 3216 O O . ALA A 1 419 ? 5.117 -5.340 25.976 1.00 84.75 419 ALA A O 1
ATOM 3217 N N . THR A 1 420 ? 6.943 -6.379 26.737 1.00 85.88 420 THR A N 1
ATOM 3218 C CA . THR A 1 420 ? 7.834 -5.208 26.709 1.00 85.88 420 THR A CA 1
ATOM 3219 C C . THR A 1 420 ? 8.813 -5.210 25.542 1.00 85.88 420 THR A C 1
ATOM 3221 O O . THR A 1 420 ? 9.634 -4.302 25.462 1.00 85.88 420 THR A O 1
ATOM 3224 N N . ASP A 1 421 ? 8.737 -6.196 24.647 1.00 88.25 421 ASP A N 1
ATOM 3225 C CA . ASP A 1 421 ? 9.660 -6.284 23.515 1.00 88.25 421 ASP A CA 1
ATOM 3226 C C . ASP A 1 421 ? 9.583 -5.021 22.650 1.00 88.25 421 ASP A C 1
ATOM 3228 O O . ASP A 1 421 ? 8.492 -4.539 22.326 1.00 88.25 421 ASP A O 1
ATOM 3232 N N . ASP A 1 422 ? 10.749 -4.477 22.299 1.00 86.88 422 ASP A N 1
ATOM 3233 C CA . ASP A 1 422 ? 10.861 -3.339 21.392 1.00 86.88 422 ASP A CA 1
ATOM 3234 C C . ASP A 1 422 ? 10.720 -3.844 19.954 1.00 86.88 422 ASP A C 1
ATOM 3236 O O . ASP A 1 422 ? 11.632 -4.446 19.385 1.00 86.88 422 ASP A O 1
ATOM 3240 N N . VAL A 1 423 ? 9.522 -3.669 19.400 1.00 88.06 423 VAL A N 1
ATOM 3241 C CA . VAL A 1 423 ? 9.187 -4.085 18.038 1.00 88.06 423 VAL A CA 1
ATOM 3242 C C . VAL A 1 423 ? 9.388 -2.893 17.117 1.00 88.06 423 VAL A C 1
ATOM 3244 O O . VAL A 1 423 ? 8.861 -1.807 17.366 1.00 88.06 423 VAL A O 1
ATOM 3247 N N . ALA A 1 424 ? 10.137 -3.098 16.035 1.00 86.75 424 ALA A N 1
ATOM 3248 C CA . ALA A 1 424 ? 10.432 -2.024 15.105 1.00 86.75 424 ALA A CA 1
ATOM 3249 C C . ALA A 1 424 ? 9.133 -1.435 14.507 1.00 86.75 424 ALA A C 1
ATOM 3251 O O . ALA A 1 424 ? 8.236 -2.195 14.137 1.00 86.75 424 ALA A O 1
ATOM 3252 N N . PRO A 1 425 ? 9.022 -0.102 14.328 1.00 79.50 425 PRO A N 1
ATOM 3253 C CA . PRO A 1 425 ? 7.771 0.541 13.903 1.00 79.50 425 PRO A CA 1
ATOM 3254 C C . PRO A 1 425 ? 7.232 0.103 12.534 1.00 79.50 425 PRO A C 1
ATOM 3256 O O . PRO A 1 425 ? 6.096 0.412 12.185 1.00 79.50 425 PRO A O 1
ATOM 3259 N N . TYR A 1 426 ? 8.055 -0.551 11.714 1.00 79.94 426 TYR A N 1
ATOM 3260 C CA . TYR A 1 426 ? 7.679 -1.025 10.384 1.00 79.94 426 TYR A CA 1
ATOM 3261 C C . TYR A 1 426 ? 7.148 -2.463 10.372 1.00 79.94 426 TYR A C 1
ATOM 3263 O O . TYR A 1 426 ? 6.610 -2.871 9.343 1.00 79.94 426 TYR A O 1
ATOM 3271 N N . GLU A 1 427 ? 7.264 -3.206 11.473 1.00 90.06 427 GLU A N 1
ATOM 3272 C CA . GLU A 1 427 ? 6.714 -4.556 11.582 1.00 90.06 427 GLU A CA 1
ATOM 3273 C C . GLU A 1 427 ? 5.182 -4.550 11.652 1.00 90.06 427 GLU A C 1
ATOM 3275 O O . GLU A 1 427 ? 4.558 -3.583 12.090 1.00 90.06 427 GLU A O 1
ATOM 3280 N N . ILE A 1 428 ? 4.574 -5.657 11.224 1.00 94.50 428 ILE A N 1
ATOM 3281 C CA . ILE A 1 428 ? 3.119 -5.858 11.248 1.00 94.50 428 ILE A CA 1
ATOM 3282 C C . ILE A 1 428 ? 2.735 -6.342 12.649 1.00 94.50 428 ILE A C 1
ATOM 3284 O O . ILE A 1 428 ? 2.710 -7.541 12.943 1.00 94.50 428 ILE A O 1
ATOM 3288 N N . PHE A 1 429 ? 2.502 -5.380 13.536 1.00 95.81 429 PHE A N 1
ATOM 3289 C CA . PHE A 1 429 ? 2.317 -5.602 14.963 1.00 95.81 429 PHE A CA 1
ATOM 3290 C C . PHE A 1 429 ? 1.381 -4.545 15.554 1.00 95.81 429 PHE A C 1
ATOM 3292 O O . PHE A 1 429 ? 1.548 -3.351 15.309 1.00 95.81 429 PHE A O 1
ATOM 3299 N N . ALA A 1 430 ? 0.441 -4.971 16.399 1.00 95.75 430 ALA A N 1
ATOM 3300 C CA . ALA A 1 430 ? -0.415 -4.067 17.157 1.00 95.75 430 ALA A CA 1
ATOM 3301 C C . ALA A 1 430 ? -0.459 -4.432 18.641 1.00 95.75 430 ALA A C 1
ATOM 3303 O O . ALA A 1 430 ? -0.717 -5.576 19.024 1.00 95.75 430 ALA A O 1
ATOM 3304 N N . ARG A 1 431 ? -0.287 -3.402 19.478 1.00 95.38 431 ARG A N 1
ATOM 3305 C CA . ARG A 1 431 ? -0.583 -3.453 20.915 1.00 95.38 431 ARG A CA 1
ATOM 3306 C C . ARG A 1 431 ? -2.041 -3.083 21.143 1.00 95.38 431 ARG A C 1
ATOM 3308 O O . ARG A 1 431 ? -2.512 -2.069 20.630 1.00 95.38 431 ARG A O 1
ATOM 3315 N N . LEU A 1 432 ? -2.734 -3.870 21.950 1.00 96.44 432 LEU A N 1
ATOM 3316 C CA . LEU A 1 432 ? -4.143 -3.717 22.305 1.00 96.44 432 LEU A CA 1
ATOM 3317 C C . LEU A 1 432 ? -4.263 -2.864 23.576 1.00 96.44 432 LEU A C 1
ATOM 3319 O O . LEU A 1 432 ? -4.651 -3.350 24.637 1.00 96.44 432 LEU A O 1
ATOM 3323 N N . GLU A 1 433 ? -3.867 -1.592 23.482 1.00 94.88 433 GLU A N 1
ATOM 3324 C CA . GLU A 1 433 ? -3.761 -0.687 24.641 1.00 94.88 433 GLU A CA 1
ATOM 3325 C C . GLU A 1 433 ? -5.090 -0.525 25.403 1.00 94.88 433 GLU A C 1
ATOM 3327 O O . GLU A 1 433 ? -5.081 -0.417 26.625 1.00 94.88 433 GLU A O 1
ATOM 3332 N N . PHE A 1 434 ? -6.236 -0.621 24.723 1.00 94.31 434 PHE A N 1
ATOM 3333 C CA . PHE A 1 434 ? -7.565 -0.576 25.343 1.00 94.31 434 PHE A CA 1
ATOM 3334 C C . PHE A 1 434 ? -7.854 -1.685 26.363 1.00 94.31 434 PHE A C 1
ATOM 3336 O O . PHE A 1 434 ? -8.810 -1.559 27.125 1.00 94.31 434 PHE A O 1
ATOM 3343 N N . ALA A 1 435 ? -7.099 -2.784 26.329 1.00 91.81 435 ALA A N 1
ATOM 3344 C CA . ALA A 1 435 ? -7.289 -3.927 27.215 1.00 91.81 435 ALA A CA 1
ATOM 3345 C C . ALA A 1 435 ? -6.365 -3.892 28.440 1.00 91.81 435 ALA A C 1
ATOM 3347 O O . ALA A 1 435 ? -6.529 -4.702 29.355 1.00 91.81 435 ALA A O 1
ATOM 3348 N N . LYS A 1 436 ? -5.397 -2.967 28.483 1.00 88.38 436 LYS A N 1
ATOM 3349 C CA . LYS A 1 436 ? -4.619 -2.733 29.698 1.00 88.38 436 LYS A CA 1
ATOM 3350 C C . LYS A 1 436 ? -5.527 -2.047 30.714 1.00 88.38 436 LYS A C 1
ATOM 3352 O O . LYS A 1 436 ? -6.260 -1.121 30.370 1.00 88.38 436 LYS A O 1
ATOM 3357 N N . ALA A 1 437 ? -5.484 -2.503 31.967 1.00 71.19 437 ALA A N 1
ATOM 3358 C CA . ALA A 1 437 ? -6.147 -1.787 33.051 1.00 71.19 437 ALA A CA 1
ATOM 3359 C C . ALA A 1 437 ? -5.676 -0.321 33.032 1.00 71.19 437 ALA A C 1
ATOM 3361 O O . ALA A 1 437 ? -4.485 -0.093 32.784 1.00 71.19 437 ALA A O 1
ATOM 3362 N N . PRO A 1 438 ? -6.567 0.663 33.264 1.00 61.88 438 PRO A N 1
ATOM 3363 C CA . PRO A 1 438 ? -6.130 2.044 33.397 1.00 61.88 438 PRO A CA 1
ATOM 3364 C C . PRO A 1 438 ? -5.023 2.071 34.449 1.00 61.88 438 PRO A C 1
ATOM 3366 O O . PRO A 1 438 ? -5.184 1.482 35.522 1.00 61.88 438 PRO A O 1
ATOM 3369 N N . ALA A 1 439 ? -3.874 2.664 34.109 1.00 48.53 439 ALA A N 1
ATOM 3370 C CA . ALA A 1 439 ? -2.820 2.882 35.087 1.00 48.53 439 ALA A CA 1
ATOM 3371 C C . ALA A 1 439 ? -3.480 3.564 36.289 1.00 48.53 439 ALA A C 1
ATOM 3373 O O . ALA A 1 439 ? -4.167 4.567 36.105 1.00 48.53 439 ALA A O 1
ATOM 3374 N N . ALA A 1 440 ? -3.376 2.957 37.472 1.00 42.56 440 ALA A N 1
ATOM 3375 C CA . ALA A 1 440 ? -3.890 3.575 38.683 1.00 42.56 440 ALA A CA 1
ATOM 3376 C C . ALA A 1 440 ? -3.183 4.931 38.827 1.00 42.56 440 ALA A C 1
ATOM 3378 O O . ALA A 1 440 ? -1.961 4.952 38.988 1.00 42.56 440 ALA A O 1
ATOM 3379 N N . GLU A 1 441 ? -3.936 6.019 38.648 1.00 36.81 441 GLU A N 1
ATOM 3380 C CA . GLU A 1 441 ? -3.466 7.392 38.871 1.00 36.81 441 GLU A CA 1
ATOM 3381 C C . GLU A 1 441 ? -3.166 7.650 40.348 1.00 36.81 441 GLU A C 1
ATOM 3383 O O . GLU A 1 441 ? -3.929 7.151 41.213 1.00 36.81 441 GLU A O 1
#

Solvent-accessible surface area (backbone atoms only — not comparable to full-atom values): 24264 Å² total; per-residue (Å²): 142,84,87,82,82,82,80,84,85,77,92,83,68,69,75,72,70,56,51,56,59,54,52,50,50,51,50,51,52,52,52,49,50,55,60,58,34,58,59,53,79,70,79,82,62,73,90,48,63,67,83,78,75,86,64,57,67,93,37,18,18,46,54,32,39,53,59,18,14,68,49,45,61,63,67,79,44,69,74,44,51,68,61,50,52,35,30,50,68,74,74,48,87,54,71,67,63,47,52,52,32,32,62,34,28,54,63,19,52,55,38,35,56,60,16,68,72,30,90,39,36,49,42,66,49,59,73,41,70,66,52,53,52,50,53,52,35,47,53,46,35,49,49,27,45,42,36,30,20,51,52,31,28,75,71,75,37,22,44,60,11,41,55,46,17,50,52,37,20,51,50,7,46,50,36,34,59,7,64,13,18,53,70,43,30,54,51,8,52,50,28,28,51,51,12,44,53,45,40,38,50,41,53,18,73,44,80,47,47,70,66,47,45,51,53,49,57,69,48,54,72,77,58,63,80,56,69,64,42,58,48,48,12,55,29,21,40,51,62,40,46,53,51,48,45,50,24,52,73,68,75,44,91,48,56,63,86,43,45,68,54,47,73,74,39,66,87,49,41,83,38,45,42,27,26,23,61,34,48,38,47,54,53,51,50,56,50,49,57,53,51,58,71,41,53,84,52,48,59,77,78,54,68,86,59,58,80,39,84,81,56,24,75,88,47,58,64,62,52,86,80,35,61,66,28,47,53,29,54,52,48,48,69,69,71,54,72,68,55,64,60,54,41,47,49,58,27,49,50,50,22,43,53,28,47,35,50,46,47,43,41,49,44,53,46,23,74,76,67,78,44,77,61,95,52,69,61,75,41,44,69,86,71,30,92,57,68,45,46,18,49,47,88,66,46,69,50,47,72,36,69,90,44,35,33,42,33,42,46,52,95,84,61,59,79,86,89,52,69,78,64,88,70,63,92,85,52,48,65,46,64,39,55,71,75,52,74,77,76,86,125

Nearest PDB structures (foldseek):
  6c9m-assembly1_A  TM=1.755E-01  e=3.469E+00  Homo sapiens
  4wnd-assembly1_A  TM=2.064E-01  e=8.533E+00  Homo sapiens
  4hny-assembly2_C  TM=1.592E-01  e=4.298E+00  Saccharomyces cerevisiae S288C
  6bq1-assembly1_B  TM=1.258E-01  e=4.888E+00  Homo sapiens

Mean predicted aligned error: 7.47 Å

Sequence (441 aa):
MNAIETLPRHPRSSLLRTVGPAAGIALICALAVLFWSRDEVSGNHPELAVAPLTPEPAENAFVQMLNASRMIPADLVDSNPKKIELMALDLVRDEELEARLSAAGRPAALLLKLALERPASQAPQTITPDTLGDIQSLRRLEKALQVQALALARSGRADRGLDLALLLAEAGRRLEESRGNTVFWSTGNAFLDAGTRIVDLIASRHAPSDEALRRALAALPSLRTDPATLALAMRCEYAAFARHVEAAGQNRAAPARASLWQSISAGVSNLPLFFKPRQTENLFVAYLDHSLRLIDAPVSSRTGAPIHPHHDPRLGQRHRLNPENTVGIGLLAVVTPPWPSLLTNRLCEQSQLSLTEAVVALRLYHNRHGALPATLDALVPEWLPAVPRDYVDGEPLRYSREFFSVWSSGREGLEVRSATDDVAPYEIFARLEFAKAPAAE

Secondary structure (DSSP, 8-state):
------------SSHHHHHHHHHHHHHHHHHHHHHHTPPPPPPP-GGG--PPP---GGGBHHHHHHHHHTTS-HHHHHTSHHHHHHHHTTS---HHHHHHHHHHHHHHHHHHHHHHTSSB----SS--HHHHHHHHHHHHHHHHHHHHHHHHHHTT-HHHHHHHHHHHHHHHHHHHTS---HHHHHHHHHHHHHHHHHHHHHHHHS---HHHHHHHHHHGGGGPPPHHHHHHHHHHHHHHHHHHHHHHHTTPPPPGGGHHHHHHHTTTTTSTTT--HHHHHHHHHHHHHHHHTTTTS-GGGGTT---STTT-TTTTTTTTT--TTHHHHHHHHHHS--HHHHHHHHHHHHHHHHHHHHHHHHHHHHHHHSS--SSGGGGTTTT-SSPPBPTTTSSBPEEETTTTEEE--TTTT----STT----TTSSEEE-GGGSPPP--

pLDDT: mean 87.46, std 14.47, range [36.81, 98.75]

Foldseek 3Di:
DDDDDDDDDDPPDDVVVPVVVVVVVVVVVVVVLVVLLDFDDFDDCVVLDDDFDDDDLLLALLNLLLVLLVLQDPCLCVVCVPQLVCLLLVNDDDPVSLVVLLVSLVVSLVSLVVSLPRPAHADDLADAPVVVVSLVSSVSNLSSLSSNLVVCQVVVNLLVSLVSLLSQLSSLLRQLQNLYAVSSVVSSLVSNLSSLSSLQVSLQPGDDDLVSLLVSLVSLVVSQDDLVSNLSNLSSLLVNLLQQLVCLCVLHQHHPLCNVLSVVCPPVSPSSQQARSRVLSVVSVVLSVVLSVCLLPALVVCPPDQNACCSPPVNPPPVVPRSGNNSSNVSRVRSPDNSSVSSQSSLQSLLSSLLSLQSSLQSSVCVVPVAGDPDQCVSPPVSPPDQRARSNRGHGWDDDSQLQKTFHCFPVGDDDDHVPDDDPSPGSMHHNNVRDDPDDD

Radius of gyration: 30.29 Å; Cα contacts (8 Å, |Δi|>4): 653; chains: 1; bounding box: 113×45×106 Å